Protein AF-A0A351MT99-F1 (afdb_monomer_lite)

Structure (mmCIF, N/CA/C/O backbone):
data_AF-A0A351MT99-F1
#
_entry.id   AF-A0A351MT99-F1
#
loop_
_atom_site.group_PDB
_atom_site.id
_atom_site.type_symbol
_atom_site.label_atom_id
_atom_site.label_alt_id
_atom_site.label_comp_id
_atom_site.label_asym_id
_atom_site.label_entity_id
_atom_site.label_seq_id
_atom_site.pdbx_PDB_ins_code
_atom_site.Cartn_x
_atom_site.Cartn_y
_atom_site.Cartn_z
_atom_site.occupancy
_atom_site.B_iso_or_equiv
_atom_site.auth_seq_id
_atom_site.auth_comp_id
_atom_site.auth_asym_id
_atom_site.auth_atom_id
_atom_site.pdbx_PDB_model_num
ATOM 1 N N . GLY A 1 1 ? 23.988 -15.409 -21.290 1.00 76.31 1 GLY A N 1
ATOM 2 C CA . GLY A 1 1 ? 24.983 -16.120 -20.464 1.00 76.31 1 GLY A CA 1
ATOM 3 C C . GLY A 1 1 ? 26.151 -15.227 -20.087 1.00 76.31 1 GLY A C 1
ATOM 4 O O . GLY A 1 1 ? 26.435 -15.108 -18.906 1.00 76.31 1 GLY A O 1
ATOM 5 N N . GLY A 1 2 ? 26.821 -14.609 -21.068 1.00 92.38 2 GLY A N 1
ATOM 6 C CA . GLY A 1 2 ? 27.921 -13.666 -20.825 1.00 92.38 2 GLY A CA 1
ATOM 7 C C . GLY A 1 2 ? 27.473 -12.233 -20.511 1.00 92.38 2 GLY A C 1
ATOM 8 O O . GLY A 1 2 ? 26.280 -11.965 -20.352 1.00 92.38 2 GLY A O 1
ATOM 9 N N . THR A 1 3 ? 28.449 -11.327 -20.451 1.00 96.25 3 THR A N 1
ATOM 10 C CA . THR A 1 3 ? 28.239 -9.891 -20.229 1.00 96.25 3 THR A CA 1
ATOM 11 C C . THR A 1 3 ? 28.373 -9.122 -21.540 1.00 96.25 3 THR A C 1
ATOM 13 O O . THR A 1 3 ? 29.366 -9.282 -22.248 1.00 96.25 3 THR A O 1
ATOM 16 N N . VAL A 1 4 ? 27.404 -8.260 -21.842 1.00 95.50 4 VAL A N 1
ATOM 17 C CA . VAL A 1 4 ? 27.501 -7.229 -22.881 1.00 95.50 4 VAL A CA 1
ATOM 18 C C . VAL A 1 4 ? 27.662 -5.888 -22.186 1.00 95.50 4 VAL A C 1
ATOM 20 O O . VAL A 1 4 ? 26.783 -5.468 -21.436 1.00 95.50 4 VAL A O 1
ATOM 23 N N . GLU A 1 5 ? 28.779 -5.215 -22.438 1.00 94.25 5 GLU A N 1
ATOM 24 C CA . GLU A 1 5 ? 29.050 -3.884 -21.904 1.00 94.25 5 GLU A CA 1
ATOM 25 C C . GLU A 1 5 ? 29.025 -2.854 -23.034 1.00 94.25 5 GLU A C 1
ATOM 27 O O . GLU A 1 5 ? 29.830 -2.901 -23.967 1.00 94.25 5 GLU A O 1
ATOM 32 N N . VAL A 1 6 ? 28.093 -1.908 -22.947 1.00 93.75 6 VAL A N 1
ATOM 33 C CA . VAL A 1 6 ? 27.938 -0.820 -23.911 1.00 93.75 6 VAL A CA 1
ATOM 34 C C . VAL A 1 6 ? 28.427 0.469 -23.274 1.00 93.75 6 VAL A C 1
ATOM 36 O O . VAL A 1 6 ? 27.903 0.912 -22.253 1.00 93.75 6 VAL A O 1
ATOM 39 N N . LYS A 1 7 ? 29.443 1.083 -23.889 1.00 88.94 7 LYS A N 1
ATOM 40 C CA . LYS A 1 7 ? 30.057 2.310 -23.361 1.00 88.94 7 LYS A CA 1
ATOM 41 C C . LYS A 1 7 ? 29.228 3.569 -23.605 1.00 88.94 7 LYS A C 1
ATOM 43 O O . LYS A 1 7 ? 29.325 4.505 -22.827 1.00 88.94 7 LYS A O 1
ATOM 48 N N . ASN A 1 8 ? 28.429 3.579 -24.670 1.00 88.06 8 ASN A N 1
ATOM 49 C CA . ASN A 1 8 ? 27.621 4.720 -25.098 1.00 88.06 8 ASN A CA 1
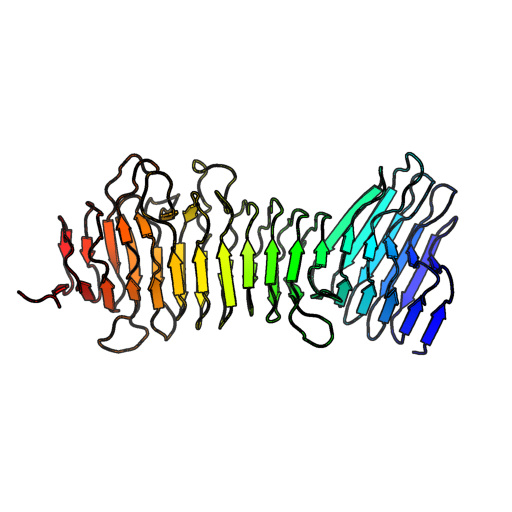ATOM 50 C C . ASN A 1 8 ? 26.128 4.343 -25.096 1.00 88.06 8 ASN A C 1
ATOM 52 O O . ASN A 1 8 ? 25.646 3.686 -24.178 1.00 88.06 8 ASN A O 1
ATOM 56 N N . TRP A 1 9 ? 25.377 4.797 -26.099 1.00 89.62 9 TRP A N 1
ATOM 57 C CA . TRP A 1 9 ? 23.938 4.591 -26.202 1.00 89.62 9 TRP A CA 1
ATOM 58 C C . TRP A 1 9 ? 23.597 3.200 -26.729 1.00 89.62 9 TRP A C 1
ATOM 60 O O . TRP A 1 9 ? 24.216 2.722 -27.680 1.00 89.62 9 TRP A O 1
ATOM 70 N N . THR A 1 10 ? 22.545 2.611 -26.167 1.00 93.00 10 THR A N 1
ATOM 71 C CA . THR A 1 10 ? 21.857 1.458 -26.759 1.00 93.00 10 THR A CA 1
ATOM 72 C C . THR A 1 10 ? 20.514 1.930 -27.291 1.00 93.00 10 THR A C 1
ATOM 74 O O . THR A 1 10 ? 19.770 2.572 -26.558 1.00 93.00 10 THR A O 1
ATOM 77 N N . ALA A 1 11 ? 20.190 1.616 -28.545 1.00 91.88 11 ALA A N 1
ATOM 78 C CA . ALA A 1 11 ? 18.902 1.945 -29.148 1.00 91.88 11 ALA A CA 1
ATOM 79 C C . ALA A 1 11 ? 18.291 0.692 -29.779 1.00 91.88 11 ALA A C 1
ATOM 81 O O . ALA A 1 11 ? 18.876 0.107 -30.690 1.00 91.88 11 ALA A O 1
ATOM 82 N N . ILE A 1 12 ? 17.114 0.292 -29.304 1.00 94.19 12 ILE A N 1
ATOM 83 C CA . ILE A 1 12 ? 16.364 -0.850 -29.831 1.00 94.19 12 ILE A CA 1
ATOM 84 C C . ILE A 1 12 ? 15.181 -0.328 -30.641 1.00 94.19 12 ILE A C 1
ATOM 86 O O . ILE A 1 12 ? 14.366 0.435 -30.125 1.00 94.19 12 ILE A O 1
ATOM 90 N N . GLY A 1 13 ? 15.081 -0.746 -31.904 1.00 90.69 13 GLY A N 1
ATOM 91 C CA . GLY A 1 13 ? 13.986 -0.339 -32.792 1.00 90.69 13 GLY A CA 1
ATOM 92 C C . GLY A 1 13 ? 14.158 1.046 -33.408 1.00 90.69 13 GLY A C 1
ATOM 93 O O . GLY A 1 13 ? 13.172 1.749 -33.605 1.00 90.69 13 GLY A O 1
ATOM 94 N N . ARG A 1 14 ? 15.401 1.457 -33.695 1.00 87.25 14 ARG A N 1
ATOM 95 C CA . ARG A 1 14 ? 15.680 2.731 -34.365 1.00 87.25 14 ARG A CA 1
ATOM 96 C C . ARG A 1 14 ? 15.443 2.649 -35.865 1.00 87.25 14 ARG A C 1
ATOM 98 O O . ARG A 1 14 ? 16.096 1.866 -36.544 1.00 87.25 14 ARG A O 1
ATOM 105 N N . SER A 1 15 ? 14.543 3.494 -36.366 1.00 83.50 15 SER A N 1
ATOM 106 C CA . SER A 1 15 ? 14.101 3.537 -37.765 1.00 83.50 15 SER A CA 1
ATOM 107 C C . SER A 1 15 ? 13.520 2.204 -38.258 1.00 83.50 15 SER A C 1
ATOM 109 O O . SER A 1 15 ? 13.810 1.772 -39.371 1.00 83.50 15 SER A O 1
ATOM 111 N N . GLY A 1 16 ? 12.720 1.534 -37.423 1.00 86.88 16 GLY A N 1
ATOM 112 C CA . GLY A 1 16 ? 12.085 0.260 -37.761 1.00 86.88 16 GLY A CA 1
ATOM 113 C C . GLY A 1 16 ? 11.691 -0.544 -36.527 1.00 86.88 16 GLY A C 1
ATOM 114 O O . GLY A 1 16 ? 11.443 0.026 -35.467 1.00 86.88 16 GLY A O 1
ATOM 115 N N . ILE A 1 17 ? 11.650 -1.870 -36.665 1.00 91.31 17 ILE A N 1
ATOM 116 C CA . ILE A 1 17 ? 11.332 -2.802 -35.577 1.00 91.31 17 ILE A CA 1
ATOM 117 C C . ILE A 1 17 ? 12.630 -3.382 -35.005 1.00 91.31 17 ILE A C 1
ATOM 119 O O . ILE A 1 17 ? 13.500 -3.814 -35.757 1.00 91.31 17 ILE A O 1
ATOM 123 N N . GLY A 1 18 ? 12.761 -3.419 -33.680 1.00 95.00 18 GLY A N 1
ATOM 124 C CA . GLY A 1 18 ? 13.876 -4.059 -32.988 1.00 95.00 18 GLY A CA 1
ATOM 125 C C . GLY A 1 18 ? 13.399 -4.894 -31.810 1.00 95.00 18 GLY A C 1
ATOM 126 O O . GLY A 1 18 ? 12.581 -4.435 -31.015 1.00 95.00 18 GLY A O 1
ATOM 127 N N . LEU A 1 19 ? 13.940 -6.105 -31.688 1.00 97.00 19 LEU A N 1
ATOM 128 C CA . LEU A 1 19 ? 13.722 -6.992 -30.549 1.00 97.00 19 LEU A CA 1
ATOM 129 C C . LEU A 1 19 ? 15.050 -7.272 -29.846 1.00 97.00 19 LEU A C 1
ATOM 131 O O . LEU A 1 19 ? 16.044 -7.593 -30.494 1.00 97.00 19 LEU A O 1
ATOM 135 N N . LEU A 1 20 ? 15.039 -7.205 -28.517 1.00 97.81 20 LEU A N 1
ATOM 136 C CA . LEU A 1 20 ? 16.115 -7.697 -27.665 1.00 97.81 20 LEU A CA 1
ATOM 137 C C . LEU A 1 20 ? 15.527 -8.573 -26.562 1.00 97.81 20 LEU A C 1
ATOM 139 O O . LEU A 1 20 ? 14.644 -8.144 -25.821 1.00 97.81 20 LEU A O 1
ATOM 143 N N . GLU A 1 21 ? 16.061 -9.778 -26.411 1.00 98.00 21 GLU A N 1
ATOM 144 C CA . GLU A 1 21 ? 15.762 -10.642 -25.274 1.00 98.00 21 GLU A CA 1
ATOM 145 C C . GLU A 1 21 ? 17.018 -10.850 -24.425 1.00 98.00 21 GLU A C 1
ATOM 147 O O . GLU A 1 21 ? 18.066 -11.255 -24.926 1.00 98.00 21 GLU A O 1
ATOM 152 N N . ILE A 1 22 ? 16.895 -10.594 -23.124 1.00 98.31 22 ILE A N 1
ATOM 153 C CA . ILE A 1 22 ? 17.917 -10.857 -22.113 1.00 98.31 22 ILE A CA 1
ATOM 154 C C . ILE A 1 22 ? 17.354 -11.941 -21.190 1.00 98.31 22 ILE A C 1
ATOM 156 O O . ILE A 1 22 ? 16.675 -11.650 -20.208 1.00 98.31 22 ILE A O 1
ATOM 160 N N . SER A 1 23 ? 17.609 -13.203 -21.534 1.00 97.44 23 SER A N 1
ATOM 161 C CA . SER A 1 23 ? 17.146 -14.381 -20.780 1.00 97.44 23 SER A CA 1
ATOM 162 C C . SER A 1 23 ? 18.185 -14.936 -19.794 1.00 97.44 23 SER A C 1
ATOM 164 O O . SER A 1 23 ? 17.866 -15.769 -18.948 1.00 97.44 23 SER A O 1
ATOM 166 N N . GLY A 1 24 ? 19.432 -14.457 -19.874 1.00 96.25 24 GLY A N 1
ATOM 167 C CA . GLY A 1 24 ? 20.515 -14.817 -18.960 1.00 96.25 24 GLY A CA 1
ATOM 168 C C . GLY A 1 24 ? 21.775 -13.982 -19.178 1.00 96.25 24 GLY A C 1
ATOM 169 O O . GLY A 1 24 ? 22.071 -13.574 -20.303 1.00 96.25 24 GLY A O 1
ATOM 170 N N . GLY A 1 25 ? 22.586 -13.811 -18.136 1.00 97.44 25 GLY A N 1
ATOM 171 C CA . GLY A 1 25 ? 23.771 -12.945 -18.169 1.00 97.44 25 GLY A CA 1
ATOM 172 C C . GLY A 1 25 ? 23.427 -11.469 -17.956 1.00 97.44 25 GLY A C 1
ATOM 173 O O . GLY A 1 25 ? 22.316 -11.139 -17.542 1.00 97.44 25 GLY A O 1
ATOM 174 N N . LEU A 1 26 ? 24.390 -10.588 -18.224 1.00 97.38 26 LEU A N 1
ATOM 175 C CA . LEU A 1 26 ? 24.298 -9.163 -17.908 1.00 97.38 26 LEU A CA 1
ATOM 176 C C . LEU A 1 26 ? 24.399 -8.314 -19.175 1.00 97.38 26 LEU A C 1
ATOM 178 O O . LEU A 1 26 ? 25.406 -8.355 -19.874 1.00 97.38 26 LEU A O 1
ATOM 182 N N . TRP A 1 27 ? 23.396 -7.484 -19.4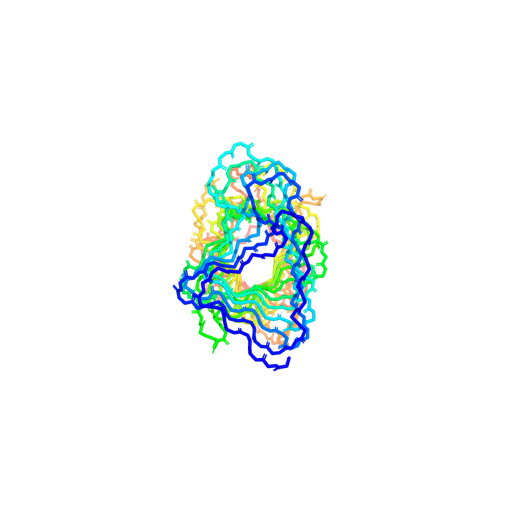32 1.00 97.50 27 TRP A N 1
ATOM 183 C CA . TRP A 1 27 ? 23.535 -6.324 -20.302 1.00 97.50 27 TRP A CA 1
ATOM 184 C C . TRP A 1 27 ? 23.772 -5.088 -19.446 1.00 97.50 27 TRP A C 1
ATOM 186 O O . TRP A 1 27 ? 22.958 -4.772 -18.581 1.00 97.50 27 TRP A O 1
ATOM 196 N N . LYS A 1 28 ? 24.853 -4.357 -19.703 1.00 95.31 28 LYS A N 1
ATOM 197 C CA . LYS A 1 28 ? 25.217 -3.167 -18.938 1.00 95.31 28 LYS A CA 1
ATOM 198 C C . LYS A 1 28 ? 25.498 -1.993 -19.862 1.00 95.31 28 LYS A C 1
ATOM 200 O O . LYS A 1 28 ? 26.435 -2.034 -20.656 1.00 95.31 28 LYS A O 1
ATOM 205 N N . ASN A 1 29 ? 24.734 -0.920 -19.698 1.00 92.81 29 ASN A N 1
ATOM 206 C CA . ASN A 1 29 ? 25.098 0.392 -20.219 1.00 92.81 29 ASN A CA 1
ATOM 207 C C . ASN A 1 29 ? 25.933 1.122 -19.159 1.00 92.81 29 ASN A C 1
ATOM 209 O O . ASN A 1 29 ? 25.503 1.272 -18.013 1.00 92.81 29 ASN A O 1
ATOM 213 N N . THR A 1 30 ? 27.149 1.536 -19.520 1.00 81.81 30 THR A N 1
ATOM 214 C CA . THR A 1 30 ? 28.064 2.222 -18.597 1.00 81.81 30 THR A CA 1
ATOM 215 C C . THR A 1 30 ? 27.833 3.735 -18.590 1.00 81.81 30 THR A C 1
ATOM 217 O O . THR A 1 30 ? 26.874 4.254 -19.159 1.00 81.81 30 THR A O 1
ATOM 220 N N . THR A 1 31 ? 28.701 4.469 -17.896 1.00 67.81 31 THR A N 1
ATOM 221 C CA . THR A 1 31 ? 28.512 5.868 -17.508 1.00 67.81 31 THR A CA 1
ATOM 222 C C . THR A 1 31 ? 28.341 6.878 -18.651 1.00 67.81 31 THR A C 1
ATOM 224 O O . THR A 1 31 ? 28.048 8.026 -18.339 1.00 67.81 31 THR A O 1
ATOM 227 N N . ALA A 1 32 ? 28.453 6.544 -19.939 1.00 65.94 32 ALA A N 1
ATOM 228 C CA . ALA A 1 32 ? 28.297 7.546 -21.003 1.00 65.94 32 ALA A CA 1
ATOM 229 C C . ALA A 1 32 ? 27.017 7.438 -21.854 1.00 65.94 32 ALA A C 1
ATOM 231 O O . ALA A 1 32 ? 26.812 8.309 -22.700 1.00 65.94 32 ALA A O 1
ATOM 232 N N . GLY A 1 33 ? 26.109 6.470 -21.643 1.00 73.62 33 GLY A N 1
ATOM 233 C CA . GLY A 1 33 ? 24.900 6.436 -22.479 1.00 73.62 33 GLY A CA 1
ATOM 234 C C . GLY A 1 33 ? 23.640 5.790 -21.919 1.00 73.62 33 GLY A C 1
ATOM 235 O O . GLY A 1 33 ? 23.670 4.856 -21.121 1.00 73.62 33 GLY A O 1
ATOM 236 N N . ASN A 1 34 ? 22.514 6.322 -22.397 1.00 89.56 34 ASN A N 1
ATOM 237 C CA . ASN A 1 34 ? 21.168 5.844 -22.105 1.00 89.56 34 ASN A CA 1
ATOM 238 C C . ASN A 1 34 ? 20.891 4.508 -22.801 1.00 89.56 34 ASN A C 1
ATOM 240 O O . ASN A 1 34 ? 21.511 4.166 -23.816 1.00 89.56 34 ASN A O 1
ATOM 244 N N . PHE A 1 35 ? 19.915 3.778 -22.272 1.00 94.31 35 PHE A N 1
ATOM 245 C CA . PHE A 1 35 ? 19.309 2.648 -22.961 1.00 94.31 35 PHE A CA 1
ATOM 246 C C . PHE A 1 35 ? 17.930 3.079 -23.444 1.00 94.31 35 PHE A C 1
ATOM 248 O O . PHE A 1 35 ? 17.086 3.461 -22.641 1.00 94.31 35 PHE A O 1
ATOM 255 N N . ALA A 1 36 ? 17.687 2.995 -24.742 1.00 92.25 36 ALA A N 1
ATOM 256 C CA . ALA A 1 36 ? 16.530 3.592 -25.377 1.00 92.25 36 ALA A CA 1
ATOM 257 C C . ALA A 1 36 ? 15.747 2.528 -26.163 1.00 92.25 36 ALA A C 1
ATOM 259 O O . ALA A 1 36 ? 16.313 1.791 -26.974 1.00 92.25 36 ALA A O 1
ATOM 260 N N . ILE A 1 37 ? 14.436 2.445 -25.934 1.00 93.38 37 ILE A N 1
ATOM 261 C CA . ILE A 1 37 ? 13.534 1.484 -26.585 1.00 93.38 37 ILE A CA 1
ATOM 262 C C . ILE A 1 37 ? 12.533 2.237 -27.463 1.00 93.38 37 ILE A C 1
ATOM 264 O O . ILE A 1 37 ? 11.848 3.128 -26.972 1.00 93.38 37 ILE A O 1
ATOM 268 N N . GLY A 1 38 ? 12.416 1.869 -28.739 1.00 89.12 38 GLY A N 1
ATOM 269 C CA . GLY A 1 38 ? 11.469 2.478 -29.677 1.00 89.12 38 GLY A CA 1
ATOM 270 C C . GLY A 1 38 ? 11.845 3.908 -30.042 1.00 89.12 38 GLY A C 1
ATOM 271 O O . GLY A 1 38 ? 11.014 4.812 -29.930 1.00 89.12 38 GLY A O 1
ATOM 272 N N . THR A 1 39 ? 13.117 4.129 -30.394 1.00 82.56 39 THR A N 1
ATOM 273 C CA . THR A 1 39 ? 13.702 5.476 -30.474 1.00 82.56 39 THR A CA 1
ATOM 274 C C . THR A 1 39 ? 14.161 5.871 -31.860 1.00 82.56 39 THR A C 1
ATOM 276 O O . THR A 1 39 ? 14.639 5.037 -32.609 1.00 82.56 39 THR A O 1
ATOM 279 N N . GLY A 1 40 ? 14.047 7.145 -32.235 1.00 76.62 40 GLY A N 1
ATOM 280 C CA . GLY A 1 40 ? 14.473 7.597 -33.565 1.00 76.62 40 GLY A CA 1
ATOM 281 C C . GLY A 1 40 ? 13.833 8.900 -34.029 1.00 76.62 40 GLY A C 1
ATOM 282 O O . GLY A 1 40 ? 12.883 9.397 -33.418 1.00 76.62 40 GLY A O 1
ATOM 283 N N . THR A 1 41 ? 14.383 9.450 -35.115 1.00 74.75 41 THR A N 1
ATOM 284 C CA . THR A 1 41 ? 13.950 10.711 -35.743 1.00 74.75 41 THR A CA 1
ATOM 285 C C . THR A 1 41 ? 12.925 10.523 -36.866 1.00 74.75 41 THR A C 1
ATOM 287 O O . THR A 1 41 ? 12.228 11.473 -37.202 1.00 74.75 41 THR A O 1
ATOM 290 N N . GLY A 1 42 ? 12.803 9.317 -37.434 1.00 69.00 42 GLY A N 1
ATOM 291 C CA . GLY A 1 42 ? 11.721 8.955 -38.361 1.00 69.00 42 GLY A CA 1
ATOM 292 C C . GLY A 1 42 ? 10.445 8.541 -37.620 1.00 69.00 42 GLY A C 1
ATOM 293 O O . GLY A 1 42 ? 10.492 8.311 -36.417 1.00 69.00 42 GLY A O 1
ATOM 294 N N . GLY A 1 43 ? 9.303 8.437 -38.303 1.00 75.06 43 GLY A N 1
ATOM 295 C CA . GLY A 1 43 ? 8.094 7.829 -37.723 1.00 75.06 43 GLY A CA 1
ATOM 296 C C . GLY A 1 43 ? 8.196 6.299 -37.608 1.00 75.06 43 GLY A C 1
ATOM 297 O O . GLY A 1 43 ? 9.066 5.687 -38.224 1.00 75.06 43 GLY A O 1
ATOM 298 N N . ASN A 1 44 ? 7.278 5.681 -36.858 1.00 83.06 44 ASN A N 1
ATOM 299 C CA . ASN A 1 44 ? 7.105 4.223 -36.729 1.00 83.06 44 ASN A CA 1
ATOM 300 C C . ASN A 1 44 ? 8.305 3.451 -36.125 1.00 83.06 44 ASN A C 1
ATOM 302 O O . ASN A 1 44 ? 8.563 2.311 -36.508 1.00 83.06 44 ASN A O 1
ATOM 306 N N . ASN A 1 45 ? 9.041 4.033 -35.170 1.00 87.50 45 ASN A N 1
ATOM 307 C CA . ASN A 1 45 ? 10.096 3.303 -34.446 1.00 87.50 45 ASN A CA 1
ATOM 308 C C . ASN A 1 45 ? 9.461 2.354 -33.426 1.00 87.50 45 ASN A C 1
ATOM 310 O O . ASN A 1 45 ? 8.733 2.817 -32.554 1.00 87.50 45 ASN A O 1
ATOM 314 N N . SER A 1 46 ? 9.737 1.055 -33.488 1.00 91.50 46 SER A N 1
ATOM 315 C CA . SER A 1 46 ? 9.163 0.062 -32.579 1.00 91.50 46 SER A CA 1
ATOM 316 C C . SER A 1 46 ? 10.255 -0.786 -31.940 1.00 91.50 46 SER A C 1
ATOM 318 O O . SER A 1 46 ? 10.923 -1.571 -32.606 1.00 91.50 46 SER A O 1
ATOM 320 N N . GLY A 1 47 ? 10.465 -0.618 -30.639 1.00 94.56 47 GLY A N 1
ATOM 321 C CA . GLY A 1 47 ? 11.427 -1.403 -29.873 1.00 94.56 47 GLY A CA 1
ATOM 322 C C . GLY A 1 47 ? 10.721 -2.267 -28.844 1.00 94.56 47 GLY A C 1
ATOM 323 O O . GLY A 1 47 ? 9.861 -1.775 -28.117 1.00 94.56 47 GLY A O 1
ATOM 324 N N . VAL A 1 48 ? 11.125 -3.529 -28.739 1.00 97.69 48 VAL A N 1
ATOM 325 C CA . VAL A 1 48 ? 10.678 -4.437 -27.683 1.00 97.69 48 VAL A CA 1
ATOM 326 C C . VAL A 1 48 ? 11.896 -5.030 -26.992 1.00 97.69 48 VAL A C 1
ATOM 328 O O . VAL A 1 48 ? 12.750 -5.647 -27.627 1.00 97.69 48 VAL A O 1
ATOM 331 N N . VAL A 1 49 ? 11.964 -4.861 -25.677 1.00 98.62 49 VAL A N 1
ATOM 332 C CA . VAL A 1 49 ? 12.965 -5.495 -24.821 1.00 98.62 49 VAL A CA 1
ATOM 333 C C . VAL A 1 49 ? 12.258 -6.416 -23.847 1.00 98.62 49 VAL A C 1
ATOM 335 O O . VAL A 1 49 ? 11.320 -5.999 -23.174 1.00 98.62 49 VAL A O 1
ATOM 338 N N . THR A 1 50 ? 12.718 -7.658 -23.750 1.00 98.75 50 THR A N 1
ATOM 339 C CA . THR A 1 50 ? 12.233 -8.620 -22.757 1.00 98.75 50 THR A CA 1
ATOM 340 C C . THR A 1 50 ? 13.381 -9.045 -21.857 1.00 98.75 50 THR A C 1
ATOM 342 O O . THR A 1 50 ? 14.414 -9.498 -22.345 1.00 98.75 50 THR A O 1
ATOM 345 N N . VAL A 1 51 ? 13.196 -8.914 -20.545 1.00 98.81 51 VAL A N 1
ATOM 346 C CA . VAL A 1 51 ? 14.138 -9.383 -19.525 1.00 98.81 51 VAL A CA 1
ATOM 347 C C . VAL A 1 51 ? 13.457 -10.481 -18.714 1.00 98.81 51 VAL A C 1
ATOM 349 O O . VAL A 1 51 ? 12.395 -10.263 -18.124 1.00 98.81 51 VAL A O 1
ATOM 352 N N . LYS A 1 52 ? 14.042 -11.680 -18.735 1.00 98.50 52 LYS A N 1
ATOM 353 C CA . LYS A 1 52 ? 13.465 -12.899 -18.147 1.00 98.50 52 LYS A CA 1
ATOM 354 C C . LYS A 1 52 ? 14.550 -13.845 -17.636 1.00 98.50 52 LYS A C 1
ATOM 356 O O . LYS A 1 52 ? 15.737 -13.548 -17.775 1.00 98.50 52 LYS A O 1
ATOM 361 N N . GLY A 1 53 ? 14.160 -14.978 -17.055 1.00 97.81 53 GLY A N 1
ATOM 362 C CA . GLY A 1 53 ? 15.086 -15.970 -16.517 1.00 97.81 53 GLY A CA 1
ATOM 363 C C . GLY A 1 53 ? 16.082 -15.359 -15.535 1.00 97.81 53 GLY A C 1
ATOM 364 O O . GLY A 1 53 ? 15.705 -14.630 -14.620 1.00 97.81 53 GLY A O 1
ATOM 365 N N . THR A 1 54 ? 17.369 -15.625 -15.756 1.00 97.25 54 THR A N 1
ATOM 366 C CA . THR A 1 54 ? 18.484 -15.041 -14.986 1.00 97.25 54 THR A CA 1
ATOM 367 C C . THR A 1 54 ? 19.070 -13.790 -15.651 1.00 97.25 54 THR A C 1
ATOM 369 O O . THR A 1 54 ? 20.161 -13.337 -15.301 1.00 97.25 54 THR A O 1
ATOM 372 N N . GLY A 1 55 ? 18.383 -13.247 -16.658 1.00 98.44 55 GLY A N 1
ATOM 373 C CA . GLY A 1 55 ? 18.814 -12.079 -17.408 1.00 98.44 55 GLY A CA 1
ATOM 374 C C . GLY A 1 55 ? 18.770 -10.809 -16.572 1.00 98.44 55 GLY A C 1
ATOM 375 O O . GLY A 1 55 ? 17.807 -10.562 -15.847 1.00 98.44 55 GLY A O 1
ATOM 376 N N . THR A 1 56 ? 19.815 -9.991 -16.691 1.00 98.44 56 THR A N 1
ATOM 377 C CA . THR A 1 56 ? 19.912 -8.698 -16.011 1.00 98.44 56 THR A CA 1
ATOM 378 C C . THR A 1 56 ? 20.193 -7.576 -17.006 1.00 98.44 56 THR A C 1
ATOM 380 O O . THR A 1 56 ? 21.110 -7.688 -17.816 1.00 98.44 56 THR A O 1
ATOM 383 N N . LEU A 1 57 ? 19.442 -6.478 -16.915 1.00 98.31 57 LEU A N 1
ATOM 384 C CA . LEU A 1 57 ? 19.708 -5.212 -17.600 1.00 98.31 57 LEU A CA 1
ATOM 385 C C . LEU A 1 57 ? 20.084 -4.138 -16.572 1.00 98.31 57 LEU A C 1
ATOM 387 O O . LEU A 1 57 ? 19.278 -3.806 -15.706 1.00 98.31 57 LEU A O 1
ATOM 391 N N . GLU A 1 58 ? 21.280 -3.564 -16.687 1.00 96.94 58 GLU A N 1
ATOM 392 C CA . GLU A 1 58 ? 21.764 -2.483 -15.825 1.00 96.94 58 GLU A CA 1
ATOM 393 C C . GLU A 1 58 ? 21.996 -1.183 -16.607 1.00 96.94 58 GLU A C 1
ATOM 395 O O . GLU A 1 58 ? 22.785 -1.123 -17.551 1.00 96.94 58 GLU A O 1
ATOM 400 N N . VAL A 1 59 ? 21.324 -0.123 -16.161 1.00 95.88 59 VAL A N 1
ATOM 401 C CA . VAL A 1 59 ? 21.391 1.251 -16.680 1.00 95.88 59 VAL A CA 1
ATOM 402 C C . VAL A 1 59 ? 21.557 2.206 -15.486 1.00 95.88 59 VAL A C 1
ATOM 404 O O . VAL A 1 59 ? 20.714 3.052 -15.182 1.00 95.88 59 VAL A O 1
ATOM 407 N N . ILE A 1 60 ? 22.630 2.004 -14.719 1.00 92.94 60 ILE A N 1
ATOM 408 C CA . ILE A 1 60 ? 22.893 2.735 -13.472 1.00 92.94 60 ILE A CA 1
ATOM 409 C C . ILE A 1 60 ? 23.539 4.094 -13.763 1.00 92.94 60 ILE A C 1
ATOM 411 O O . ILE A 1 60 ? 24.431 4.228 -14.596 1.00 92.94 60 ILE A O 1
ATOM 415 N N . GLY A 1 61 ? 23.075 5.117 -13.054 1.00 91.25 61 GLY A N 1
ATOM 416 C CA . GLY A 1 61 ? 23.439 6.521 -13.212 1.00 91.25 61 GLY A CA 1
ATOM 417 C C . GLY A 1 61 ? 22.756 7.211 -14.395 1.00 91.25 61 GLY A C 1
ATOM 418 O O . GLY A 1 61 ? 22.818 8.438 -14.481 1.00 91.25 61 GLY A O 1
ATOM 419 N N . ARG A 1 62 ? 22.128 6.464 -15.308 1.00 90.62 62 ARG A N 1
ATOM 420 C CA . ARG A 1 62 ? 21.586 6.943 -16.590 1.00 90.62 62 ARG A CA 1
ATOM 421 C C . ARG A 1 62 ? 20.077 6.667 -16.698 1.00 90.62 62 ARG A C 1
ATOM 423 O O . ARG A 1 62 ? 19.460 6.166 -15.754 1.00 90.62 62 ARG A O 1
ATOM 430 N N . THR A 1 63 ? 19.503 6.990 -17.857 1.00 92.75 63 THR A N 1
ATOM 431 C CA . THR A 1 63 ? 18.085 6.768 -18.159 1.00 92.75 63 THR A CA 1
ATOM 432 C C . THR A 1 63 ? 17.896 5.503 -18.995 1.00 92.75 63 THR A C 1
ATOM 434 O O . THR A 1 63 ? 18.537 5.324 -20.035 1.00 92.75 63 THR A O 1
ATOM 437 N N . LEU A 1 64 ? 16.990 4.636 -18.545 1.00 95.69 64 LEU A N 1
ATOM 438 C CA . LEU A 1 64 ? 16.323 3.630 -19.361 1.00 95.69 64 LEU A CA 1
ATOM 439 C C . LEU A 1 64 ? 15.032 4.245 -19.889 1.00 95.69 64 LEU A C 1
ATOM 441 O O . LEU A 1 64 ? 14.062 4.413 -19.153 1.00 95.69 64 LEU A O 1
ATOM 445 N N . ALA A 1 65 ? 15.022 4.602 -21.160 1.00 92.75 65 ALA A N 1
ATOM 446 C CA . ALA A 1 65 ? 13.905 5.304 -21.741 1.00 92.75 65 ALA A CA 1
ATOM 447 C C . ALA A 1 65 ? 13.029 4.379 -22.579 1.00 92.75 65 ALA A C 1
ATOM 449 O O . ALA A 1 65 ? 13.474 3.728 -23.531 1.00 92.75 65 ALA A O 1
ATOM 450 N N . ILE A 1 66 ? 11.753 4.343 -22.215 1.00 92.56 66 ILE A N 1
ATOM 451 C CA . ILE A 1 66 ? 10.728 3.558 -22.885 1.00 92.56 66 ILE A CA 1
ATOM 452 C C . ILE A 1 66 ? 9.971 4.532 -23.781 1.00 92.56 66 ILE A C 1
ATOM 454 O O . ILE A 1 66 ? 9.100 5.266 -23.315 1.00 92.56 66 ILE A O 1
ATOM 458 N N . ARG A 1 67 ? 10.343 4.525 -25.067 1.00 85.19 67 ARG A N 1
ATOM 459 C CA . ARG A 1 67 ? 9.936 5.451 -26.136 1.00 85.19 67 ARG A CA 1
ATOM 460 C C . ARG A 1 67 ? 10.562 6.852 -26.046 1.00 85.19 67 ARG A C 1
ATOM 462 O O . ARG A 1 67 ? 9.908 7.807 -25.643 1.00 85.19 67 ARG A O 1
ATOM 469 N N . GLU A 1 68 ? 11.773 7.012 -26.587 1.00 73.56 68 GLU A N 1
ATOM 470 C CA . GLU A 1 68 ? 12.354 8.320 -26.971 1.00 73.56 68 GLU A CA 1
ATOM 471 C C . GLU A 1 68 ? 12.263 8.545 -28.488 1.00 73.56 68 GLU A C 1
ATOM 473 O O . GLU A 1 68 ? 13.155 8.162 -29.241 1.00 73.56 68 GLU A O 1
ATOM 478 N N . SER A 1 69 ? 11.200 9.168 -28.990 1.00 67.94 69 SER A N 1
ATOM 479 C CA . SER A 1 69 ? 11.120 9.453 -30.426 1.00 67.94 69 SER A CA 1
ATOM 480 C C . SER A 1 69 ? 10.650 10.863 -30.729 1.00 67.94 69 SER A C 1
ATOM 482 O O . SER A 1 69 ? 9.699 11.350 -30.111 1.00 67.94 69 SER A O 1
ATOM 484 N N . PHE A 1 70 ? 11.313 11.443 -31.732 1.00 67.19 70 PHE A N 1
ATOM 485 C CA . PHE A 1 70 ? 10.973 12.702 -32.396 1.00 67.19 70 PHE A CA 1
ATOM 486 C C . PHE A 1 70 ? 10.010 12.491 -33.583 1.00 67.19 70 PHE A C 1
ATOM 488 O O . PHE A 1 70 ? 9.650 13.448 -34.263 1.00 67.19 70 PHE A O 1
ATOM 495 N N . GLY A 1 71 ? 9.638 11.238 -33.871 1.00 65.38 71 GLY A N 1
ATOM 496 C CA . GLY A 1 71 ? 8.705 10.861 -34.928 1.00 65.38 71 GLY A CA 1
ATOM 497 C C . GLY A 1 71 ? 7.347 10.400 -34.395 1.00 65.38 71 GLY A C 1
ATOM 498 O O . GLY A 1 71 ? 7.183 10.080 -33.215 1.00 65.38 71 GLY A O 1
ATOM 499 N N . THR A 1 72 ? 6.358 10.351 -35.286 1.00 74.19 72 THR A N 1
ATOM 500 C CA . THR A 1 72 ? 4.994 9.886 -34.992 1.00 74.19 72 THR A CA 1
ATOM 501 C C . THR A 1 72 ? 4.918 8.356 -34.897 1.00 74.19 72 THR A C 1
ATOM 503 O O . THR A 1 72 ? 5.705 7.647 -35.523 1.00 74.19 72 THR A O 1
ATOM 506 N N . ASN A 1 73 ? 3.960 7.834 -34.122 1.00 78.62 73 ASN A N 1
ATOM 507 C CA . ASN A 1 73 ? 3.634 6.402 -33.989 1.00 78.62 73 ASN A CA 1
ATOM 508 C C . ASN A 1 73 ? 4.760 5.506 -33.445 1.00 78.62 73 ASN A C 1
ATOM 510 O O . ASN A 1 73 ? 4.758 4.293 -33.662 1.00 78.62 73 ASN A O 1
ATOM 514 N N . SER A 1 74 ? 5.727 6.078 -32.731 1.00 85.56 74 SER A N 1
ATOM 515 C CA . SER A 1 74 ? 6.795 5.288 -32.119 1.00 85.56 74 SER A CA 1
ATOM 516 C C . SER A 1 74 ? 6.311 4.559 -30.865 1.00 85.56 74 SER A C 1
ATOM 518 O O . SER A 1 74 ? 5.556 5.109 -30.058 1.00 85.56 74 SER A O 1
ATOM 520 N N . GLN A 1 75 ? 6.764 3.319 -30.706 1.00 90.38 75 GLN A N 1
ATOM 521 C CA . GLN A 1 75 ? 6.376 2.392 -29.655 1.00 90.38 75 GLN A CA 1
ATOM 522 C C . GLN A 1 75 ? 7.619 1.832 -28.964 1.00 90.38 75 GLN A C 1
ATOM 524 O O . GLN A 1 75 ? 8.482 1.241 -29.608 1.00 90.38 75 GLN A O 1
ATOM 529 N N . GLY A 1 76 ? 7.706 1.995 -27.650 1.00 93.44 76 GLY A N 1
ATOM 530 C CA . GLY A 1 76 ? 8.722 1.341 -26.834 1.00 93.44 76 GLY A CA 1
ATOM 531 C C . GLY A 1 76 ? 8.052 0.381 -25.870 1.00 93.44 76 GLY A C 1
ATOM 532 O O . GLY A 1 76 ? 7.133 0.780 -25.163 1.00 93.44 76 GLY A O 1
ATOM 533 N N . THR A 1 77 ? 8.495 -0.869 -25.815 1.00 97.44 77 THR A N 1
ATOM 534 C CA . THR A 1 77 ? 7.959 -1.859 -24.880 1.00 97.44 77 THR A CA 1
ATOM 535 C C . THR A 1 77 ? 9.080 -2.520 -24.100 1.00 97.44 77 THR A C 1
ATOM 537 O O . THR A 1 77 ? 10.017 -3.061 -24.682 1.00 97.44 77 THR A O 1
ATOM 540 N N . LEU A 1 78 ? 8.962 -2.503 -22.776 1.00 98.62 78 LEU A N 1
ATOM 541 C CA . LEU A 1 78 ? 9.804 -3.262 -21.866 1.00 98.62 78 LEU A CA 1
ATOM 542 C C . LEU A 1 78 ? 8.948 -4.296 -21.132 1.00 98.62 78 LEU A C 1
ATOM 544 O O . LEU A 1 78 ? 8.008 -3.935 -20.429 1.00 98.62 78 LEU A O 1
ATOM 548 N N . ASN A 1 79 ? 9.298 -5.569 -21.278 1.00 98.75 79 ASN A N 1
ATOM 549 C CA . ASN A 1 79 ? 8.659 -6.685 -20.594 1.00 98.75 79 ASN A CA 1
ATOM 550 C C . ASN A 1 79 ? 9.606 -7.263 -19.539 1.00 98.75 79 ASN A C 1
ATOM 552 O O . ASN A 1 79 ? 10.728 -7.659 -19.859 1.00 98.75 79 ASN A O 1
ATOM 556 N N . LEU A 1 80 ? 9.138 -7.350 -18.298 1.00 98.62 80 LEU A N 1
ATOM 557 C CA . LEU A 1 80 ? 9.772 -8.087 -17.211 1.00 98.62 80 LEU A CA 1
ATOM 558 C C . LEU A 1 80 ? 8.897 -9.292 -16.865 1.00 98.62 80 LEU A C 1
ATOM 560 O O . LEU A 1 80 ? 7.679 -9.176 -16.681 1.00 98.62 80 LEU A O 1
ATOM 564 N N . SER A 1 81 ? 9.528 -10.459 -16.800 1.00 98.31 81 SER A N 1
ATOM 565 C CA . SER A 1 81 ? 8.862 -11.734 -16.529 1.00 98.31 81 SER A CA 1
ATOM 566 C C . SER A 1 81 ? 9.799 -12.690 -15.788 1.00 98.31 81 SER A C 1
ATOM 568 O O . SER A 1 81 ? 10.997 -12.422 -15.659 1.00 98.31 81 SER A O 1
ATOM 570 N N . GLU A 1 82 ? 9.250 -13.802 -15.290 1.00 97.75 82 GLU A N 1
ATOM 571 C CA . GLU A 1 82 ? 9.998 -14.830 -14.552 1.00 97.75 82 GLU A CA 1
ATOM 572 C C . GLU A 1 82 ? 10.810 -14.216 -13.392 1.00 97.75 82 GLU A C 1
ATOM 574 O O . GLU A 1 82 ? 10.228 -13.589 -12.508 1.00 97.75 82 GLU A O 1
ATOM 579 N N . SER A 1 83 ? 12.139 -14.362 -13.384 1.00 97.19 83 SER A N 1
ATOM 580 C CA . SER A 1 83 ? 13.044 -13.772 -12.385 1.00 97.19 83 SER A CA 1
ATOM 581 C C . SER A 1 83 ? 13.951 -12.674 -12.952 1.00 97.19 83 SER A C 1
ATOM 583 O O . SER A 1 83 ? 14.857 -12.220 -12.251 1.00 97.19 83 SER A O 1
ATOM 585 N N . GLY A 1 84 ? 13.700 -12.217 -14.186 1.00 98.44 84 GLY A N 1
ATOM 586 C CA . GLY A 1 84 ? 14.539 -11.229 -14.866 1.00 98.44 84 GLY A CA 1
ATOM 587 C C . GLY A 1 84 ? 14.687 -9.936 -14.060 1.00 98.44 84 GLY A C 1
ATOM 588 O O . GLY A 1 84 ? 13.754 -9.512 -13.378 1.00 98.44 84 GLY A O 1
ATOM 589 N N . VAL A 1 85 ? 15.859 -9.302 -14.121 1.00 98.62 85 VAL A N 1
ATOM 590 C CA . VAL A 1 85 ? 16.186 -8.125 -13.305 1.00 98.62 85 VAL A CA 1
ATOM 591 C C . VAL A 1 85 ? 16.491 -6.922 -14.188 1.00 98.62 85 VAL A C 1
ATOM 593 O O . VAL A 1 85 ? 17.362 -6.968 -15.050 1.00 98.62 85 VAL A O 1
ATOM 596 N N . VAL A 1 86 ? 15.832 -5.801 -13.930 1.00 98.69 86 VAL A N 1
ATOM 597 C CA . VAL A 1 86 ? 16.184 -4.498 -14.495 1.00 98.69 86 VAL A CA 1
ATOM 598 C C . VAL A 1 86 ? 16.597 -3.582 -13.358 1.00 98.69 86 VAL A C 1
ATOM 600 O O . VAL A 1 86 ? 15.859 -3.411 -12.391 1.00 98.69 86 VAL A O 1
ATOM 603 N N . LYS A 1 87 ? 17.769 -2.964 -13.475 1.00 97.81 87 LYS A N 1
ATOM 604 C CA . LYS A 1 87 ? 18.216 -1.895 -12.586 1.00 97.81 87 LYS A CA 1
ATOM 605 C C . LYS A 1 87 ? 18.468 -0.648 -13.417 1.00 97.81 87 LYS A C 1
ATOM 607 O O . LYS A 1 87 ? 19.338 -0.658 -14.283 1.00 97.81 87 LYS A O 1
ATOM 612 N N . ALA A 1 88 ? 17.739 0.426 -13.158 1.00 96.50 88 ALA A N 1
ATOM 613 C CA . ALA A 1 88 ? 17.896 1.683 -13.881 1.00 96.50 88 ALA A CA 1
ATOM 614 C C . ALA A 1 88 ? 17.753 2.853 -12.916 1.00 96.50 88 ALA A C 1
ATOM 616 O O . ALA A 1 88 ? 16.784 2.898 -12.167 1.00 96.50 88 ALA A O 1
ATOM 617 N N . THR A 1 89 ? 18.673 3.820 -12.930 1.00 96.31 89 THR A N 1
ATOM 618 C CA . THR A 1 89 ? 18.526 4.994 -12.047 1.00 96.31 89 THR A CA 1
ATOM 619 C C . THR A 1 89 ? 17.232 5.739 -12.347 1.00 96.31 89 THR A C 1
ATOM 621 O O . THR A 1 89 ? 16.467 6.017 -11.425 1.00 96.31 89 THR A O 1
ATOM 624 N N . THR A 1 90 ? 16.941 5.938 -13.630 1.00 96.06 90 THR A N 1
ATOM 625 C CA . THR A 1 90 ? 15.689 6.525 -14.100 1.00 96.06 90 THR A CA 1
ATOM 626 C C . THR A 1 90 ? 15.067 5.621 -15.154 1.00 96.06 90 THR A C 1
ATOM 628 O O . THR A 1 90 ? 15.741 5.231 -16.106 1.00 96.06 90 THR A O 1
ATOM 631 N N . VAL A 1 91 ? 13.782 5.313 -15.002 1.00 97.38 91 VAL A N 1
ATOM 632 C CA . VAL A 1 91 ? 12.919 4.824 -16.078 1.00 97.38 91 VAL A CA 1
ATOM 633 C C . VAL A 1 91 ? 12.064 5.994 -16.542 1.00 97.38 91 VAL A C 1
ATOM 635 O O . VAL A 1 91 ? 11.261 6.517 -15.773 1.00 97.38 91 VAL A O 1
ATOM 638 N N . ASP A 1 92 ? 12.234 6.418 -17.789 1.00 94.50 92 ASP A N 1
ATOM 639 C CA . ASP A 1 92 ? 11.503 7.570 -18.314 1.00 94.50 92 ASP A CA 1
ATOM 640 C C . ASP A 1 92 ? 10.667 7.213 -19.541 1.00 94.50 92 ASP A C 1
ATOM 642 O O . ASP A 1 92 ? 11.123 6.546 -20.472 1.00 94.50 92 ASP A O 1
ATOM 646 N N . PHE A 1 93 ? 9.431 7.696 -19.550 1.00 91.94 93 PHE A N 1
ATOM 647 C CA . PHE A 1 93 ? 8.532 7.618 -20.691 1.00 91.94 93 PHE A CA 1
ATOM 648 C C . PHE A 1 93 ? 8.686 8.885 -21.542 1.00 91.94 93 PHE A C 1
ATOM 650 O O . PHE A 1 93 ? 7.827 9.773 -21.550 1.00 91.94 93 PHE A O 1
ATOM 657 N N . GLY A 1 94 ? 9.812 8.917 -22.257 1.00 76.75 94 GLY A N 1
ATOM 658 C CA . GLY A 1 94 ? 10.151 9.831 -23.346 1.00 76.75 94 GLY A CA 1
ATOM 659 C C . GLY A 1 94 ? 10.952 11.068 -22.962 1.00 76.75 94 GLY A C 1
ATOM 660 O O . GLY A 1 94 ? 10.523 11.831 -22.117 1.00 76.75 94 GLY A O 1
ATOM 661 N N . LEU A 1 95 ? 12.044 11.326 -23.690 1.00 62.16 95 LEU A N 1
ATOM 662 C CA . LEU A 1 95 ? 12.798 12.583 -23.640 1.00 62.16 95 LEU A CA 1
ATOM 663 C C . LEU A 1 95 ? 12.255 13.627 -24.633 1.00 62.16 95 LEU A C 1
ATOM 665 O O . LEU A 1 95 ? 11.596 13.303 -25.623 1.00 62.16 95 LEU A O 1
ATOM 669 N N . THR A 1 96 ? 12.518 14.898 -24.334 1.00 53.09 96 THR A N 1
ATOM 670 C CA . THR A 1 96 ? 11.938 16.090 -24.966 1.00 53.09 96 THR A CA 1
ATOM 671 C C . THR A 1 96 ? 12.349 16.303 -26.431 1.00 53.09 96 THR A C 1
ATOM 673 O O . THR A 1 96 ? 13.520 16.234 -26.792 1.00 53.09 96 THR A O 1
ATOM 676 N N . GLY A 1 97 ? 11.364 16.657 -27.268 1.00 53.34 97 GLY A N 1
ATOM 677 C CA . GLY A 1 97 ? 11.564 17.220 -28.607 1.00 53.34 97 GLY A CA 1
ATOM 678 C C . GLY A 1 97 ? 10.456 16.852 -29.600 1.00 53.34 97 GLY A C 1
ATOM 679 O O . GLY A 1 97 ? 10.362 15.713 -30.044 1.00 53.34 97 GLY A O 1
ATOM 680 N N . GLY A 1 98 ? 9.640 17.839 -29.985 1.00 54.62 98 GLY A N 1
ATOM 681 C CA . GLY A 1 98 ? 8.618 17.714 -31.034 1.00 54.62 98 GLY A CA 1
ATOM 682 C C . GLY A 1 98 ? 7.272 17.146 -30.567 1.00 54.62 98 GLY A C 1
ATOM 683 O O . GLY A 1 98 ? 7.203 16.330 -29.650 1.00 54.62 98 GLY A O 1
ATOM 684 N N . ALA A 1 99 ? 6.187 17.594 -31.207 1.00 54.38 99 ALA A N 1
ATOM 685 C CA . ALA A 1 99 ? 4.820 17.118 -30.987 1.00 54.38 99 ALA A CA 1
ATOM 686 C C . ALA A 1 99 ? 4.668 15.668 -31.483 1.00 54.38 99 ALA A C 1
ATOM 688 O O . ALA A 1 99 ? 4.195 15.416 -32.588 1.00 54.38 99 ALA A O 1
ATOM 689 N N . SER A 1 100 ? 5.129 14.709 -30.685 1.00 62.38 100 SER A N 1
ATOM 690 C CA . SER A 1 100 ? 5.251 13.315 -31.109 1.00 62.38 100 SER A CA 1
ATOM 691 C C . SER A 1 100 ? 4.241 12.437 -30.370 1.00 62.38 100 SER A C 1
ATOM 693 O O . SER A 1 100 ? 4.358 12.234 -29.166 1.00 62.38 100 SER A O 1
ATOM 695 N N . VAL A 1 101 ? 3.265 11.879 -31.093 1.00 74.19 101 VAL A N 1
ATOM 696 C CA . VAL A 1 101 ? 2.308 10.879 -30.580 1.00 74.19 101 VAL A CA 1
ATOM 697 C C . VAL A 1 101 ? 2.980 9.502 -30.562 1.00 74.19 101 VAL A C 1
ATOM 699 O O . VAL A 1 101 ? 3.615 9.116 -31.544 1.00 74.19 101 VAL A O 1
ATOM 702 N N . GLY A 1 102 ? 2.883 8.750 -29.465 1.00 81.50 102 GLY A N 1
ATOM 703 C CA . GLY A 1 102 ? 3.369 7.365 -29.396 1.00 81.50 102 GLY A CA 1
ATOM 704 C C . GLY A 1 102 ? 3.288 6.777 -27.990 1.00 81.50 102 GLY A C 1
ATOM 705 O O . GLY A 1 102 ? 3.039 7.510 -27.038 1.00 81.50 102 GLY A O 1
ATOM 706 N N . THR A 1 103 ? 3.532 5.477 -27.846 1.00 89.94 103 THR A N 1
ATOM 707 C CA . THR A 1 103 ? 3.281 4.754 -26.590 1.00 89.94 103 THR A CA 1
ATOM 708 C C . THR A 1 103 ? 4.565 4.153 -26.032 1.00 89.94 103 THR A C 1
ATOM 710 O O . THR A 1 103 ? 5.280 3.436 -26.726 1.00 89.94 103 THR A O 1
ATOM 713 N N . GLY A 1 104 ? 4.860 4.440 -24.767 1.00 93.81 104 GLY A N 1
ATOM 714 C CA . GLY A 1 104 ? 5.836 3.691 -23.986 1.00 93.81 104 GLY A CA 1
ATOM 715 C C . GLY A 1 104 ? 5.103 2.747 -23.037 1.00 93.81 104 GLY A C 1
ATOM 716 O O . GLY A 1 104 ? 4.243 3.187 -22.274 1.00 93.81 104 GLY A O 1
ATOM 717 N N . THR A 1 105 ? 5.429 1.462 -23.086 1.00 97.06 105 THR A N 1
ATOM 718 C CA . THR A 1 105 ? 4.778 0.411 -22.304 1.00 97.06 105 THR A CA 1
ATOM 719 C C . THR A 1 105 ? 5.796 -0.323 -21.445 1.00 97.06 105 THR A C 1
ATOM 721 O O . THR A 1 105 ? 6.771 -0.869 -21.955 1.00 97.06 105 THR A O 1
ATOM 724 N N . LEU A 1 106 ? 5.544 -0.373 -20.142 1.00 98.56 106 LEU A N 1
ATOM 725 C CA . LEU A 1 106 ? 6.237 -1.239 -19.198 1.00 98.56 106 LEU A CA 1
ATOM 726 C C . LEU A 1 106 ? 5.263 -2.316 -18.726 1.00 98.56 106 LEU A C 1
ATOM 728 O O . LEU A 1 106 ? 4.252 -1.998 -18.105 1.00 98.56 106 LEU A O 1
ATOM 732 N N . ASN A 1 107 ? 5.583 -3.577 -18.991 1.00 98.69 107 ASN A N 1
ATOM 733 C CA . ASN A 1 107 ? 4.840 -4.722 -18.485 1.00 98.69 107 ASN A CA 1
ATOM 734 C C . ASN A 1 107 ? 5.690 -5.454 -17.448 1.00 98.69 107 ASN A C 1
ATOM 736 O O . ASN A 1 107 ? 6.781 -5.927 -17.764 1.00 98.69 107 ASN A O 1
ATOM 740 N N . VAL A 1 108 ? 5.176 -5.589 -16.230 1.00 98.62 108 VAL A N 1
ATOM 741 C CA . VAL A 1 108 ? 5.781 -6.395 -15.165 1.00 98.62 108 VAL A CA 1
ATOM 742 C C . VAL A 1 108 ? 4.809 -7.521 -14.837 1.00 98.62 108 VAL A C 1
ATOM 744 O O . VAL A 1 108 ? 3.836 -7.346 -14.108 1.00 98.62 108 VAL A O 1
ATOM 747 N N . THR A 1 109 ? 5.048 -8.672 -15.458 1.00 98.06 109 THR A N 1
ATOM 748 C CA . THR A 1 109 ? 4.285 -9.921 -15.237 1.00 98.06 109 THR A CA 1
ATOM 749 C C . THR A 1 109 ? 4.968 -10.824 -14.209 1.00 98.06 109 THR A C 1
ATOM 751 O O . THR A 1 109 ? 4.348 -11.674 -13.581 1.00 98.06 109 THR A O 1
ATOM 754 N N . GLY A 1 110 ? 6.262 -10.588 -14.016 1.00 95.50 110 GLY A N 1
ATOM 755 C CA . GLY A 1 110 ? 7.166 -11.191 -13.052 1.00 95.50 110 GLY A CA 1
ATOM 756 C C . GLY A 1 110 ? 8.440 -10.345 -13.009 1.00 95.50 110 GLY A C 1
ATOM 757 O O . GLY A 1 110 ? 8.444 -9.197 -13.454 1.00 95.50 110 GLY A O 1
ATOM 758 N N . GLY A 1 111 ? 9.539 -10.910 -12.524 1.00 97.62 111 GLY A N 1
ATOM 759 C CA . GLY A 1 111 ? 10.833 -10.236 -12.498 1.00 97.62 111 GLY A CA 1
ATOM 760 C C . GLY A 1 111 ? 10.919 -9.098 -11.479 1.00 97.62 111 GLY A C 1
ATOM 761 O O . GLY A 1 111 ? 10.059 -8.931 -10.612 1.00 97.62 111 GLY A O 1
ATOM 762 N N . ASN A 1 112 ? 12.009 -8.336 -11.567 1.00 98.19 112 ASN A N 1
ATOM 763 C CA . ASN A 1 112 ? 12.387 -7.328 -10.587 1.00 98.19 112 ASN A CA 1
ATOM 764 C C . ASN A 1 112 ? 12.830 -6.030 -11.275 1.00 98.19 112 ASN A C 1
ATOM 766 O O . ASN A 1 112 ? 13.805 -6.045 -12.024 1.00 98.19 112 ASN A O 1
ATOM 770 N N . LEU A 1 113 ? 12.172 -4.908 -10.986 1.00 98.62 113 LEU A N 1
ATOM 771 C CA . LEU A 1 113 ? 12.587 -3.574 -11.423 1.00 98.62 113 LEU A CA 1
ATOM 772 C C . LEU A 1 113 ? 13.108 -2.766 -10.232 1.00 98.62 113 LEU A C 1
ATOM 774 O O . LEU A 1 113 ? 12.375 -2.514 -9.283 1.00 98.62 113 LEU A O 1
ATOM 778 N N . TRP A 1 114 ? 14.348 -2.298 -10.306 1.00 98.56 114 TRP A N 1
ATOM 779 C CA . TRP A 1 114 ? 14.967 -1.452 -9.287 1.00 98.56 114 TRP A CA 1
ATOM 780 C C . TRP A 1 114 ? 15.255 -0.076 -9.873 1.00 98.56 114 TRP A C 1
ATOM 782 O O . TRP A 1 114 ? 16.096 0.048 -10.768 1.00 98.56 114 TRP A O 1
ATOM 792 N N . THR A 1 115 ? 14.549 0.953 -9.399 1.00 98.50 115 THR A N 1
ATOM 793 C CA . THR A 1 115 ? 14.682 2.307 -9.941 1.00 98.50 115 THR A CA 1
ATOM 794 C C . THR A 1 115 ? 14.356 3.418 -8.951 1.00 98.50 115 THR A C 1
ATOM 796 O O . THR A 1 115 ? 13.471 3.285 -8.107 1.00 98.50 115 THR A O 1
ATOM 799 N N . ASN A 1 116 ? 15.065 4.543 -9.069 1.00 98.31 116 ASN A N 1
ATOM 800 C CA . ASN A 1 1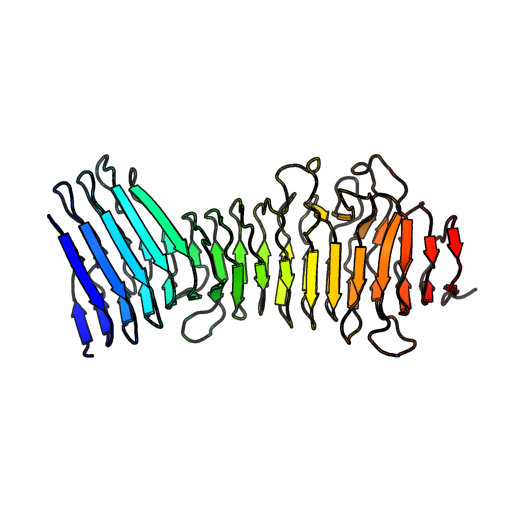16 ? 14.839 5.712 -8.216 1.00 98.31 116 ASN A CA 1
ATOM 801 C C . ASN A 1 116 ? 13.764 6.626 -8.777 1.00 98.31 116 ASN A C 1
ATOM 803 O O . ASN A 1 116 ? 13.081 7.303 -8.015 1.00 98.31 116 ASN A O 1
ATOM 807 N N . THR A 1 117 ? 13.601 6.651 -10.095 1.00 98.19 117 THR A N 1
ATOM 808 C CA . THR A 1 117 ? 12.675 7.570 -10.741 1.00 98.19 117 THR A CA 1
ATOM 809 C C . THR A 1 117 ? 11.891 6.847 -11.813 1.00 98.19 117 THR A C 1
ATOM 811 O O . THR A 1 117 ? 12.482 6.241 -12.701 1.00 98.19 117 THR A O 1
ATOM 814 N N . ILE A 1 118 ? 10.565 6.959 -11.747 1.00 98.19 118 ILE A N 1
ATOM 815 C CA . ILE A 1 118 ? 9.679 6.642 -12.866 1.00 98.19 118 ILE A CA 1
ATOM 816 C C . ILE A 1 118 ? 8.984 7.940 -13.253 1.00 98.19 118 ILE A C 1
ATOM 818 O O . ILE A 1 118 ? 8.190 8.490 -12.481 1.00 98.19 118 ILE A O 1
ATOM 822 N N . SER A 1 119 ? 9.315 8.448 -14.432 1.00 95.62 119 SER A N 1
ATOM 823 C CA . SER A 1 119 ? 8.860 9.748 -14.917 1.00 95.62 119 SER A CA 1
ATOM 824 C C . SER A 1 119 ? 8.348 9.666 -16.345 1.00 95.62 119 SER A C 1
ATOM 826 O O . SER A 1 119 ? 8.511 8.670 -17.044 1.00 95.62 119 SER A O 1
ATOM 828 N N . LYS A 1 120 ? 7.679 10.730 -16.768 1.00 91.81 120 LYS A N 1
ATOM 829 C CA . LYS A 1 120 ? 7.245 10.925 -18.145 1.00 91.81 120 LYS A CA 1
ATOM 830 C C . LYS A 1 120 ? 7.578 12.359 -18.522 1.00 91.81 120 LYS A C 1
ATOM 832 O O . LYS A 1 120 ? 6.761 13.254 -18.311 1.00 91.81 120 LYS A O 1
ATOM 837 N N . THR A 1 121 ? 8.793 12.581 -19.016 1.00 85.50 121 THR A N 1
ATOM 838 C CA . THR A 1 121 ? 9.251 13.934 -19.372 1.00 85.50 121 THR A CA 1
ATOM 839 C C . THR A 1 121 ? 8.821 14.378 -20.778 1.00 85.50 121 THR A C 1
ATOM 841 O O . THR A 1 121 ? 8.800 15.572 -21.075 1.00 85.50 121 THR A O 1
ATOM 844 N N . GLY A 1 122 ? 8.400 13.444 -21.635 1.00 73.25 122 GLY A N 1
ATOM 845 C CA . GLY A 1 122 ? 8.060 13.699 -23.032 1.00 73.25 122 GLY A CA 1
ATOM 846 C C . GLY A 1 122 ? 6.593 14.071 -23.240 1.00 73.25 122 GLY A C 1
ATOM 847 O O . GLY A 1 122 ? 5.693 13.247 -23.043 1.00 73.25 122 GLY A O 1
ATOM 848 N N . ALA A 1 123 ? 6.345 15.291 -23.721 1.00 71.62 123 ALA A N 1
ATOM 849 C CA . ALA A 1 123 ? 5.026 15.714 -24.191 1.00 71.62 123 ALA A CA 1
ATOM 850 C C . ALA A 1 123 ? 4.536 14.818 -25.350 1.00 71.62 123 ALA A C 1
ATOM 852 O O . ALA A 1 123 ? 5.317 14.438 -26.218 1.00 71.62 123 ALA A O 1
ATOM 853 N N . GLY A 1 124 ? 3.246 14.462 -25.363 1.00 74.38 124 GLY A N 1
ATOM 854 C CA . GLY A 1 124 ? 2.634 13.641 -26.424 1.00 74.38 124 GLY A CA 1
ATOM 855 C C . GLY A 1 124 ? 2.854 12.123 -26.323 1.00 74.38 124 GLY A C 1
ATOM 856 O O . GLY A 1 124 ? 2.177 11.364 -27.016 1.00 74.38 124 GLY A O 1
ATOM 857 N N . THR A 1 125 ? 3.728 11.652 -25.427 1.00 83.12 125 THR A N 1
ATOM 858 C CA . THR A 1 125 ? 3.852 10.216 -25.124 1.00 83.12 125 THR A CA 1
ATOM 859 C C . THR A 1 125 ? 2.617 9.733 -24.364 1.00 83.12 125 THR A C 1
ATOM 861 O O . THR A 1 125 ? 2.150 10.423 -23.467 1.00 83.12 125 THR A O 1
ATOM 864 N N . THR A 1 126 ? 2.121 8.528 -24.626 1.00 89.81 126 THR A N 1
ATOM 865 C CA . THR A 1 126 ? 1.229 7.777 -23.730 1.00 89.81 126 THR A CA 1
ATOM 866 C C . THR A 1 126 ? 2.092 6.807 -22.931 1.00 89.81 126 THR A C 1
ATOM 868 O O . THR A 1 126 ? 2.784 5.978 -23.512 1.00 89.81 126 THR A O 1
ATOM 871 N N . ALA A 1 127 ? 2.102 6.941 -21.605 1.00 94.12 127 ALA A N 1
ATOM 872 C CA . ALA A 1 127 ? 2.857 6.048 -20.729 1.00 94.12 127 ALA A CA 1
ATOM 873 C C . ALA A 1 127 ? 1.893 5.013 -20.153 1.00 94.12 127 ALA A C 1
ATOM 875 O O . ALA A 1 127 ? 0.884 5.390 -19.559 1.00 94.12 127 ALA A O 1
ATOM 876 N N . VAL A 1 128 ? 2.194 3.735 -20.356 1.00 96.56 128 VAL A N 1
ATOM 877 C CA . VAL A 1 128 ? 1.389 2.613 -19.872 1.00 96.56 128 VAL A CA 1
ATOM 878 C C . VAL A 1 128 ? 2.275 1.738 -19.001 1.00 96.56 128 VAL A C 1
ATOM 880 O O . VAL A 1 128 ? 3.276 1.206 -19.476 1.00 96.56 128 VAL A O 1
ATOM 883 N N . ILE A 1 129 ? 1.909 1.583 -17.732 1.00 98.56 129 ILE A N 1
ATOM 884 C CA . ILE A 1 129 ? 2.589 0.685 -16.799 1.00 98.56 129 ILE A CA 1
ATOM 885 C C . ILE A 1 129 ? 1.576 -0.363 -16.350 1.00 98.56 129 ILE A C 1
ATOM 887 O O . ILE A 1 129 ? 0.643 -0.044 -15.615 1.00 98.56 129 ILE A O 1
ATOM 891 N N . ASN A 1 130 ? 1.772 -1.600 -16.798 1.00 98.56 130 ASN A N 1
ATOM 892 C CA . ASN A 1 130 ? 0.935 -2.743 -16.460 1.00 98.56 130 ASN A CA 1
ATOM 893 C C . ASN A 1 130 ? 1.680 -3.647 -15.482 1.00 98.56 130 ASN A C 1
ATOM 895 O O . ASN A 1 130 ? 2.746 -4.181 -15.795 1.00 98.56 130 ASN A O 1
ATOM 899 N N . LEU A 1 131 ? 1.096 -3.842 -14.309 1.00 98.62 131 LEU A N 1
ATOM 900 C CA . LEU A 1 131 ? 1.631 -4.659 -13.231 1.00 98.62 131 LEU A CA 1
ATOM 901 C C . LEU A 1 131 ? 0.671 -5.835 -13.025 1.00 98.62 131 LEU A C 1
ATOM 903 O O . LEU A 1 131 ? -0.522 -5.640 -12.801 1.00 98.62 131 LEU A O 1
ATOM 907 N N . SER A 1 132 ? 1.158 -7.060 -13.190 1.00 97.88 132 SER A N 1
ATOM 908 C CA . SER A 1 132 ? 0.398 -8.302 -12.940 1.00 97.88 132 SER A CA 1
ATOM 909 C C . SER A 1 132 ? 1.142 -9.274 -12.019 1.00 97.88 132 SER A C 1
ATOM 911 O O . SER A 1 132 ? 0.694 -10.394 -11.782 1.00 97.88 132 SER A O 1
ATOM 913 N N . GLY A 1 133 ? 2.291 -8.843 -11.496 1.00 97.12 133 GLY A N 1
ATOM 914 C CA . GLY A 1 133 ? 3.209 -9.649 -10.711 1.00 97.12 133 GLY A CA 1
ATOM 915 C C . GLY A 1 133 ? 4.519 -8.905 -10.458 1.00 97.12 133 GLY A C 1
ATOM 916 O O . GLY A 1 133 ? 4.618 -7.693 -10.657 1.00 97.12 133 GLY A O 1
ATOM 917 N N . GLY A 1 134 ? 5.549 -9.654 -10.069 1.00 98.12 134 GLY A N 1
ATOM 918 C CA . GLY A 1 134 ? 6.914 -9.148 -9.929 1.00 98.12 134 GLY A CA 1
ATOM 919 C C . GLY A 1 134 ? 7.139 -8.230 -8.726 1.00 98.12 134 GLY A C 1
ATOM 920 O O . GLY A 1 134 ? 6.264 -8.020 -7.881 1.00 98.12 134 GLY A O 1
ATOM 921 N N . THR A 1 135 ? 8.365 -7.713 -8.643 1.00 98.56 135 THR A N 1
ATOM 922 C CA . THR A 1 135 ? 8.814 -6.807 -7.581 1.00 98.56 135 THR A CA 1
ATOM 923 C C . THR A 1 135 ? 9.341 -5.508 -8.168 1.00 98.56 135 THR A C 1
ATOM 925 O O . THR A 1 135 ? 10.181 -5.519 -9.064 1.00 98.56 135 THR A O 1
ATOM 928 N N . LEU A 1 136 ? 8.899 -4.378 -7.630 1.00 98.81 136 LEU A N 1
ATOM 929 C CA . LEU A 1 136 ? 9.520 -3.078 -7.854 1.00 98.81 136 LEU A CA 1
ATOM 930 C C . LEU A 1 136 ? 10.207 -2.629 -6.559 1.00 98.81 136 LEU A C 1
ATOM 932 O O . LEU A 1 136 ? 9.637 -2.752 -5.478 1.00 98.81 136 LEU A O 1
ATOM 936 N N . GLY A 1 137 ? 11.413 -2.084 -6.658 1.00 98.56 137 GLY A N 1
ATOM 937 C CA . GLY A 1 137 ? 12.157 -1.509 -5.538 1.00 98.56 137 GLY A CA 1
ATOM 938 C C . GLY A 1 137 ? 12.984 -0.304 -5.972 1.00 98.56 137 GLY A C 1
ATOM 939 O O . GLY A 1 137 ? 12.970 0.085 -7.141 1.00 98.56 137 GLY A O 1
ATOM 940 N N . ALA A 1 138 ? 13.709 0.299 -5.036 1.00 98.12 138 ALA A N 1
ATOM 941 C CA . ALA A 1 138 ? 14.540 1.472 -5.306 1.00 98.12 138 ALA A CA 1
ATOM 942 C C . ALA A 1 138 ? 16.029 1.118 -5.332 1.00 98.12 138 ALA A C 1
ATOM 944 O O . ALA A 1 138 ? 16.453 0.152 -4.709 1.00 98.12 138 ALA A O 1
ATOM 945 N N . LEU A 1 139 ? 16.843 1.894 -6.045 1.00 97.81 139 LEU A N 1
ATOM 946 C CA . LEU A 1 139 ? 18.305 1.769 -5.973 1.00 97.81 139 LEU A CA 1
ATOM 947 C C . LEU A 1 139 ? 18.892 2.616 -4.837 1.00 97.81 139 LEU A C 1
ATOM 949 O O . LEU A 1 139 ? 19.955 2.292 -4.322 1.00 97.81 139 LEU A O 1
ATOM 953 N N . ASP A 1 140 ? 18.206 3.692 -4.454 1.00 97.19 140 ASP A N 1
ATOM 954 C CA . ASP A 1 140 ? 18.612 4.639 -3.423 1.00 97.19 140 ASP A CA 1
ATOM 955 C C . ASP A 1 140 ? 17.396 5.165 -2.640 1.00 97.19 140 ASP A C 1
ATOM 957 O O . ASP A 1 140 ? 16.247 4.806 -2.905 1.00 97.19 140 ASP A O 1
ATOM 961 N N . ASN A 1 141 ? 17.649 5.969 -1.609 1.00 97.62 141 ASN A N 1
ATOM 962 C CA . ASN A 1 141 ? 16.609 6.522 -0.760 1.00 97.62 141 ASN A CA 1
ATOM 963 C C . ASN A 1 141 ? 15.836 7.635 -1.484 1.00 97.62 141 ASN A C 1
ATOM 965 O O . ASN A 1 141 ? 16.374 8.314 -2.355 1.00 97.62 141 ASN A O 1
ATOM 969 N N . ASN A 1 142 ? 14.591 7.862 -1.064 1.00 97.62 142 ASN A N 1
ATOM 970 C CA . ASN A 1 142 ? 13.706 8.899 -1.602 1.00 97.62 142 ASN A CA 1
ATOM 971 C C . ASN A 1 142 ? 13.392 8.725 -3.100 1.00 97.62 142 ASN A C 1
ATOM 973 O O . ASN A 1 142 ? 13.370 9.693 -3.861 1.00 97.62 142 ASN A O 1
ATOM 977 N N . ALA A 1 143 ? 13.126 7.488 -3.525 1.00 98.62 143 ALA A N 1
ATOM 978 C CA . ALA A 1 143 ? 12.664 7.212 -4.881 1.00 98.62 143 ALA A CA 1
ATOM 979 C C . ALA A 1 143 ? 11.284 7.845 -5.148 1.00 98.62 143 ALA A C 1
ATOM 981 O O . ALA A 1 143 ? 10.437 7.913 -4.254 1.00 98.62 143 ALA A O 1
ATOM 982 N N . THR A 1 144 ? 11.047 8.291 -6.383 1.00 98.38 144 THR A N 1
ATOM 983 C CA . THR A 1 144 ? 9.831 9.003 -6.805 1.00 98.38 144 THR A CA 1
ATOM 984 C C . THR A 1 144 ? 9.270 8.451 -8.113 1.00 98.38 144 THR A C 1
ATOM 986 O O . THR A 1 144 ? 9.908 8.495 -9.166 1.00 98.38 144 THR A O 1
ATOM 989 N N . TRP A 1 145 ? 8.045 7.936 -8.069 1.00 98.56 145 TRP A N 1
ATOM 990 C CA . TRP A 1 145 ? 7.362 7.351 -9.222 1.00 98.56 145 TRP A CA 1
ATOM 991 C C . TRP A 1 145 ? 6.069 8.120 -9.502 1.00 98.56 145 TRP A C 1
ATOM 993 O O . TRP A 1 145 ? 5.076 8.004 -8.785 1.00 98.56 145 TRP A O 1
ATOM 1003 N N . SER A 1 146 ? 6.106 8.949 -10.542 1.00 97.38 146 SER A N 1
ATOM 1004 C CA . SER A 1 146 ? 5.078 9.964 -10.832 1.00 97.38 146 SER A CA 1
ATOM 1005 C C . SER A 1 146 ? 4.098 9.568 -11.936 1.00 97.38 146 SER A C 1
ATOM 1007 O O . SER A 1 146 ? 3.107 10.255 -12.174 1.00 97.38 146 SER A O 1
ATOM 1009 N N . VAL A 1 147 ? 4.356 8.451 -12.613 1.00 97.38 147 VAL A N 1
ATOM 1010 C CA . VAL A 1 147 ? 3.515 7.937 -13.697 1.00 97.38 147 VAL A CA 1
ATOM 1011 C C . VAL A 1 147 ? 2.462 6.994 -13.123 1.00 97.38 147 VAL A C 1
ATOM 1013 O O . VAL A 1 147 ? 2.777 6.172 -12.265 1.00 97.38 147 VAL A O 1
ATOM 1016 N N . GLY A 1 148 ? 1.215 7.110 -13.589 1.00 97.56 148 GLY A N 1
ATOM 1017 C CA . GLY A 1 148 ? 0.136 6.205 -13.190 1.00 97.56 148 GLY A CA 1
ATOM 1018 C C . GLY A 1 148 ? 0.426 4.749 -13.568 1.00 97.56 148 GLY A C 1
ATOM 1019 O O . GLY A 1 148 ? 1.028 4.479 -14.609 1.00 97.56 148 GLY A O 1
ATOM 1020 N N . MET A 1 149 ? -0.004 3.818 -12.716 1.00 98.25 149 MET A N 1
ATOM 1021 C CA . MET A 1 149 ? 0.246 2.383 -12.874 1.00 98.25 149 MET A CA 1
ATOM 1022 C C . MET A 1 149 ? -1.049 1.589 -12.699 1.00 98.25 149 MET A C 1
ATOM 1024 O O . MET A 1 149 ? -1.858 1.869 -11.812 1.00 98.25 149 MET A O 1
ATOM 1028 N N . ALA A 1 150 ? -1.237 0.574 -13.536 1.00 98.19 150 ALA A N 1
ATOM 1029 C CA . ALA A 1 150 ? -2.371 -0.334 -13.463 1.00 98.19 150 ALA A CA 1
ATOM 1030 C C . ALA A 1 150 ? -1.926 -1.683 -12.887 1.00 98.19 150 ALA A C 1
ATOM 1032 O O . ALA A 1 150 ? -1.158 -2.410 -13.513 1.00 98.19 150 ALA A O 1
ATOM 1033 N N . LEU A 1 151 ? -2.434 -2.035 -11.707 1.00 97.69 151 LEU A N 1
ATOM 1034 C CA . LEU A 1 151 ? -2.373 -3.373 -11.130 1.00 97.69 151 LEU A CA 1
ATOM 1035 C C . LEU A 1 151 ? -3.485 -4.198 -11.776 1.00 97.69 151 LEU A C 1
ATOM 1037 O O . LEU A 1 151 ? -4.634 -4.203 -11.348 1.00 97.69 151 LEU A O 1
ATOM 1041 N N . THR A 1 152 ? -3.152 -4.840 -12.884 1.00 96.94 152 THR A N 1
ATOM 1042 C CA . THR A 1 152 ? -4.109 -5.507 -13.773 1.00 96.94 152 THR A CA 1
ATOM 1043 C C . THR A 1 152 ? -4.640 -6.823 -13.202 1.00 96.94 152 THR A C 1
ATOM 1045 O O . THR A 1 152 ? -5.821 -7.118 -13.358 1.00 96.94 152 THR A O 1
ATOM 1048 N N . SER A 1 153 ? -3.788 -7.609 -12.541 1.00 96.19 153 SER A N 1
ATOM 1049 C CA . SER A 1 153 ? -4.117 -8.904 -11.928 1.00 96.19 153 SER A CA 1
ATOM 1050 C C . SER A 1 153 ? -3.003 -9.335 -10.963 1.00 96.19 153 SER A C 1
ATOM 1052 O O . SER A 1 153 ? -2.027 -8.604 -10.791 1.00 96.19 153 SER A O 1
ATOM 1054 N N . GLY A 1 154 ? -3.145 -10.502 -10.327 1.00 96.25 154 GLY A N 1
ATOM 1055 C CA . GLY A 1 154 ? -2.107 -11.076 -9.465 1.00 96.25 154 GLY A CA 1
ATOM 1056 C C . GLY A 1 154 ? -1.722 -10.174 -8.288 1.00 96.25 154 GLY A C 1
ATOM 1057 O O . GLY A 1 154 ? -2.487 -9.298 -7.887 1.00 96.25 154 GLY A O 1
ATOM 1058 N N . THR A 1 155 ? -0.523 -10.389 -7.747 1.00 97.38 155 THR A N 1
ATOM 1059 C CA . THR A 1 155 ? 0.033 -9.579 -6.654 1.00 97.38 155 THR A CA 1
ATOM 1060 C C . THR A 1 155 ? 1.321 -8.916 -7.110 1.00 97.38 155 THR A C 1
ATOM 1062 O O . THR A 1 155 ? 2.290 -9.595 -7.445 1.00 97.38 155 THR A O 1
ATOM 1065 N N . THR A 1 156 ? 1.353 -7.586 -7.078 1.00 98.38 156 THR A N 1
ATOM 1066 C CA . THR A 1 156 ? 2.573 -6.809 -7.313 1.00 98.38 156 THR A CA 1
ATOM 1067 C C . THR A 1 156 ? 3.240 -6.474 -5.987 1.00 98.38 156 THR A C 1
ATOM 1069 O O . THR A 1 156 ? 2.599 -5.930 -5.085 1.00 98.38 156 THR A O 1
ATOM 1072 N N . THR A 1 157 ? 4.539 -6.756 -5.875 1.00 98.62 157 THR A N 1
ATOM 1073 C CA . THR A 1 157 ? 5.320 -6.413 -4.682 1.00 98.62 157 THR A CA 1
ATOM 1074 C C . THR A 1 157 ? 6.033 -5.080 -4.863 1.00 98.62 157 THR A C 1
ATOM 1076 O O . THR A 1 157 ? 6.802 -4.908 -5.805 1.00 98.62 157 THR A O 1
ATOM 1079 N N . ILE A 1 158 ? 5.862 -4.156 -3.919 1.00 98.75 158 ILE A N 1
ATOM 1080 C CA . ILE A 1 158 ? 6.738 -2.991 -3.770 1.00 98.75 158 ILE A CA 1
ATOM 1081 C C . ILE A 1 158 ? 7.665 -3.231 -2.583 1.00 98.75 158 ILE A C 1
ATOM 1083 O O . ILE A 1 158 ? 7.252 -3.224 -1.421 1.00 98.75 158 ILE A O 1
ATOM 1087 N N . ALA A 1 159 ? 8.937 -3.456 -2.874 1.00 98.50 159 ALA A N 1
ATOM 1088 C CA . ALA A 1 159 ? 9.988 -3.615 -1.891 1.00 98.50 159 ALA A CA 1
ATOM 1089 C C . ALA A 1 159 ? 10.555 -2.233 -1.536 1.00 98.50 159 ALA A C 1
ATOM 1091 O O . ALA A 1 159 ? 11.370 -1.686 -2.274 1.00 98.50 159 ALA A O 1
ATOM 1092 N N . ALA A 1 160 ? 10.166 -1.668 -0.388 1.00 98.56 160 ALA A N 1
ATOM 1093 C CA . ALA A 1 160 ? 10.757 -0.425 0.130 1.00 98.56 160 ALA A CA 1
ATOM 1094 C C . ALA A 1 160 ? 12.110 -0.698 0.797 1.00 98.56 160 ALA A C 1
ATOM 1096 O O . ALA A 1 160 ? 12.320 -0.568 2.006 1.00 98.56 160 ALA A O 1
ATOM 1097 N N . ARG A 1 161 ? 13.014 -1.184 -0.039 1.00 98.31 161 ARG A N 1
ATOM 1098 C CA . ARG A 1 161 ? 14.411 -1.483 0.219 1.00 98.31 161 ARG A CA 1
ATOM 1099 C C . ARG A 1 161 ? 15.152 -1.431 -1.113 1.00 98.31 161 ARG A C 1
ATOM 1101 O O . ARG A 1 161 ? 14.517 -1.328 -2.162 1.00 98.31 161 ARG A O 1
ATOM 1108 N N . ASP A 1 162 ? 16.471 -1.505 -1.066 1.00 97.44 162 ASP A N 1
ATOM 1109 C CA . ASP A 1 162 ? 17.286 -1.749 -2.250 1.00 97.44 162 ASP A CA 1
ATOM 1110 C C . ASP A 1 162 ? 17.574 -3.242 -2.457 1.00 97.44 162 ASP A C 1
ATOM 1112 O O . ASP A 1 162 ? 17.120 -4.103 -1.697 1.00 97.44 162 ASP A O 1
ATOM 1116 N N . PHE A 1 163 ? 18.334 -3.549 -3.510 1.00 93.19 163 PHE A N 1
ATOM 1117 C CA . PHE A 1 163 ? 18.710 -4.921 -3.854 1.00 93.19 163 PHE A CA 1
ATOM 1118 C C . PHE A 1 163 ? 19.552 -5.603 -2.762 1.00 93.19 163 PHE A C 1
ATOM 1120 O O . PHE A 1 163 ? 19.526 -6.825 -2.646 1.00 93.19 163 PHE A O 1
ATOM 1127 N N . ALA A 1 164 ? 20.285 -4.827 -1.957 1.00 95.88 164 ALA A N 1
ATOM 1128 C CA . ALA A 1 164 ? 21.077 -5.322 -0.832 1.00 95.88 164 ALA A CA 1
ATOM 1129 C C . ALA A 1 164 ? 20.245 -5.486 0.454 1.00 95.88 164 ALA A C 1
ATOM 1131 O O . ALA A 1 164 ? 20.756 -5.957 1.466 1.00 95.88 164 ALA A O 1
ATOM 1132 N N . GLY A 1 165 ? 18.963 -5.114 0.424 1.00 96.94 165 GLY A N 1
ATOM 1133 C CA . GLY A 1 165 ? 18.052 -5.224 1.555 1.00 96.94 165 GLY A CA 1
ATOM 1134 C C . GLY A 1 165 ? 18.021 -4.000 2.471 1.00 96.94 165 GLY A C 1
ATOM 1135 O O . GLY A 1 165 ? 17.290 -4.013 3.461 1.00 96.94 165 GLY A O 1
ATOM 1136 N N . VAL A 1 166 ? 18.755 -2.931 2.151 1.00 98.38 166 VAL A N 1
ATOM 1137 C CA . VAL A 1 166 ? 18.770 -1.704 2.961 1.00 98.38 166 VAL A CA 1
ATOM 1138 C C . VAL A 1 166 ? 17.439 -0.986 2.795 1.00 98.38 166 VAL A C 1
ATOM 1140 O O . VAL A 1 166 ? 16.989 -0.785 1.672 1.00 98.38 166 VAL A O 1
ATOM 1143 N N . ALA A 1 167 ? 16.810 -0.590 3.901 1.00 98.50 167 ALA A N 1
ATOM 1144 C CA . ALA A 1 167 ? 15.536 0.125 3.900 1.00 98.50 167 ALA A CA 1
ATOM 1145 C C . ALA A 1 167 ? 15.603 1.422 3.075 1.00 98.50 167 ALA A C 1
ATOM 1147 O O . ALA A 1 167 ? 16.545 2.202 3.210 1.00 98.50 167 ALA A O 1
ATOM 1148 N N . ARG A 1 168 ? 14.584 1.662 2.240 1.00 98.62 168 ARG A N 1
ATOM 1149 C CA . ARG A 1 168 ? 14.470 2.858 1.389 1.00 98.62 168 ARG A CA 1
ATOM 1150 C C . ARG A 1 168 ? 13.082 3.469 1.498 1.00 98.62 168 ARG A C 1
ATOM 1152 O O . ARG A 1 168 ? 12.102 2.748 1.659 1.00 98.62 168 ARG A O 1
ATOM 1159 N N . SER A 1 169 ? 13.005 4.785 1.364 1.00 98.62 169 SER A N 1
ATOM 1160 C CA . SER A 1 169 ? 11.756 5.515 1.168 1.00 98.62 169 SER A CA 1
ATOM 1161 C C . SER A 1 169 ? 11.415 5.583 -0.318 1.00 98.62 169 SER A C 1
ATOM 1163 O O . SER A 1 169 ? 12.249 5.987 -1.130 1.00 98.62 169 SER A O 1
ATOM 1165 N N . ILE A 1 170 ? 10.186 5.212 -0.667 1.00 98.88 170 ILE A N 1
ATOM 1166 C CA . ILE A 1 170 ? 9.644 5.245 -2.029 1.00 98.88 170 ILE A CA 1
ATOM 1167 C C . ILE A 1 170 ? 8.327 6.016 -1.998 1.00 98.88 170 ILE A C 1
ATOM 1169 O O . ILE A 1 170 ? 7.460 5.717 -1.184 1.00 98.88 170 ILE A O 1
ATOM 1173 N N . THR A 1 171 ? 8.154 6.987 -2.892 1.00 98.69 171 THR A N 1
ATOM 1174 C CA . THR A 1 171 ? 6.889 7.707 -3.079 1.00 98.69 171 THR A CA 1
ATOM 1175 C C . THR A 1 171 ? 6.311 7.409 -4.453 1.00 98.69 171 THR A C 1
ATOM 1177 O O . THR A 1 171 ? 6.959 7.663 -5.467 1.00 98.69 171 THR A O 1
ATOM 1180 N N . ILE A 1 172 ? 5.071 6.928 -4.482 1.00 98.56 172 ILE A N 1
ATOM 1181 C CA . ILE A 1 172 ? 4.267 6.790 -5.694 1.00 98.56 172 ILE A CA 1
ATOM 1182 C C . ILE A 1 172 ? 3.232 7.914 -5.694 1.00 98.56 172 ILE A C 1
ATOM 1184 O O . ILE A 1 172 ? 2.263 7.887 -4.932 1.00 98.56 172 ILE A O 1
ATOM 1188 N N . SER A 1 173 ? 3.466 8.919 -6.534 1.00 97.38 173 SER A N 1
ATOM 1189 C CA . SER A 1 173 ? 2.540 10.037 -6.751 1.00 97.38 173 SER A CA 1
ATOM 1190 C C . SER A 1 173 ? 1.663 9.848 -7.986 1.00 97.38 173 SER A C 1
ATOM 1192 O O . SER A 1 173 ? 0.627 10.501 -8.108 1.00 97.38 173 SER A O 1
ATOM 1194 N N . GLY A 1 174 ? 2.034 8.926 -8.880 1.00 96.88 174 GLY A N 1
ATOM 1195 C CA . GLY A 1 174 ? 1.143 8.443 -9.929 1.00 96.88 174 GLY A CA 1
ATOM 1196 C C . GLY A 1 174 ? -0.057 7.690 -9.345 1.00 96.88 174 GLY A C 1
ATOM 1197 O O . GLY A 1 174 ? 0.063 7.003 -8.334 1.00 96.88 174 GLY A O 1
ATOM 1198 N N . ALA A 1 175 ? -1.221 7.807 -9.984 1.00 95.19 175 ALA A N 1
ATOM 1199 C CA . ALA A 1 175 ? -2.411 7.061 -9.583 1.00 95.19 175 ALA A CA 1
ATOM 1200 C C . ALA A 1 175 ? -2.209 5.546 -9.765 1.00 95.19 175 ALA A C 1
ATOM 1202 O O . ALA A 1 175 ? -1.830 5.103 -10.853 1.00 95.19 175 ALA A O 1
ATOM 1203 N N . LEU A 1 176 ? -2.507 4.758 -8.730 1.00 96.50 176 LEU A N 1
ATOM 1204 C CA . LEU A 1 176 ? -2.637 3.304 -8.827 1.00 96.50 176 LEU A CA 1
ATOM 1205 C C . LEU A 1 176 ? -4.090 2.914 -9.128 1.00 96.50 176 LEU A C 1
ATOM 1207 O O . LEU A 1 176 ? -5.024 3.485 -8.565 1.00 96.50 176 LEU A O 1
ATOM 1211 N N . SER A 1 177 ? -4.293 1.934 -10.005 1.00 95.62 177 SER A N 1
ATOM 1212 C CA . SER A 1 177 ? -5.623 1.488 -10.457 1.00 95.62 177 SER A CA 1
ATOM 1213 C C . SER A 1 177 ? -5.659 -0.016 -10.732 1.00 95.62 177 SER A C 1
ATOM 1215 O O . SER A 1 177 ? -4.608 -0.647 -10.785 1.00 95.62 177 SER A O 1
ATOM 1217 N N . GLY A 1 178 ? -6.848 -0.591 -10.936 1.00 94.94 178 GLY A N 1
ATOM 1218 C CA . GLY A 1 178 ? -7.019 -1.988 -11.363 1.00 94.94 178 GLY A CA 1
ATOM 1219 C C . GLY A 1 178 ? -7.347 -2.972 -10.233 1.00 94.94 178 GLY A C 1
ATOM 1220 O O . GLY A 1 178 ? -7.552 -2.569 -9.089 1.00 94.94 178 GLY A O 1
ATOM 1221 N N . ALA A 1 179 ? -7.479 -4.256 -10.575 1.00 94.00 179 ALA A N 1
ATOM 1222 C CA . ALA A 1 179 ? -7.981 -5.320 -9.693 1.00 94.00 179 ALA A CA 1
ATOM 1223 C C . ALA A 1 179 ? -6.899 -6.201 -9.050 1.00 94.00 179 ALA A C 1
ATOM 1225 O O . ALA A 1 179 ? -7.208 -7.005 -8.174 1.00 94.00 179 ALA A O 1
ATOM 1226 N N . GLY A 1 180 ? -5.640 -6.062 -9.465 1.00 96.06 180 GLY A N 1
ATOM 1227 C CA . GLY A 1 180 ? -4.515 -6.745 -8.832 1.00 96.06 180 GLY A CA 1
ATOM 1228 C C . GLY A 1 180 ? -4.258 -6.241 -7.410 1.00 96.06 180 GLY A C 1
ATOM 1229 O O . GLY A 1 180 ? -4.587 -5.107 -7.059 1.00 96.06 180 GLY A O 1
ATOM 1230 N N . SER A 1 181 ? -3.645 -7.094 -6.595 1.00 96.50 181 SER A N 1
ATOM 1231 C CA . SER A 1 181 ? -3.249 -6.785 -5.224 1.00 96.50 181 SER A CA 1
ATOM 1232 C C . SER A 1 181 ? -1.880 -6.113 -5.153 1.00 96.50 181 SER A C 1
ATOM 1234 O O . SER A 1 181 ? -0.988 -6.369 -5.967 1.00 96.50 181 SER A O 1
ATOM 1236 N N . LEU A 1 182 ? -1.707 -5.277 -4.132 1.00 97.81 182 LEU A N 1
ATOM 1237 C CA . LEU A 1 182 ? -0.465 -4.589 -3.805 1.00 97.81 182 LEU A CA 1
ATOM 1238 C C . LEU A 1 182 ? 0.088 -5.130 -2.484 1.00 97.81 182 LEU A C 1
ATOM 1240 O O . LEU A 1 182 ? -0.574 -5.013 -1.453 1.00 97.81 182 LEU A O 1
ATOM 1244 N N . THR A 1 183 ? 1.323 -5.628 -2.493 1.00 98.12 183 THR A N 1
ATOM 1245 C CA . THR A 1 183 ? 2.034 -6.019 -1.269 1.00 98.12 183 THR A CA 1
ATOM 1246 C C . THR A 1 183 ? 3.276 -5.164 -1.072 1.00 98.12 183 THR A C 1
ATOM 1248 O O . THR A 1 183 ? 4.189 -5.139 -1.895 1.00 98.12 183 THR A O 1
ATOM 1251 N N . LYS A 1 184 ? 3.340 -4.467 0.056 1.00 98.44 184 LYS A N 1
ATOM 1252 C CA . LYS A 1 184 ? 4.493 -3.693 0.503 1.00 98.44 184 LYS A CA 1
ATOM 1253 C C . LYS A 1 184 ? 5.390 -4.561 1.388 1.00 98.44 184 LYS A C 1
ATOM 1255 O O . LYS A 1 184 ? 4.964 -5.016 2.444 1.00 98.44 184 LYS A O 1
ATOM 1260 N N . THR A 1 185 ? 6.657 -4.710 1.004 1.00 98.19 185 THR A N 1
ATOM 1261 C CA . THR A 1 185 ? 7.693 -5.424 1.778 1.00 98.19 185 THR A CA 1
ATOM 1262 C C . THR A 1 185 ? 8.914 -4.537 2.064 1.00 98.19 185 THR A C 1
ATOM 1264 O O . THR A 1 185 ? 9.001 -3.394 1.604 1.00 98.19 185 THR A O 1
ATOM 1267 N N . GLY A 1 186 ? 9.882 -5.051 2.829 1.00 97.94 186 GLY A N 1
ATOM 1268 C CA . GLY A 1 186 ? 11.080 -4.322 3.264 1.00 97.94 186 GLY A CA 1
ATOM 1269 C C . GLY A 1 186 ? 10.804 -3.336 4.401 1.00 97.94 186 GLY A C 1
ATOM 1270 O O . GLY A 1 186 ? 9.689 -2.841 4.545 1.00 97.94 186 GLY A O 1
ATOM 1271 N N . ASN A 1 187 ? 11.821 -3.041 5.208 1.00 97.62 187 ASN A N 1
ATOM 1272 C CA . ASN A 1 187 ? 11.657 -2.255 6.438 1.00 97.62 187 ASN A CA 1
ATOM 1273 C C . ASN A 1 187 ? 11.527 -0.742 6.193 1.00 97.62 187 ASN A C 1
ATOM 1275 O O . ASN A 1 187 ? 11.268 0.001 7.133 1.00 97.62 187 ASN A O 1
ATOM 1279 N N . GLY A 1 188 ? 11.709 -0.272 4.955 1.00 98.62 188 GLY A N 1
ATOM 1280 C CA . GLY A 1 188 ? 11.539 1.134 4.603 1.00 98.62 188 GLY A CA 1
ATOM 1281 C C . GLY A 1 188 ? 10.080 1.554 4.440 1.00 98.62 188 GLY A C 1
ATOM 1282 O O . GLY A 1 188 ? 9.143 0.790 4.711 1.00 98.62 188 GLY A O 1
ATOM 1283 N N . THR A 1 189 ? 9.900 2.775 3.946 1.00 98.62 189 THR A N 1
ATOM 1284 C CA . THR A 1 189 ? 8.594 3.425 3.815 1.00 98.62 189 THR A CA 1
ATOM 1285 C C . THR A 1 189 ? 8.137 3.449 2.362 1.00 98.62 189 THR A C 1
ATOM 1287 O O . THR A 1 189 ? 8.885 3.855 1.477 1.00 98.62 189 THR A O 1
ATOM 1290 N N . LEU A 1 190 ? 6.890 3.056 2.113 1.00 98.81 190 LEU A N 1
ATOM 1291 C CA . LEU A 1 190 ? 6.190 3.329 0.860 1.00 98.81 190 LEU A CA 1
ATOM 1292 C C . LEU A 1 190 ? 5.111 4.374 1.113 1.00 98.81 190 LEU A C 1
ATOM 1294 O O . LEU A 1 190 ? 4.249 4.153 1.956 1.00 98.81 190 LEU A O 1
ATOM 1298 N N . THR A 1 191 ? 5.130 5.468 0.362 1.00 98.06 191 THR A N 1
ATOM 1299 C CA . THR A 1 191 ? 4.109 6.515 0.407 1.00 98.06 191 THR A CA 1
ATOM 1300 C C . THR A 1 191 ? 3.279 6.488 -0.870 1.00 98.06 191 THR A C 1
ATOM 1302 O O . THR A 1 191 ? 3.824 6.638 -1.962 1.00 98.06 191 THR A O 1
ATOM 1305 N N . LEU A 1 192 ? 1.963 6.333 -0.734 1.00 96.81 192 LEU A N 1
ATOM 1306 C CA . LEU A 1 192 ? 0.987 6.448 -1.816 1.00 96.81 192 LEU A CA 1
ATOM 1307 C C . LEU A 1 192 ? 0.309 7.820 -1.720 1.00 96.81 192 LEU A C 1
ATOM 1309 O O . LEU A 1 192 ? -0.558 8.022 -0.867 1.00 96.81 192 LEU A O 1
ATOM 1313 N N . SER A 1 193 ? 0.719 8.763 -2.570 1.00 94.62 193 SER A N 1
ATOM 1314 C CA . SER A 1 193 ? 0.221 10.151 -2.552 1.00 94.62 193 SER A CA 1
ATOM 1315 C C . SER A 1 193 ? -0.707 10.500 -3.717 1.00 94.62 193 SER A C 1
ATOM 1317 O O . SER A 1 193 ? -1.364 11.539 -3.689 1.00 94.62 193 SER A O 1
ATOM 1319 N N . GLY A 1 194 ? -0.789 9.636 -4.733 1.00 93.06 194 GLY A N 1
ATOM 1320 C CA . GLY A 1 194 ? -1.733 9.786 -5.839 1.00 93.06 194 GLY A CA 1
ATOM 1321 C C . GLY A 1 194 ? -3.196 9.564 -5.431 1.00 93.06 194 GLY A C 1
ATOM 1322 O O . GLY A 1 194 ? -3.502 9.111 -4.330 1.00 93.06 194 GLY A O 1
ATOM 1323 N N . THR A 1 195 ? -4.119 9.850 -6.352 1.00 91.19 195 THR A N 1
ATOM 1324 C CA . THR A 1 195 ? -5.530 9.437 -6.235 1.00 91.19 195 THR A CA 1
ATOM 1325 C C . THR A 1 195 ? -5.678 8.021 -6.777 1.00 91.19 195 THR A C 1
ATOM 1327 O O . THR A 1 195 ? -5.622 7.807 -7.986 1.00 91.19 195 THR A O 1
ATOM 1330 N N . ASN A 1 196 ? -5.821 7.050 -5.883 1.00 91.06 196 ASN A N 1
ATOM 1331 C CA . ASN A 1 196 ? -5.822 5.629 -6.210 1.00 91.06 196 ASN A CA 1
ATOM 1332 C C . ASN A 1 196 ? -7.252 5.089 -6.346 1.00 91.06 196 ASN A C 1
ATOM 1334 O O . ASN A 1 196 ? -8.149 5.454 -5.588 1.00 91.06 196 ASN A O 1
ATOM 1338 N N . THR A 1 197 ? -7.443 4.177 -7.298 1.00 91.31 197 THR A N 1
ATOM 1339 C CA . THR A 1 197 ? -8.710 3.495 -7.629 1.00 91.31 197 THR A CA 1
ATOM 1340 C C . THR A 1 197 ? -8.530 1.971 -7.655 1.00 91.31 197 THR A C 1
ATOM 1342 O O . THR A 1 197 ? -9.171 1.254 -8.421 1.00 91.31 197 THR A O 1
ATOM 1345 N N . LEU A 1 198 ? -7.606 1.462 -6.835 1.00 90.44 198 LEU A N 1
ATOM 1346 C CA . LEU A 1 198 ? -7.333 0.031 -6.675 1.00 90.44 198 LEU A CA 1
ATOM 1347 C C . LEU A 1 198 ? -8.580 -0.711 -6.209 1.00 90.44 198 LEU A C 1
ATOM 1349 O O . LEU A 1 198 ? -9.239 -0.239 -5.305 1.00 90.44 198 LEU A O 1
ATOM 1353 N N . THR A 1 199 ? -8.887 -1.876 -6.762 1.00 89.94 199 THR A N 1
ATOM 1354 C CA . THR A 1 199 ? -9.995 -2.753 -6.323 1.00 89.94 199 THR A CA 1
ATOM 1355 C C . THR A 1 199 ? -9.506 -4.080 -5.742 1.00 89.94 199 THR A C 1
ATOM 1357 O O . THR A 1 199 ? -10.280 -4.767 -5.081 1.00 89.94 199 THR A O 1
ATOM 1360 N N . GLY A 1 200 ? -8.217 -4.401 -5.901 1.00 91.50 200 GLY A N 1
ATOM 1361 C CA . GLY A 1 200 ? -7.554 -5.504 -5.205 1.00 91.50 200 GLY A CA 1
ATOM 1362 C C . GLY A 1 200 ? -6.969 -5.102 -3.846 1.00 91.50 200 GLY A C 1
ATOM 1363 O O . GLY A 1 200 ? -6.759 -3.927 -3.556 1.00 91.50 200 GLY A O 1
ATOM 1364 N N . ASN A 1 201 ? -6.687 -6.098 -3.005 1.00 92.62 201 ASN A N 1
ATOM 1365 C CA . ASN A 1 201 ? -6.219 -5.890 -1.629 1.00 92.62 201 ASN A CA 1
ATOM 1366 C C . ASN A 1 201 ? -4.875 -5.149 -1.548 1.00 92.62 201 ASN A C 1
ATOM 1368 O O . ASN A 1 201 ? -3.980 -5.385 -2.363 1.00 92.62 201 ASN A O 1
ATOM 1372 N N . VAL A 1 202 ? -4.709 -4.332 -0.504 1.00 95.19 202 VAL A N 1
ATOM 1373 C CA . VAL A 1 202 ? -3.443 -3.673 -0.157 1.00 95.19 202 VAL A CA 1
ATOM 1374 C C . VAL A 1 202 ? -2.923 -4.259 1.150 1.00 95.19 202 VAL A C 1
ATOM 1376 O O . VAL A 1 202 ? -3.618 -4.244 2.161 1.00 95.19 202 VAL A O 1
ATOM 1379 N N . THR A 1 203 ? -1.699 -4.776 1.141 1.00 97.06 203 THR A N 1
ATOM 1380 C CA . THR A 1 203 ? -1.081 -5.419 2.307 1.00 97.06 203 THR A CA 1
ATOM 1381 C C . THR A 1 203 ? 0.281 -4.804 2.596 1.00 97.06 203 THR A C 1
ATOM 1383 O O . THR A 1 203 ? 1.098 -4.647 1.691 1.00 97.06 203 THR A O 1
ATOM 1386 N N . ALA A 1 204 ? 0.541 -4.467 3.855 1.00 98.38 204 ALA A N 1
ATOM 1387 C CA . ALA A 1 204 ? 1.866 -4.148 4.362 1.00 98.38 204 ALA A CA 1
ATOM 1388 C C . ALA A 1 204 ? 2.384 -5.339 5.175 1.00 98.38 204 ALA A C 1
ATOM 1390 O O . ALA A 1 204 ? 1.809 -5.681 6.203 1.00 98.38 204 ALA A O 1
ATOM 1391 N N . ASP A 1 205 ? 3.468 -5.961 4.711 1.00 97.19 205 ASP A N 1
ATOM 1392 C CA . ASP A 1 205 ? 4.098 -7.084 5.414 1.00 97.19 205 ASP A CA 1
ATOM 1393 C C . ASP A 1 205 ? 5.124 -6.615 6.440 1.00 97.19 205 ASP A C 1
ATOM 1395 O O . ASP A 1 205 ? 5.225 -7.183 7.519 1.00 97.19 205 ASP A O 1
ATOM 1399 N N . THR A 1 206 ? 5.882 -5.566 6.113 1.00 96.44 206 THR A N 1
ATOM 1400 C CA . THR A 1 206 ? 6.929 -5.005 6.977 1.00 96.44 206 THR A CA 1
ATOM 1401 C C . THR A 1 206 ? 7.127 -3.514 6.713 1.00 96.44 206 THR A C 1
ATOM 1403 O O . THR A 1 206 ? 6.869 -3.016 5.606 1.00 96.44 206 THR A O 1
ATOM 1406 N N . GLY A 1 207 ? 7.700 -2.815 7.694 1.00 98.00 207 GLY A N 1
ATOM 1407 C CA . GLY A 1 207 ? 7.982 -1.385 7.594 1.00 98.00 207 GLY A CA 1
ATOM 1408 C C . GLY A 1 207 ? 6.696 -0.567 7.520 1.00 98.00 207 GLY A C 1
ATOM 1409 O O . GLY A 1 207 ? 5.656 -0.987 8.025 1.00 98.00 207 GLY A O 1
ATOM 1410 N N . THR A 1 208 ? 6.759 0.588 6.860 1.00 98.38 208 THR A N 1
ATOM 1411 C CA . THR A 1 208 ? 5.642 1.541 6.855 1.00 98.38 208 THR A CA 1
ATOM 1412 C C . THR A 1 208 ? 5.026 1.685 5.466 1.00 98.38 208 THR A C 1
ATOM 1414 O O . THR A 1 208 ? 5.724 1.956 4.488 1.00 98.38 208 THR A O 1
ATOM 1417 N N . LEU A 1 209 ? 3.706 1.552 5.377 1.00 97.94 209 LEU A N 1
ATOM 1418 C CA . LEU A 1 209 ? 2.890 2.019 4.260 1.00 97.94 209 LEU A CA 1
ATOM 1419 C C . LEU A 1 209 ? 2.186 3.306 4.694 1.00 97.94 209 LEU A C 1
ATOM 1421 O O . LEU A 1 209 ? 1.373 3.281 5.604 1.00 97.94 209 LEU A O 1
ATOM 1425 N N . THR A 1 210 ? 2.484 4.431 4.056 1.00 96.06 210 THR A N 1
ATOM 1426 C CA . THR A 1 210 ? 1.775 5.697 4.272 1.00 96.06 210 THR A CA 1
ATOM 1427 C C . THR A 1 210 ? 0.811 5.951 3.123 1.00 96.06 210 THR A C 1
ATOM 1429 O O . THR A 1 210 ? 1.216 5.964 1.962 1.00 96.06 210 THR A O 1
ATOM 1432 N N . ILE A 1 211 ? -0.459 6.183 3.438 1.00 92.19 211 ILE A N 1
ATOM 1433 C CA . ILE A 1 211 ? -1.490 6.586 2.481 1.00 92.19 211 ILE A CA 1
ATOM 1434 C C . ILE A 1 211 ? -1.766 8.071 2.721 1.00 92.19 211 ILE A C 1
ATOM 1436 O O . ILE A 1 211 ? -2.412 8.437 3.704 1.00 92.19 211 ILE A O 1
ATOM 1440 N N . SER A 1 212 ? -1.227 8.9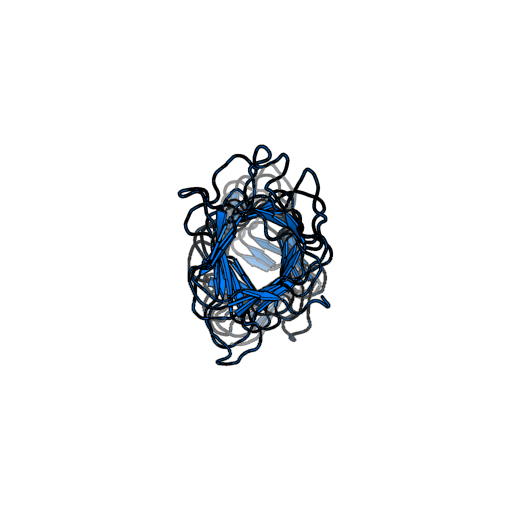16 1.839 1.00 90.75 212 SER A N 1
ATOM 1441 C CA . SER A 1 212 ? -1.320 10.382 1.910 1.00 90.75 212 SER A CA 1
ATOM 1442 C C . SER A 1 212 ? -2.147 11.006 0.779 1.00 90.75 212 SER A C 1
ATOM 1444 O O . SER A 1 212 ? -2.473 12.187 0.849 1.00 90.75 212 SER A O 1
ATOM 1446 N N . GLY A 1 213 ? -2.526 10.216 -0.230 1.00 87.00 213 GLY A N 1
ATOM 1447 C CA . GLY A 1 213 ? -3.548 10.557 -1.221 1.00 87.00 213 GLY A CA 1
ATOM 1448 C C . GLY A 1 213 ? -4.897 9.885 -0.938 1.00 87.00 213 GLY A C 1
ATOM 1449 O O . GLY A 1 213 ? -5.098 9.275 0.111 1.00 87.00 213 GLY A O 1
ATOM 1450 N N . THR A 1 214 ? -5.832 9.962 -1.888 1.00 82.81 214 THR A N 1
ATOM 1451 C CA . THR A 1 214 ? -7.124 9.258 -1.777 1.00 82.81 214 THR A CA 1
ATOM 1452 C C . THR A 1 214 ? -7.033 7.830 -2.329 1.00 82.81 214 THR A C 1
ATOM 1454 O O . THR A 1 214 ? -6.183 7.510 -3.159 1.00 82.81 214 THR A O 1
ATOM 1457 N N . HIS A 1 215 ? -7.906 6.950 -1.855 1.00 80.38 215 HIS A N 1
ATOM 1458 C CA . HIS A 1 215 ? -7.971 5.522 -2.151 1.00 80.38 215 HIS A CA 1
ATOM 1459 C C . HIS A 1 215 ? -9.446 5.106 -2.281 1.00 80.38 215 HIS A C 1
ATOM 1461 O O . HIS A 1 215 ? -10.060 4.571 -1.361 1.00 80.38 215 HIS A O 1
ATOM 1467 N N . GLN A 1 216 ? -10.033 5.385 -3.443 1.00 72.19 216 GLN A N 1
ATOM 1468 C CA . GLN A 1 216 ? -11.479 5.513 -3.661 1.00 72.19 216 GLN A CA 1
ATOM 1469 C C . GLN A 1 216 ? -12.254 4.184 -3.802 1.00 72.19 216 GLN A C 1
ATOM 1471 O O . GLN A 1 216 ? -13.153 4.088 -4.633 1.00 72.19 216 GLN A O 1
ATOM 1476 N N . SER A 1 217 ? -11.908 3.127 -3.060 1.00 66.31 217 SER A N 1
ATOM 1477 C CA . SER A 1 217 ? -12.387 1.773 -3.384 1.00 66.31 217 SER A CA 1
ATOM 1478 C C . SER A 1 217 ? -12.619 0.833 -2.194 1.00 66.31 217 SER A C 1
ATOM 1480 O O . SER A 1 217 ? -12.224 1.105 -1.061 1.00 66.31 217 SER A O 1
ATOM 1482 N N . ALA A 1 218 ? -13.282 -0.292 -2.480 1.00 65.31 218 ALA A N 1
ATOM 1483 C CA . ALA A 1 218 ? -13.772 -1.335 -1.573 1.00 65.31 218 ALA A CA 1
ATOM 1484 C C . ALA A 1 218 ? -12.700 -2.324 -1.063 1.00 65.31 218 ALA A C 1
ATOM 1486 O O . ALA A 1 218 ? -13.034 -3.406 -0.590 1.00 65.31 218 ALA A O 1
ATOM 1487 N N . THR A 1 219 ? -11.419 -1.996 -1.191 1.00 76.94 219 THR A N 1
ATOM 1488 C CA . THR A 1 219 ? -10.305 -2.921 -0.931 1.00 76.94 219 THR A CA 1
ATOM 1489 C C . THR A 1 219 ? -10.096 -3.180 0.552 1.00 76.94 219 THR A C 1
ATOM 1491 O O . THR A 1 219 ? -10.137 -2.234 1.342 1.00 76.94 219 THR A O 1
ATOM 1494 N N . SER A 1 220 ? -9.735 -4.409 0.930 1.00 88.31 220 SER A N 1
ATOM 1495 C CA . SER A 1 220 ? -9.166 -4.631 2.262 1.00 88.31 220 SER A CA 1
ATOM 1496 C C . SER A 1 220 ? -7.785 -3.982 2.361 1.00 88.31 220 SER A C 1
ATOM 1498 O O . SER A 1 220 ? -6.976 -4.122 1.434 1.00 88.31 220 SER A O 1
ATOM 1500 N N . ILE A 1 221 ? -7.496 -3.338 3.490 1.00 93.06 221 ILE A N 1
ATOM 1501 C CA . ILE A 1 221 ? -6.158 -2.828 3.810 1.00 93.06 221 ILE A CA 1
ATOM 1502 C C . ILE A 1 221 ? -5.639 -3.578 5.030 1.00 93.06 221 ILE A C 1
ATOM 1504 O O . ILE A 1 221 ? -6.247 -3.503 6.093 1.00 93.06 221 ILE A O 1
ATOM 1508 N N . ASN A 1 222 ? -4.515 -4.274 4.881 1.00 95.69 222 ASN A N 1
ATOM 1509 C CA . ASN A 1 222 ? -3.980 -5.167 5.905 1.00 95.69 222 ASN A CA 1
ATOM 1510 C C . ASN A 1 222 ? -2.599 -4.699 6.378 1.00 95.69 222 ASN A C 1
ATOM 1512 O O . ASN A 1 222 ? -1.690 -4.521 5.567 1.00 95.69 222 ASN A O 1
ATOM 1516 N N . ALA A 1 223 ? -2.439 -4.544 7.688 1.00 98.06 223 ALA A N 1
ATOM 1517 C CA . ALA A 1 223 ? -1.159 -4.416 8.370 1.00 98.06 223 ALA A CA 1
ATOM 1518 C C . ALA A 1 223 ? -0.810 -5.765 9.017 1.00 98.06 223 ALA A C 1
ATOM 1520 O O . ALA A 1 223 ? -1.455 -6.174 9.984 1.00 98.06 223 ALA A O 1
ATOM 1521 N N . ASN A 1 224 ? 0.195 -6.462 8.487 1.00 96.75 224 ASN A N 1
ATOM 1522 C CA . ASN A 1 224 ? 0.700 -7.720 9.043 1.00 96.75 224 ASN A CA 1
ATOM 1523 C C . ASN A 1 224 ? 1.791 -7.467 10.103 1.00 96.75 224 ASN A C 1
ATOM 1525 O O . ASN A 1 224 ? 2.079 -6.318 10.453 1.00 96.75 224 ASN A O 1
ATOM 1529 N N . ASN A 1 225 ? 2.396 -8.545 10.612 1.00 93.12 225 ASN A N 1
ATOM 1530 C CA . ASN A 1 225 ? 3.299 -8.528 11.764 1.00 93.12 225 ASN A CA 1
ATOM 1531 C C . ASN A 1 225 ? 4.422 -7.485 11.657 1.00 93.12 225 ASN A C 1
ATOM 1533 O O . ASN A 1 225 ? 5.252 -7.534 10.750 1.00 93.12 225 ASN A O 1
ATOM 1537 N N . GLY A 1 226 ? 4.455 -6.551 12.611 1.00 88.62 226 GLY A N 1
ATOM 1538 C CA . GLY A 1 226 ? 5.486 -5.518 12.707 1.00 88.62 226 GLY A CA 1
ATOM 1539 C C . GLY A 1 226 ? 5.426 -4.449 11.612 1.00 88.62 226 GLY A C 1
ATOM 1540 O O . GLY A 1 226 ? 6.343 -3.632 11.505 1.00 88.62 226 GLY A O 1
ATOM 1541 N N . SER A 1 227 ? 4.376 -4.440 10.788 1.00 98.12 227 SER A N 1
ATOM 1542 C CA . SER A 1 227 ? 4.129 -3.379 9.814 1.00 98.12 227 SER A CA 1
ATOM 1543 C C . SER A 1 227 ? 3.272 -2.260 10.402 1.00 98.12 227 SER A C 1
ATOM 1545 O O . SER A 1 227 ? 2.512 -2.455 11.353 1.00 98.12 227 SER A O 1
ATOM 1547 N N . THR A 1 228 ? 3.360 -1.086 9.787 1.00 98.06 228 THR A N 1
ATOM 1548 C CA . THR A 1 228 ? 2.480 0.044 10.077 1.00 98.06 228 THR A CA 1
ATOM 1549 C C . THR A 1 228 ? 1.828 0.520 8.792 1.00 98.06 228 THR A C 1
ATOM 1551 O O . THR A 1 228 ? 2.520 0.878 7.838 1.00 98.06 228 THR A O 1
ATOM 1554 N N . VAL A 1 229 ? 0.500 0.592 8.775 1.00 96.62 229 VAL A N 1
ATOM 1555 C CA . VAL A 1 229 ? -0.245 1.362 7.779 1.00 96.62 229 VAL A CA 1
ATOM 1556 C C . VAL A 1 229 ? -0.639 2.689 8.414 1.00 96.62 229 VAL A C 1
ATOM 1558 O O . VAL A 1 229 ? -1.460 2.734 9.326 1.00 96.62 229 VAL A O 1
ATOM 1561 N N . ASN A 1 230 ? -0.028 3.771 7.942 1.00 94.44 230 ASN A N 1
ATOM 1562 C CA . ASN A 1 230 ? -0.305 5.131 8.377 1.00 94.44 230 ASN A CA 1
ATOM 1563 C C . ASN A 1 230 ? -1.257 5.825 7.395 1.00 94.44 230 ASN A C 1
ATOM 1565 O O . ASN A 1 230 ? -0.902 6.084 6.244 1.00 94.44 230 ASN A O 1
ATOM 1569 N N . PHE A 1 231 ? -2.444 6.171 7.866 1.00 90.19 231 PHE A N 1
ATOM 1570 C CA . PHE A 1 231 ? -3.421 6.979 7.155 1.00 90.19 231 PHE A CA 1
ATOM 1571 C C . PHE A 1 231 ? -3.178 8.449 7.499 1.00 90.19 231 PHE A C 1
ATOM 1573 O O . PHE A 1 231 ? -3.433 8.894 8.622 1.00 90.19 231 PHE A O 1
ATOM 1580 N N . SER A 1 232 ? -2.653 9.195 6.526 1.00 87.31 232 SER A N 1
ATOM 1581 C CA . SER A 1 232 ? -2.307 10.611 6.679 1.00 87.31 232 SER A CA 1
ATOM 1582 C C . SER A 1 232 ? -3.059 11.527 5.704 1.00 87.31 232 SER A C 1
ATOM 1584 O O . SER A 1 232 ? -2.818 12.731 5.709 1.00 87.31 232 SER A O 1
ATOM 1586 N N . ALA A 1 233 ? -3.929 10.974 4.854 1.00 81.50 233 ALA A N 1
ATOM 1587 C CA . ALA A 1 233 ? -4.770 11.718 3.919 1.00 81.50 233 ALA A CA 1
ATOM 1588 C C . ALA A 1 233 ? -6.163 12.011 4.488 1.00 81.50 233 ALA A C 1
ATOM 1590 O O . ALA A 1 233 ? -6.718 11.212 5.246 1.00 81.50 233 ALA A O 1
ATOM 1591 N N . ASN A 1 234 ? -6.773 13.095 4.017 1.00 75.25 234 ASN A N 1
ATOM 1592 C CA . ASN A 1 234 ? -8.169 13.436 4.288 1.00 75.25 234 ASN A CA 1
ATOM 1593 C C . ASN A 1 234 ? -9.060 12.563 3.415 1.00 75.25 234 ASN A C 1
ATOM 1595 O O . ASN A 1 234 ? -8.768 12.393 2.227 1.00 75.25 234 ASN A O 1
ATOM 1599 N N . ASN A 1 235 ? -10.156 12.046 3.974 1.00 72.69 235 ASN A N 1
ATOM 1600 C CA . ASN A 1 235 ? -11.105 11.205 3.249 1.00 72.69 235 ASN A CA 1
ATOM 1601 C C . ASN A 1 235 ? -10.389 10.126 2.426 1.00 72.69 235 ASN A C 1
ATOM 1603 O O . ASN A 1 235 ? -10.659 9.913 1.244 1.00 72.69 235 ASN A O 1
ATOM 1607 N N . PHE A 1 236 ? -9.423 9.450 3.050 1.00 74.81 236 PHE A N 1
ATOM 1608 C CA . PHE A 1 236 ? -8.529 8.544 2.337 1.00 74.81 236 PHE A CA 1
ATOM 1609 C C . PHE A 1 236 ? -9.270 7.451 1.565 1.00 74.81 236 PHE A C 1
ATOM 1611 O O . PHE A 1 236 ? -8.703 6.882 0.655 1.00 74.81 236 PHE A O 1
ATOM 1618 N N . PHE A 1 237 ? -10.525 7.157 1.884 1.00 74.94 237 PHE A N 1
ATOM 1619 C CA . PHE A 1 237 ? -11.308 6.140 1.208 1.00 74.94 237 PHE A CA 1
ATOM 1620 C C . PHE A 1 237 ? -12.273 6.631 0.116 1.00 74.94 237 PHE A C 1
ATOM 1622 O O . PHE A 1 237 ? -12.787 5.820 -0.651 1.00 74.94 237 PHE A O 1
ATOM 1629 N N . THR A 1 238 ? -12.590 7.921 0.065 1.00 63.72 238 THR A N 1
ATOM 1630 C CA . THR A 1 238 ? -13.633 8.486 -0.811 1.00 63.72 238 THR A CA 1
ATOM 1631 C C . THR A 1 238 ? -13.353 9.963 -1.030 1.00 63.72 238 THR A C 1
ATOM 1633 O O . THR A 1 238 ? -12.935 10.630 -0.102 1.00 63.72 238 THR A O 1
ATOM 1636 N N . ALA A 1 239 ? -13.655 10.543 -2.192 1.00 54.19 239 ALA A N 1
ATOM 1637 C CA . ALA A 1 239 ? -13.453 11.987 -2.373 1.00 54.19 239 ALA A CA 1
ATOM 1638 C C . ALA A 1 239 ? -14.336 12.854 -1.441 1.00 54.19 239 ALA A C 1
ATOM 1640 O O . ALA A 1 239 ? -13.940 13.964 -1.103 1.00 54.19 239 ALA A O 1
ATOM 1641 N N . ASN A 1 240 ? -15.496 12.342 -1.000 1.00 55.94 240 ASN A N 1
ATOM 1642 C CA . ASN A 1 240 ? -16.450 13.050 -0.140 1.00 55.94 240 ASN A CA 1
ATOM 1643 C C . ASN A 1 240 ? -16.988 12.158 0.989 1.00 55.94 240 ASN A C 1
ATOM 1645 O O . ASN A 1 240 ? -17.282 10.983 0.777 1.00 55.94 240 ASN A O 1
ATOM 1649 N N . HIS A 1 241 ? -17.213 12.755 2.163 1.00 57.47 241 HIS A N 1
ATOM 1650 C CA . HIS A 1 241 ? -17.746 12.107 3.373 1.00 57.47 241 HIS A CA 1
ATOM 1651 C C . HIS A 1 241 ? -19.191 11.570 3.235 1.00 57.47 241 HIS A C 1
ATOM 1653 O O . HIS A 1 241 ? -19.679 10.863 4.113 1.00 57.47 241 HIS A O 1
ATOM 1659 N N . SER A 1 242 ? -19.884 11.904 2.142 1.00 52.59 242 SER A N 1
ATOM 1660 C CA . SER A 1 242 ? -21.296 11.584 1.901 1.00 52.59 242 SER A CA 1
ATOM 1661 C C . SER A 1 242 ? -21.529 10.294 1.115 1.00 52.59 242 SER A C 1
ATOM 1663 O O . SER A 1 242 ? -22.655 9.802 1.070 1.00 52.59 242 SER A O 1
ATOM 1665 N N . THR A 1 243 ? -20.494 9.727 0.490 1.00 55.91 243 THR A N 1
ATOM 1666 C CA . THR A 1 243 ? -20.635 8.502 -0.305 1.00 55.91 243 THR A CA 1
ATOM 1667 C C . THR A 1 243 ? -20.333 7.270 0.534 1.00 55.91 243 THR A C 1
ATOM 1669 O O . THR A 1 243 ? -19.318 7.197 1.224 1.00 55.91 243 THR A O 1
ATOM 1672 N N . ALA A 1 244 ? -21.238 6.299 0.471 1.00 52.66 244 ALA A N 1
ATOM 1673 C CA . ALA A 1 244 ? -21.168 5.034 1.179 1.00 52.66 244 ALA A CA 1
ATOM 1674 C C . ALA A 1 244 ? -19.830 4.290 0.940 1.00 52.66 244 ALA A C 1
ATOM 1676 O O . ALA A 1 244 ? -19.463 3.999 -0.195 1.00 52.66 244 ALA A O 1
ATOM 1677 N N . ALA A 1 245 ? -19.107 3.961 2.011 1.00 54.59 245 ALA A N 1
ATOM 1678 C CA . ALA A 1 245 ? -17.961 3.060 2.003 1.00 54.59 245 ALA A CA 1
ATOM 1679 C C . ALA A 1 245 ? -18.399 1.606 1.755 1.00 54.59 245 ALA A C 1
ATOM 1681 O O . ALA A 1 245 ? -19.085 1.040 2.588 1.00 54.59 245 ALA A O 1
ATOM 1682 N N . ALA A 1 246 ? -18.000 0.989 0.642 1.00 55.81 246 ALA A N 1
ATOM 1683 C CA . ALA A 1 246 ? -18.475 -0.341 0.239 1.00 55.81 246 ALA A CA 1
ATOM 1684 C C . ALA A 1 246 ? -18.450 -1.424 1.350 1.00 55.81 246 ALA A C 1
ATOM 1686 O O . ALA A 1 246 ? -17.475 -1.560 2.086 1.00 55.81 246 ALA A O 1
ATOM 1687 N N . ILE A 1 247 ? -19.502 -2.251 1.375 1.00 48.41 247 ILE A N 1
ATOM 1688 C CA . ILE A 1 247 ? -19.827 -3.304 2.364 1.00 48.41 247 ILE A CA 1
ATOM 1689 C C . ILE A 1 247 ? -18.741 -4.363 2.631 1.00 48.41 247 ILE A C 1
ATOM 1691 O O . ILE A 1 247 ? -18.762 -5.014 3.668 1.00 48.41 247 ILE A O 1
ATOM 1695 N N . ALA A 1 248 ? -17.788 -4.557 1.716 1.00 57.50 248 ALA A N 1
ATOM 1696 C CA . ALA A 1 248 ? -16.723 -5.557 1.854 1.00 57.50 248 ALA A CA 1
ATOM 1697 C C . ALA A 1 248 ? -15.428 -4.988 2.463 1.00 57.50 248 ALA A C 1
ATOM 1699 O O . ALA A 1 248 ? -14.423 -5.691 2.575 1.00 57.50 248 ALA A O 1
ATOM 1700 N N . ARG A 1 249 ? -15.414 -3.698 2.817 1.00 75.88 249 ARG A N 1
ATOM 1701 C CA . ARG A 1 249 ? -14.184 -3.009 3.189 1.00 75.88 249 ARG A CA 1
ATOM 1702 C C . ARG A 1 249 ? -13.848 -3.215 4.666 1.00 75.88 249 ARG A C 1
ATOM 1704 O O . ARG A 1 249 ? -14.470 -2.605 5.534 1.00 75.88 249 ARG A O 1
ATOM 1711 N N . SER A 1 250 ? -12.815 -4.017 4.920 1.00 84.69 250 SER A N 1
ATOM 1712 C CA . SER A 1 250 ? -12.178 -4.165 6.233 1.00 84.69 250 SER A CA 1
ATOM 1713 C C . SER A 1 250 ? -10.793 -3.521 6.242 1.00 84.69 250 SER A C 1
ATOM 1715 O O . SER A 1 250 ? -10.016 -3.700 5.298 1.00 84.69 250 SER A O 1
ATOM 1717 N N . ILE A 1 251 ? -10.472 -2.796 7.313 1.00 91.69 251 ILE A N 1
ATOM 1718 C CA . ILE A 1 251 ? -9.078 -2.520 7.673 1.00 91.69 251 ILE A CA 1
ATOM 1719 C C . ILE A 1 251 ? -8.646 -3.513 8.743 1.00 91.69 251 ILE A C 1
ATOM 1721 O O . ILE A 1 251 ? -9.343 -3.697 9.739 1.00 91.69 251 ILE A O 1
ATOM 1725 N N . THR A 1 252 ? -7.506 -4.156 8.530 1.00 95.31 252 THR A N 1
ATOM 1726 C CA . THR A 1 252 ? -7.071 -5.281 9.352 1.00 95.31 252 THR A CA 1
ATOM 1727 C C . THR A 1 252 ? -5.701 -5.013 9.950 1.00 95.31 252 THR A C 1
ATOM 1729 O O . THR A 1 252 ? -4.777 -4.640 9.228 1.00 95.31 252 THR A O 1
ATOM 1732 N N . ALA A 1 253 ? -5.547 -5.252 11.250 1.00 97.75 253 ALA A N 1
ATOM 1733 C CA . ALA A 1 253 ? -4.257 -5.267 11.932 1.00 97.75 253 ALA A CA 1
ATOM 1734 C C . ALA A 1 253 ? -4.018 -6.664 12.516 1.00 97.75 253 ALA A C 1
ATOM 1736 O O . ALA A 1 253 ? -4.771 -7.110 13.379 1.00 97.75 253 ALA A O 1
ATOM 1737 N N . SER A 1 254 ? -2.987 -7.366 12.050 1.00 96.00 254 SER A N 1
ATOM 1738 C CA . SER A 1 254 ? -2.711 -8.753 12.442 1.00 96.00 254 SER A CA 1
ATOM 1739 C C . SER A 1 254 ? -1.326 -8.904 13.054 1.00 96.00 254 SER A C 1
ATOM 1741 O O . SER A 1 254 ? -0.362 -8.317 12.566 1.00 96.00 254 SER A O 1
ATOM 1743 N N . ASN A 1 255 ? -1.218 -9.761 14.071 1.00 90.00 255 ASN A N 1
ATOM 1744 C CA . ASN A 1 255 ? 0.031 -10.270 14.634 1.00 90.00 255 ASN A CA 1
ATOM 1745 C C . ASN A 1 255 ? 1.048 -9.167 14.986 1.00 90.00 255 ASN A C 1
ATOM 1747 O O . ASN A 1 255 ? 2.204 -9.287 14.618 1.00 90.00 255 ASN A O 1
ATOM 1751 N N . GLY A 1 256 ? 0.640 -8.077 15.638 1.00 93.31 256 GLY A N 1
ATOM 1752 C CA . GLY A 1 256 ? 1.508 -6.933 15.959 1.00 93.31 256 GLY A CA 1
ATOM 1753 C C . GLY A 1 256 ? 1.588 -5.851 14.874 1.00 93.31 256 GLY A C 1
ATOM 1754 O O . GLY A 1 256 ? 2.377 -4.915 14.997 1.00 93.31 256 GLY A O 1
ATOM 1755 N N . GLY A 1 257 ? 0.801 -5.966 13.801 1.00 98.00 257 GLY A N 1
ATOM 1756 C CA . GLY A 1 257 ? 0.602 -4.892 12.829 1.00 98.00 257 GLY A CA 1
ATOM 1757 C C . GLY A 1 257 ? -0.155 -3.699 13.420 1.00 98.00 257 GLY A C 1
ATOM 1758 O O . GLY A 1 257 ? -0.968 -3.858 14.334 1.00 98.00 257 GLY A O 1
ATOM 1759 N N . ASN A 1 258 ? 0.098 -2.507 12.878 1.00 97.56 258 ASN A N 1
ATOM 1760 C CA . ASN A 1 258 ? -0.453 -1.246 13.373 1.00 97.56 258 ASN A CA 1
ATOM 1761 C C . ASN A 1 258 ? -1.219 -0.498 12.277 1.00 97.56 258 ASN A C 1
ATOM 1763 O O . ASN A 1 258 ? -0.682 -0.230 11.201 1.00 97.56 258 ASN A O 1
ATOM 1767 N N . LEU A 1 259 ? -2.451 -0.098 12.572 1.00 96.00 259 LEU A N 1
ATOM 1768 C CA . LEU A 1 259 ? -3.213 0.876 11.795 1.00 96.00 259 LEU A CA 1
ATOM 1769 C C . LEU A 1 259 ? -3.125 2.211 12.526 1.00 96.00 259 LEU A C 1
ATOM 1771 O O . LEU A 1 259 ? -3.583 2.313 13.657 1.00 96.00 259 LEU A O 1
ATOM 1775 N N . VAL A 1 260 ? -2.534 3.229 11.909 1.00 94.06 260 VAL A N 1
ATOM 1776 C CA . VAL A 1 260 ? -2.292 4.525 12.555 1.00 94.06 260 VAL A CA 1
ATOM 1777 C C . VAL A 1 260 ? -3.002 5.622 11.786 1.00 94.06 260 VAL A C 1
ATOM 1779 O O . VAL A 1 260 ? -2.782 5.789 10.593 1.00 94.06 260 VAL A O 1
ATOM 1782 N N . PHE A 1 261 ? -3.816 6.403 12.482 1.00 90.06 261 PHE A N 1
ATOM 1783 C CA . PHE A 1 261 ? -4.486 7.576 11.939 1.00 90.06 261 PHE A CA 1
ATOM 1784 C C . PHE A 1 261 ? -3.829 8.824 12.524 1.00 90.06 261 PHE A C 1
ATOM 1786 O O . PHE A 1 261 ? -3.986 9.127 13.711 1.00 90.06 261 PHE A O 1
ATOM 1793 N N . SER A 1 262 ? -3.042 9.506 11.687 1.00 77.31 262 SER A N 1
ATOM 1794 C CA . SER A 1 262 ? -2.208 10.653 12.078 1.00 77.31 262 SER A CA 1
ATOM 1795 C C . SER A 1 262 ? -2.610 11.976 11.417 1.00 77.31 262 SER A C 1
ATOM 1797 O O . SER A 1 262 ? -2.039 13.012 11.755 1.00 77.31 262 SER A O 1
ATOM 1799 N N . SER A 1 263 ? -3.573 11.971 10.485 1.00 69.50 263 SER A N 1
ATOM 1800 C CA . SER A 1 263 ? -4.037 13.190 9.811 1.00 69.50 263 SER A CA 1
ATOM 1801 C C . SER A 1 263 ? -4.861 14.100 10.728 1.00 69.50 263 SER A C 1
ATOM 1803 O O . SER A 1 263 ? -5.469 13.678 11.712 1.00 69.50 263 SER A O 1
ATOM 1805 N N . THR A 1 264 ? -4.919 15.379 10.358 1.00 63.19 264 THR A N 1
ATOM 1806 C CA . THR A 1 264 ? -5.682 16.434 11.043 1.00 63.19 264 THR A CA 1
ATOM 1807 C C . THR A 1 264 ? -7.136 16.548 10.570 1.00 63.19 264 THR A C 1
ATOM 1809 O O . THR A 1 264 ? -7.797 17.538 10.862 1.00 63.19 264 THR A O 1
ATOM 1812 N N . THR A 1 265 ? -7.629 15.592 9.782 1.00 63.25 265 THR A N 1
ATOM 1813 C CA . THR A 1 265 ? -8.871 15.725 8.992 1.00 63.25 265 THR A CA 1
ATOM 1814 C C . THR A 1 265 ? -9.514 14.358 8.729 1.00 63.25 265 THR A C 1
ATOM 1816 O O . THR A 1 265 ? -8.913 13.314 8.983 1.00 63.25 265 THR A O 1
ATOM 1819 N N . GLU A 1 266 ? -10.771 14.382 8.295 1.00 75.19 266 GLU A N 1
ATOM 1820 C CA . GLU A 1 266 ? -11.819 13.386 8.539 1.00 75.19 266 GLU A CA 1
ATOM 1821 C C . GLU A 1 266 ? -11.636 12.050 7.812 1.00 75.19 266 GLU A C 1
ATOM 1823 O O . GLU A 1 266 ? -11.062 11.970 6.720 1.00 75.19 266 GLU A O 1
ATOM 1828 N N . ALA A 1 267 ? -12.181 10.985 8.407 1.00 76.94 267 ALA A N 1
ATOM 1829 C CA . ALA A 1 267 ? -12.225 9.675 7.775 1.00 76.94 267 ALA A CA 1
ATOM 1830 C C . ALA A 1 267 ? -13.440 8.856 8.218 1.00 76.94 267 ALA A C 1
ATOM 1832 O O . ALA A 1 267 ? -13.613 8.566 9.398 1.00 76.94 267 ALA A O 1
ATOM 1833 N N . ARG A 1 268 ? -14.233 8.364 7.264 1.00 80.19 268 ARG A N 1
ATOM 1834 C CA . ARG A 1 268 ? -15.284 7.381 7.546 1.00 80.19 268 ARG A CA 1
ATOM 1835 C C . ARG A 1 268 ? -14.763 5.957 7.369 1.00 80.19 268 ARG A C 1
ATOM 1837 O O . ARG A 1 268 ? -14.395 5.550 6.260 1.00 80.19 268 ARG A O 1
ATOM 1844 N N . LEU A 1 269 ? -14.754 5.198 8.458 1.00 83.00 269 LEU A N 1
ATOM 1845 C CA . LEU A 1 269 ? -14.307 3.811 8.516 1.00 83.00 269 LEU A CA 1
ATOM 1846 C C . LEU A 1 269 ? -15.495 2.852 8.427 1.00 83.00 269 LEU A C 1
ATOM 1848 O O . LEU A 1 269 ? -16.575 3.140 8.936 1.00 83.00 269 LEU A O 1
ATOM 1852 N N . GLY A 1 270 ? -15.258 1.723 7.756 1.00 84.44 270 GLY A N 1
ATOM 1853 C CA . GLY A 1 270 ? -16.162 0.572 7.773 1.00 84.44 270 GLY A CA 1
ATOM 1854 C C . GLY A 1 270 ? -15.718 -0.409 8.855 1.00 84.44 270 GLY A C 1
ATOM 1855 O O . GLY A 1 270 ? -15.290 0.011 9.928 1.00 84.44 270 GLY A O 1
ATOM 1856 N N . ASN A 1 271 ? -15.747 -1.703 8.550 1.00 88.38 271 ASN A N 1
ATOM 1857 C CA . ASN A 1 271 ? -15.325 -2.730 9.497 1.00 88.38 271 ASN A CA 1
ATOM 1858 C C . ASN A 1 271 ? -13.829 -2.629 9.829 1.00 88.38 271 ASN A C 1
ATOM 1860 O O . ASN A 1 271 ? -12.994 -2.300 8.978 1.00 88.38 271 ASN A O 1
ATOM 1864 N N . ILE A 1 272 ? -13.510 -2.937 11.082 1.00 93.69 272 ILE A N 1
ATOM 1865 C CA . ILE A 1 272 ? -12.149 -3.023 11.607 1.00 93.69 272 ILE A CA 1
ATOM 1866 C C . ILE A 1 272 ? -11.960 -4.447 12.114 1.00 93.69 272 ILE A C 1
ATOM 1868 O O . ILE A 1 272 ? -12.772 -4.935 12.894 1.00 93.69 272 ILE A O 1
ATOM 1872 N N . GLN A 1 273 ? -10.887 -5.111 11.702 1.00 95.56 273 GLN A N 1
ATOM 1873 C CA . GLN A 1 273 ? -10.534 -6.436 12.195 1.00 95.56 273 GLN A CA 1
ATOM 1874 C C . GLN A 1 273 ? -9.164 -6.396 12.870 1.00 95.56 273 GLN A C 1
ATOM 1876 O O . GLN A 1 273 ? -8.183 -5.930 12.293 1.00 95.56 273 GLN A O 1
ATOM 1881 N N . LEU A 1 274 ? -9.083 -6.894 14.097 1.00 98.00 274 LEU A N 1
ATOM 1882 C CA . LEU A 1 274 ? -7.851 -6.953 14.870 1.00 98.00 274 LEU A CA 1
ATOM 1883 C C . LEU A 1 274 ? -7.570 -8.407 15.255 1.00 98.00 274 LEU A C 1
ATOM 1885 O O . LEU A 1 274 ? -8.433 -9.103 15.778 1.00 98.00 274 LEU A O 1
ATOM 1889 N N . SER A 1 275 ? -6.360 -8.874 14.965 1.00 96.31 275 SER A N 1
ATOM 1890 C CA . SER A 1 275 ? -5.908 -10.235 15.260 1.00 96.31 275 SER A CA 1
ATOM 1891 C C . SER A 1 275 ? -4.552 -10.191 15.949 1.00 96.31 275 SER A C 1
ATOM 1893 O O . SER A 1 275 ? -3.539 -10.574 15.362 1.00 96.31 275 SER A O 1
ATOM 1895 N N . GLY A 1 276 ? -4.500 -9.626 17.154 1.00 96.19 276 GLY A N 1
ATOM 1896 C CA . GLY A 1 276 ? -3.249 -9.304 17.844 1.00 96.19 276 GLY A CA 1
ATOM 1897 C C . GLY A 1 276 ? -2.589 -8.016 17.355 1.00 96.19 276 GLY A C 1
ATOM 1898 O O . GLY A 1 276 ? -1.391 -7.832 17.550 1.00 96.19 276 GLY A O 1
ATOM 1899 N N . GLY A 1 277 ? -3.325 -7.174 16.626 1.00 97.50 277 GLY A N 1
ATOM 1900 C CA . GLY A 1 277 ? -2.845 -5.899 16.096 1.00 97.50 277 GLY A CA 1
ATOM 1901 C C . GLY A 1 277 ? -3.383 -4.697 16.869 1.00 97.50 277 GLY A C 1
ATOM 1902 O O . GLY A 1 277 ? -4.241 -4.825 17.747 1.00 97.50 277 GLY A O 1
ATOM 1903 N N . THR A 1 278 ? -2.886 -3.516 16.509 1.00 97.88 278 THR A N 1
ATOM 1904 C CA . THR A 1 278 ? -3.267 -2.251 17.148 1.00 97.88 278 THR A CA 1
ATOM 1905 C C . THR A 1 278 ? -3.921 -1.308 16.148 1.00 97.88 278 THR A C 1
ATOM 1907 O O . THR A 1 278 ? -3.411 -1.093 15.049 1.00 97.88 278 THR A O 1
ATOM 1910 N N . PHE A 1 279 ? -5.029 -0.697 16.552 1.00 97.25 279 PHE A N 1
ATOM 1911 C CA . PHE A 1 279 ? -5.581 0.495 15.921 1.00 97.25 279 PHE A CA 1
ATOM 1912 C C . PHE A 1 279 ? -5.229 1.715 16.775 1.00 97.25 279 PHE A C 1
ATOM 1914 O O . PHE A 1 279 ? -5.539 1.757 17.961 1.00 97.25 279 PHE A O 1
ATOM 1921 N N . THR A 1 280 ? -4.615 2.726 16.175 1.00 95.44 280 THR A N 1
ATOM 1922 C CA . THR A 1 280 ? -4.201 3.951 16.855 1.00 95.44 280 THR A CA 1
ATOM 1923 C C . THR A 1 280 ? -4.861 5.159 16.211 1.00 95.44 280 THR A C 1
ATOM 1925 O O . THR A 1 280 ? -4.618 5.452 15.039 1.00 95.44 280 THR A O 1
ATOM 1928 N N . SER A 1 281 ? -5.637 5.910 16.990 1.00 91.81 281 SER A N 1
ATOM 1929 C CA . SER A 1 281 ? -6.130 7.235 16.613 1.00 91.81 281 SER A CA 1
ATOM 1930 C C . SER A 1 281 ? -5.432 8.297 17.448 1.00 91.81 281 SER A C 1
ATOM 1932 O O . SER A 1 281 ? -5.623 8.374 18.660 1.00 91.81 281 SER A O 1
ATOM 1934 N N . ASN A 1 282 ? -4.649 9.156 16.799 1.00 87.75 282 ASN A N 1
ATOM 1935 C CA . ASN A 1 282 ? -4.026 10.311 17.456 1.00 87.75 282 ASN A CA 1
ATOM 1936 C C . ASN A 1 282 ? -4.779 11.619 17.179 1.00 87.75 282 ASN A C 1
ATOM 1938 O O . ASN A 1 282 ? -4.282 12.704 17.475 1.00 87.75 282 ASN A O 1
ATOM 1942 N N . ARG A 1 283 ? -5.986 11.523 16.613 1.00 83.62 283 ARG A N 1
ATOM 1943 C CA . ARG A 1 283 ? -6.808 12.666 16.227 1.00 83.62 283 ARG A CA 1
ATOM 1944 C C . ARG A 1 283 ? -7.894 12.918 17.273 1.00 83.62 283 ARG A C 1
ATOM 1946 O O . ARG A 1 283 ? -8.712 12.036 17.531 1.00 83.62 283 ARG A O 1
ATOM 1953 N N . GLY A 1 284 ? -7.879 14.103 17.880 1.00 80.81 284 GLY A N 1
ATOM 1954 C CA . GLY A 1 284 ? -8.832 14.484 18.925 1.00 80.81 284 GLY A CA 1
ATOM 1955 C C . GLY A 1 284 ? -10.293 14.417 18.469 1.00 80.81 284 GLY A C 1
ATOM 1956 O O . GLY A 1 284 ? -10.585 14.564 17.284 1.00 80.81 284 GLY A O 1
ATOM 1957 N N . ILE A 1 285 ? -11.193 14.207 19.428 1.00 78.06 285 ILE A N 1
ATOM 1958 C CA . ILE A 1 285 ? -12.644 14.227 19.222 1.00 78.06 285 ILE A CA 1
ATOM 1959 C C . ILE A 1 285 ? -13.108 15.678 19.029 1.00 78.06 285 ILE A C 1
ATOM 1961 O O . ILE A 1 285 ? -13.012 16.489 19.951 1.00 78.06 285 ILE A O 1
ATOM 1965 N N . SER A 1 286 ? -13.552 16.033 17.820 1.00 72.75 286 SER A N 1
ATOM 1966 C CA . SER A 1 286 ? -13.981 17.390 17.438 1.00 72.75 286 SER A CA 1
ATOM 1967 C C . SER A 1 286 ? -15.143 17.352 16.424 1.00 72.75 286 SER A C 1
ATOM 1969 O O . SER A 1 286 ? -15.817 16.340 16.271 1.00 72.75 286 SER A O 1
ATOM 1971 N N . GLY A 1 287 ? -15.439 18.454 15.725 1.00 60.28 287 GLY A N 1
ATOM 1972 C CA . GLY A 1 287 ? -16.483 18.465 14.686 1.00 60.28 287 GLY A CA 1
ATOM 1973 C C . GLY A 1 287 ? -16.132 17.683 13.405 1.00 60.28 287 GLY A C 1
ATOM 1974 O O . GLY A 1 287 ? -17.022 17.378 12.613 1.00 60.28 287 GLY A O 1
ATOM 1975 N N . PHE A 1 288 ? -14.860 17.342 13.178 1.00 64.50 288 PHE A N 1
ATOM 1976 C CA . PHE A 1 288 ? -14.354 16.808 11.908 1.00 64.50 288 PHE A CA 1
ATOM 1977 C C . PHE A 1 288 ? -13.526 15.537 12.121 1.00 64.50 288 PHE A C 1
ATOM 1979 O O . PHE A 1 288 ? -12.317 15.611 12.365 1.00 64.50 288 PHE A O 1
ATOM 1986 N N . ASP A 1 289 ? -14.187 14.368 12.014 1.00 71.19 289 ASP A N 1
ATOM 1987 C CA . ASP A 1 289 ? -13.773 13.185 12.768 1.00 71.19 289 ASP A CA 1
ATOM 1988 C C . ASP A 1 289 ? -13.525 11.840 12.048 1.00 71.19 289 ASP A C 1
ATOM 1990 O O . ASP A 1 289 ? -13.905 11.650 10.894 1.00 71.19 289 ASP A O 1
ATOM 1994 N N . ILE A 1 290 ? -12.825 10.911 12.729 1.00 84.00 290 ILE A N 1
ATOM 1995 C CA . ILE A 1 290 ? -12.773 9.490 12.362 1.00 84.00 290 ILE A CA 1
ATOM 1996 C C . ILE A 1 290 ? -14.096 8.903 12.834 1.00 84.00 290 ILE A C 1
ATOM 1998 O O . ILE A 1 290 ? -14.323 8.772 14.035 1.00 84.00 290 ILE A O 1
ATOM 2002 N N . LEU A 1 291 ? -14.960 8.580 11.883 1.00 85.19 291 LEU A N 1
ATOM 2003 C CA . LEU A 1 291 ? -16.311 8.099 12.115 1.00 85.19 291 LEU A CA 1
ATOM 2004 C C . LEU A 1 291 ? -16.392 6.615 11.770 1.00 85.19 291 LEU A C 1
ATOM 2006 O O . LEU A 1 291 ? -16.225 6.241 10.609 1.00 85.19 291 LEU A O 1
ATOM 2010 N N . LEU A 1 292 ? -16.685 5.781 12.760 1.00 88.38 292 LEU A N 1
ATOM 2011 C CA . LEU A 1 292 ? -17.014 4.377 12.561 1.00 88.38 292 LEU A CA 1
ATOM 2012 C C . LEU A 1 292 ? -18.490 4.249 12.177 1.00 88.38 292 LEU A C 1
ATOM 2014 O O . LEU A 1 292 ? -19.371 4.653 12.942 1.00 88.38 292 LEU A O 1
ATOM 2018 N N . ALA A 1 293 ? -18.749 3.735 10.973 1.00 81.69 293 ALA A N 1
ATOM 2019 C CA . ALA A 1 293 ? -20.100 3.600 10.445 1.00 81.69 293 ALA A CA 1
ATOM 2020 C C . ALA A 1 293 ? -20.166 2.631 9.251 1.00 81.69 293 ALA A C 1
ATOM 2022 O O . ALA A 1 293 ? -19.529 2.876 8.223 1.00 81.69 293 ALA A O 1
ATOM 2023 N N . ASP A 1 294 ? -21.024 1.608 9.322 1.00 70.62 294 ASP A N 1
ATOM 2024 C CA . ASP A 1 294 ? -21.420 0.824 8.139 1.00 70.62 294 ASP A CA 1
ATOM 2025 C C . ASP A 1 294 ? -22.411 1.636 7.296 1.00 70.62 294 ASP A C 1
ATOM 2027 O O . ASP A 1 294 ? -23.092 2.549 7.771 1.00 70.62 294 ASP A O 1
ATOM 2031 N N . VAL A 1 295 ? -22.463 1.346 6.004 1.00 57.47 295 VAL A N 1
ATOM 2032 C CA . VAL A 1 295 ? -23.218 2.109 5.010 1.00 57.47 295 VAL A CA 1
ATOM 2033 C C . VAL A 1 295 ? -24.446 1.378 4.476 1.00 57.47 295 VAL A C 1
ATOM 2035 O O . VAL A 1 295 ? -25.204 1.982 3.724 1.00 57.47 295 VAL A O 1
ATOM 2038 N N . SER A 1 296 ? -24.643 0.109 4.838 1.00 56.16 296 SER A N 1
ATOM 2039 C CA . SER A 1 296 ? -25.771 -0.712 4.375 1.00 56.16 296 SER A CA 1
ATOM 2040 C C . SER A 1 296 ? -26.760 -1.074 5.484 1.00 56.16 296 SER A C 1
ATOM 2042 O O . SER A 1 296 ? -27.957 -1.157 5.222 1.00 56.16 296 SER A O 1
ATOM 2044 N N . THR A 1 297 ? -26.282 -1.237 6.721 1.00 54.66 297 THR A N 1
ATOM 2045 C CA . THR A 1 297 ? -27.083 -1.698 7.874 1.00 54.66 297 THR A CA 1
ATOM 2046 C C . THR A 1 297 ? -27.031 -0.754 9.081 1.00 54.66 297 THR A C 1
ATOM 2048 O O . THR A 1 297 ? -27.772 -0.952 10.039 1.00 54.66 297 THR A O 1
ATOM 2051 N N . GLY A 1 298 ? -26.180 0.278 9.041 1.00 65.50 298 GLY A N 1
ATOM 2052 C CA . GLY A 1 298 ? -26.031 1.297 10.089 1.00 65.50 298 GLY A CA 1
ATOM 2053 C C . GLY A 1 298 ? -24.976 0.996 11.164 1.00 65.50 298 GLY A C 1
ATOM 2054 O O . GLY A 1 298 ? -24.477 1.934 11.782 1.00 65.50 298 GLY A O 1
ATOM 2055 N N . ALA A 1 299 ? -24.560 -0.264 11.341 1.00 82.94 299 ALA A N 1
ATOM 2056 C CA . ALA A 1 299 ? -23.595 -0.667 12.371 1.00 82.94 299 ALA A CA 1
ATOM 2057 C C . ALA A 1 299 ? -22.338 -1.303 11.759 1.00 82.94 299 ALA A C 1
ATOM 2059 O O . ALA A 1 299 ? -22.402 -2.408 11.223 1.00 82.94 299 ALA A O 1
ATOM 2060 N N . ALA A 1 300 ? -21.189 -0.628 11.857 1.00 89.19 300 ALA A N 1
ATOM 2061 C CA . ALA A 1 300 ? -19.897 -1.248 11.571 1.00 89.19 300 ALA A CA 1
ATOM 2062 C C . ALA A 1 300 ? -19.491 -2.166 12.719 1.00 89.19 300 ALA A C 1
ATOM 2064 O O . ALA A 1 300 ? -19.946 -2.024 13.857 1.00 89.19 300 ALA A O 1
ATOM 2065 N N . THR A 1 301 ? -18.619 -3.115 12.394 1.00 91.62 301 THR A N 1
ATOM 2066 C CA . THR A 1 301 ? -18.100 -4.087 13.350 1.00 91.62 301 THR A CA 1
ATOM 2067 C C . THR A 1 301 ? -16.609 -3.880 13.556 1.00 91.62 301 THR A C 1
ATOM 2069 O O . THR A 1 301 ? -15.827 -3.915 12.603 1.00 91.62 301 THR A O 1
ATOM 2072 N N . VAL A 1 302 ? -16.223 -3.692 14.815 1.00 96.19 302 VAL A N 1
ATOM 2073 C CA . VAL A 1 302 ? -14.867 -3.950 15.294 1.00 96.19 302 VAL A CA 1
ATOM 2074 C C . VAL A 1 302 ? -14.829 -5.407 15.739 1.00 96.19 302 VAL A C 1
ATOM 2076 O O . VAL A 1 302 ? -15.521 -5.778 16.683 1.00 96.19 302 VAL A O 1
ATOM 2079 N N . SER A 1 303 ? -14.058 -6.236 15.043 1.00 96.44 303 SER A N 1
ATOM 2080 C CA . SER A 1 303 ? -13.928 -7.661 15.336 1.00 96.44 303 SER A CA 1
ATOM 2081 C C . SER A 1 303 ? -12.540 -7.966 15.887 1.00 96.44 303 SER A C 1
ATOM 2083 O O . SER A 1 303 ? -11.541 -7.575 15.279 1.00 96.44 303 SER A O 1
ATOM 2085 N N . VAL A 1 304 ? -12.476 -8.670 17.017 1.00 98.12 304 VAL A N 1
ATOM 2086 C CA . VAL A 1 304 ? -11.235 -9.245 17.550 1.00 98.12 304 VAL A CA 1
ATOM 2087 C C . V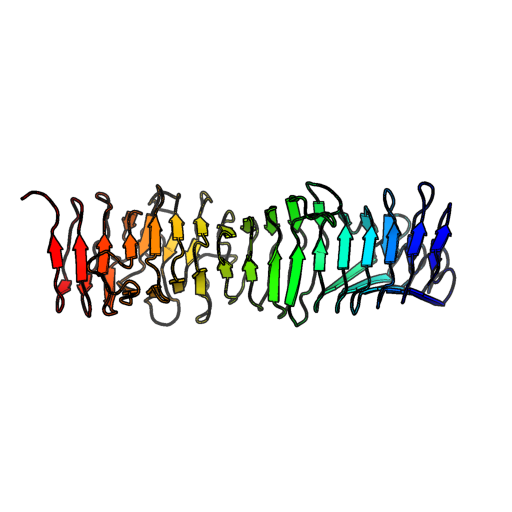AL A 1 304 ? -11.251 -10.748 17.340 1.00 98.12 304 VAL A C 1
ATOM 2089 O O . VAL A 1 304 ? -12.165 -11.432 17.796 1.00 98.12 304 VAL A O 1
ATOM 2092 N N . ILE A 1 305 ? -10.236 -11.243 16.635 1.00 95.56 305 ILE A N 1
ATOM 2093 C CA . ILE A 1 305 ? -10.092 -12.645 16.229 1.00 95.56 305 ILE A CA 1
ATOM 2094 C C . ILE A 1 305 ? -8.656 -13.141 16.457 1.00 95.56 305 ILE A C 1
ATOM 2096 O O . ILE A 1 305 ? -7.788 -12.409 16.929 1.00 95.56 305 ILE A O 1
ATOM 2100 N N . GLY A 1 306 ? -8.383 -14.387 16.074 1.00 92.88 306 GLY A N 1
ATOM 2101 C CA . GLY A 1 306 ? -7.046 -14.966 16.150 1.00 92.88 306 GLY A CA 1
ATOM 2102 C C . GLY A 1 306 ? -6.735 -15.502 17.543 1.00 92.88 306 GLY A C 1
ATOM 2103 O O . GLY A 1 306 ? -7.586 -16.132 18.161 1.00 92.88 306 GLY A O 1
ATOM 2104 N N . SER A 1 307 ? -5.498 -15.310 17.998 1.00 92.44 307 SER A N 1
ATOM 2105 C CA . SER A 1 307 ? -4.964 -15.948 19.214 1.00 92.44 307 SER A CA 1
ATOM 2106 C C . SER A 1 307 ? -4.231 -14.984 20.153 1.00 92.44 307 SER A C 1
ATOM 2108 O O . SER A 1 307 ? -3.439 -15.420 20.985 1.00 92.44 307 SER A O 1
ATOM 2110 N N . SER A 1 308 ? -4.404 -13.675 19.959 1.00 94.75 308 SER A N 1
ATOM 2111 C CA . SER A 1 308 ? -3.677 -12.640 20.698 1.00 94.75 308 SER A CA 1
ATOM 2112 C C . SER A 1 308 ? -4.570 -11.430 20.941 1.00 94.75 308 SER A C 1
ATOM 2114 O O . SER A 1 308 ? -5.274 -10.989 20.030 1.00 94.75 308 SER A O 1
ATOM 2116 N N . ALA A 1 309 ? -4.484 -10.861 22.145 1.00 96.44 309 ALA A N 1
ATOM 2117 C CA . ALA A 1 309 ? -5.202 -9.643 22.503 1.00 96.44 309 ALA A CA 1
ATOM 2118 C C . ALA A 1 309 ? -4.842 -8.472 21.577 1.00 96.44 309 ALA A C 1
ATOM 2120 O O . ALA A 1 309 ? -3.713 -8.3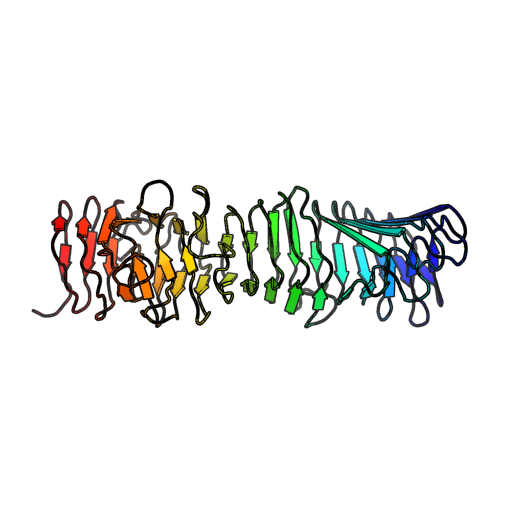50 21.095 1.00 96.44 309 ALA A O 1
ATOM 2121 N N . SER A 1 310 ? -5.820 -7.605 21.343 1.00 98.31 310 SER A N 1
ATOM 2122 C CA . SER A 1 310 ? -5.728 -6.446 20.460 1.00 98.31 310 SER A CA 1
ATOM 2123 C C . SER A 1 310 ? -5.972 -5.147 21.224 1.00 98.31 310 SER A C 1
ATOM 2125 O O . SER A 1 310 ? -6.540 -5.139 22.318 1.00 98.31 310 SER A O 1
ATOM 2127 N N . ALA A 1 311 ? -5.557 -4.025 20.639 1.00 97.88 311 ALA A N 1
ATOM 2128 C CA . ALA A 1 311 ? -5.703 -2.719 21.272 1.00 97.88 311 ALA A CA 1
ATOM 2129 C C . ALA A 1 311 ? -6.251 -1.657 20.314 1.00 97.88 311 ALA A C 1
ATOM 2131 O O . ALA A 1 311 ? -5.910 -1.615 19.131 1.00 97.88 311 ALA A O 1
ATOM 2132 N N . MET A 1 312 ? -7.060 -0.756 20.864 1.00 98.06 312 MET A N 1
ATOM 2133 C CA . MET A 1 312 ? -7.472 0.500 20.248 1.00 98.06 312 MET A CA 1
ATOM 2134 C C . MET A 1 312 ? -6.998 1.652 21.133 1.00 98.06 312 MET A C 1
ATOM 2136 O O . MET A 1 312 ? -7.522 1.854 22.226 1.00 98.06 312 MET A O 1
ATOM 2140 N N . ASN A 1 313 ? -5.993 2.400 20.690 1.00 96.12 313 ASN A N 1
ATOM 2141 C CA . ASN A 1 313 ? -5.289 3.373 21.524 1.00 96.12 313 ASN A CA 1
ATOM 2142 C C . ASN A 1 313 ? -5.006 4.698 20.795 1.00 96.12 313 ASN A C 1
ATOM 2144 O O . ASN A 1 313 ? -5.492 4.947 19.691 1.00 96.12 313 ASN A O 1
ATOM 2148 N N . GLY A 1 314 ? -4.214 5.553 21.437 1.00 93.00 314 GLY A N 1
ATOM 2149 C CA . GLY A 1 314 ? -3.795 6.852 20.920 1.00 93.00 314 GLY A CA 1
ATOM 2150 C C . GLY A 1 314 ? -4.376 8.020 21.712 1.00 93.00 314 GLY A C 1
ATOM 2151 O O . GLY A 1 314 ? -5.244 7.848 22.565 1.00 93.00 314 GLY A O 1
ATOM 2152 N N . SER A 1 315 ? -3.847 9.217 21.455 1.00 89.81 315 SER A N 1
ATOM 2153 C CA . SER A 1 315 ? -4.242 10.455 22.149 1.00 89.81 315 SER A CA 1
ATOM 2154 C C . SER A 1 315 ? -5.577 11.031 21.670 1.00 89.81 315 SER A C 1
ATOM 2156 O O . SER A 1 315 ? -6.048 12.029 22.209 1.00 89.81 315 SER A O 1
ATOM 2158 N N . GLY A 1 316 ? -6.131 10.462 20.602 1.00 88.88 316 GLY A N 1
ATOM 2159 C CA . GLY A 1 316 ? -7.356 10.895 19.959 1.00 88.88 316 GLY A CA 1
ATOM 2160 C C . GLY A 1 316 ? -8.552 10.015 20.297 1.00 88.88 316 GLY A C 1
ATOM 2161 O O . GLY A 1 316 ? -8.641 9.422 21.372 1.00 88.88 316 GLY A O 1
ATOM 2162 N N . GLY A 1 317 ? -9.471 9.909 19.341 1.00 89.25 317 GLY A N 1
ATOM 2163 C CA . GLY A 1 317 ? -10.639 9.062 19.501 1.00 89.25 317 GLY A CA 1
ATOM 2164 C C . GLY A 1 317 ? -11.310 8.609 18.211 1.00 89.25 317 GLY A C 1
ATOM 2165 O O . GLY A 1 317 ? -10.791 8.802 17.104 1.00 89.25 317 GLY A O 1
ATOM 2166 N N . LEU A 1 318 ? -12.463 7.974 18.399 1.00 90.50 318 LEU A N 1
ATOM 2167 C CA . LEU A 1 318 ? -13.324 7.385 17.386 1.00 90.50 318 LEU A CA 1
ATOM 2168 C C . LEU A 1 318 ? -14.784 7.784 17.652 1.00 90.50 318 LEU A C 1
ATOM 2170 O O . LEU A 1 318 ? -15.333 7.503 18.718 1.00 90.50 318 LEU A O 1
ATOM 2174 N N . HIS A 1 319 ? -15.413 8.423 16.669 1.00 89.81 319 HIS A N 1
ATOM 2175 C CA . HIS A 1 319 ? -16.847 8.704 16.673 1.00 89.81 319 HIS A CA 1
ATOM 2176 C C . HIS A 1 319 ? -17.641 7.463 16.263 1.00 89.81 319 HIS A C 1
ATOM 2178 O O . HIS A 1 319 ? -17.250 6.760 15.330 1.00 89.81 319 HIS A O 1
ATOM 2184 N N . LEU A 1 320 ? -18.788 7.236 16.899 1.00 90.12 320 LEU A N 1
ATOM 2185 C CA . LEU A 1 320 ? -19.686 6.113 16.616 1.00 90.12 320 LEU A CA 1
ATOM 2186 C C . LEU A 1 320 ? -20.993 6.627 15.989 1.00 90.12 320 LEU A C 1
ATOM 2188 O O . LEU A 1 320 ? -21.710 7.411 16.612 1.00 90.12 320 LEU A O 1
ATOM 2192 N N . LEU A 1 321 ? -21.325 6.204 14.761 1.00 88.12 321 LEU A N 1
ATOM 2193 C CA . LEU A 1 321 ? -22.591 6.577 14.109 1.00 88.12 321 LEU A CA 1
ATOM 2194 C C . LEU A 1 321 ? -23.744 5.670 14.543 1.00 88.12 321 LEU A C 1
ATOM 2196 O O . LEU A 1 321 ? -24.079 4.717 13.846 1.00 88.12 321 LEU A O 1
ATOM 2200 N N . GLY A 1 322 ? -24.373 5.966 15.677 1.00 88.12 322 GLY A N 1
ATOM 2201 C CA . GLY A 1 322 ? -25.366 5.053 16.243 1.00 88.12 322 GLY A CA 1
ATOM 2202 C C . GLY A 1 322 ? -24.706 3.890 16.984 1.00 88.12 322 GLY A C 1
ATOM 2203 O O . GLY A 1 322 ? -23.543 3.966 17.386 1.00 88.12 322 GLY A O 1
ATOM 2204 N N . LEU A 1 323 ? -25.442 2.792 17.145 1.00 89.31 323 LEU A N 1
ATOM 2205 C CA . LEU A 1 323 ? -24.967 1.579 17.811 1.00 89.31 323 LEU A CA 1
ATOM 2206 C C . LEU A 1 323 ? -23.980 0.814 16.911 1.00 89.31 323 LEU A C 1
ATOM 2208 O O . LEU A 1 323 ? -24.371 0.344 15.845 1.00 89.31 323 LEU A O 1
ATOM 2212 N N . GLN A 1 324 ? -22.716 0.685 17.324 1.00 92.75 324 GLN A N 1
ATOM 2213 C CA . GLN A 1 324 ? -21.685 -0.066 16.592 1.00 92.75 324 GLN A CA 1
ATOM 2214 C C . GLN A 1 324 ? -21.390 -1.404 17.272 1.00 92.75 324 GLN A C 1
ATOM 2216 O O . GLN A 1 324 ? -21.452 -1.511 18.497 1.00 92.75 324 GLN A O 1
ATOM 2221 N N . ASN A 1 325 ? -21.036 -2.423 16.491 1.00 93.62 325 ASN A N 1
ATOM 2222 C CA . ASN A 1 325 ? -20.728 -3.746 17.020 1.00 93.62 325 ASN A CA 1
ATOM 2223 C C . ASN A 1 325 ? -19.259 -3.840 17.438 1.00 93.62 325 ASN A C 1
ATOM 2225 O O . ASN A 1 325 ? -18.357 -3.477 16.683 1.00 93.62 325 ASN A O 1
ATOM 2229 N N . PHE A 1 326 ? -19.031 -4.404 18.616 1.00 96.50 326 PHE A N 1
ATOM 2230 C CA . PHE A 1 326 ? -17.728 -4.854 19.084 1.00 96.50 326 PHE A CA 1
ATOM 2231 C C . PHE A 1 326 ? -17.826 -6.361 19.307 1.00 96.50 326 PHE A C 1
ATOM 2233 O O . PHE A 1 326 ? -18.282 -6.812 20.357 1.00 96.50 326 PHE A O 1
ATOM 2240 N N . ASP A 1 327 ? -17.468 -7.135 18.285 1.00 96.75 327 ASP A N 1
ATOM 2241 C CA . ASP A 1 327 ? -17.452 -8.597 18.325 1.00 96.75 327 ASP A CA 1
ATOM 2242 C C . ASP A 1 327 ? -16.077 -9.074 18.786 1.00 96.75 327 ASP A C 1
ATOM 2244 O O . ASP A 1 327 ? -15.119 -9.132 18.014 1.00 96.75 327 ASP A O 1
ATOM 2248 N N . VAL A 1 328 ? -15.957 -9.331 20.085 1.00 97.94 328 VAL A N 1
ATOM 2249 C CA . VAL A 1 328 ? -14.680 -9.638 20.729 1.00 97.94 328 VAL A CA 1
ATOM 2250 C C . VAL A 1 328 ? -14.666 -11.109 21.105 1.00 97.94 328 VAL A C 1
ATOM 2252 O O . VAL A 1 328 ? -15.302 -11.506 22.085 1.00 97.94 328 VAL A O 1
ATOM 2255 N N . ALA A 1 329 ? -13.964 -11.929 20.323 1.00 97.62 329 ALA A N 1
ATOM 2256 C CA . ALA A 1 329 ? -13.730 -13.323 20.676 1.00 97.62 329 ALA A CA 1
ATOM 2257 C C . ALA A 1 329 ? -12.805 -13.429 21.898 1.00 97.62 329 ALA A C 1
ATOM 2259 O O . ALA A 1 329 ? -11.962 -12.563 22.123 1.00 97.62 329 ALA A O 1
ATOM 2260 N N . ASP A 1 330 ? -12.958 -14.506 22.668 1.00 96.19 330 ASP A N 1
ATOM 2261 C CA . ASP A 1 330 ? -11.963 -14.895 23.669 1.00 96.19 330 ASP A CA 1
ATOM 2262 C C . ASP A 1 330 ? -10.771 -15.506 22.924 1.00 96.19 330 ASP A C 1
ATOM 2264 O O . ASP A 1 330 ? -10.831 -16.647 22.458 1.00 96.19 330 ASP A O 1
ATOM 2268 N N . VAL A 1 331 ? -9.727 -14.703 22.717 1.00 95.75 331 VAL A N 1
ATOM 2269 C CA . VAL A 1 331 ? -8.548 -15.077 21.917 1.00 95.75 331 VAL A CA 1
ATOM 2270 C C . VAL A 1 331 ? -7.356 -15.429 22.796 1.00 95.75 331 VAL A C 1
ATOM 2272 O O . VAL A 1 331 ? -6.395 -16.025 22.312 1.00 95.75 331 VAL A O 1
ATOM 2275 N N . THR A 1 332 ? -7.409 -15.065 24.078 1.00 91.50 332 THR A N 1
ATOM 2276 C CA . THR A 1 332 ? -6.352 -15.340 25.056 1.00 91.50 332 THR A CA 1
ATOM 2277 C C . THR A 1 332 ? -6.675 -16.506 25.987 1.00 91.50 332 THR A C 1
ATOM 2279 O O . THR A 1 332 ? -5.769 -16.995 26.665 1.00 91.50 332 THR A O 1
ATOM 2282 N N . SER A 1 333 ? -7.934 -16.963 26.029 1.00 90.94 333 SER A N 1
ATOM 2283 C CA . SER A 1 333 ? -8.431 -17.951 27.000 1.00 90.94 333 SER A CA 1
ATOM 2284 C C . SER A 1 333 ? -8.116 -17.547 28.443 1.00 90.94 333 SER A C 1
ATOM 2286 O O . SER A 1 333 ? -7.780 -18.384 29.286 1.00 90.94 333 SER A O 1
ATOM 2288 N N . SER A 1 334 ? -8.154 -16.242 28.715 1.00 88.31 334 SER A N 1
ATOM 2289 C CA . SER A 1 334 ? -7.746 -15.648 29.985 1.00 88.31 334 SER A CA 1
ATOM 2290 C C . SER A 1 334 ? -8.786 -14.650 30.482 1.00 88.31 334 SER A C 1
ATOM 2292 O O . SER A 1 334 ? -9.642 -14.193 29.735 1.00 88.31 334 SER A O 1
ATOM 2294 N N . SER A 1 335 ? -8.688 -14.264 31.754 1.00 83.69 335 SER A N 1
ATOM 2295 C CA . SER A 1 335 ? -9.511 -13.183 32.305 1.00 83.69 335 SER A CA 1
ATOM 2296 C C . SER A 1 335 ? -9.010 -11.786 31.924 1.00 83.69 335 SER A C 1
ATOM 2298 O O . SER A 1 335 ? -9.585 -10.803 32.374 1.00 83.69 335 SER A O 1
ATOM 2300 N N . THR A 1 336 ? -7.901 -11.674 31.184 1.00 89.94 336 THR A N 1
ATOM 2301 C CA . THR A 1 336 ? -7.400 -10.376 30.717 1.00 89.94 336 THR A CA 1
ATOM 2302 C C . THR A 1 336 ? -8.168 -9.928 29.480 1.00 89.94 336 THR A C 1
ATOM 2304 O O . THR A 1 336 ? -8.730 -10.746 28.758 1.00 89.94 336 THR A O 1
ATOM 2307 N N . ALA A 1 337 ? -8.212 -8.619 29.240 1.00 94.88 337 ALA A N 1
ATOM 2308 C CA . ALA A 1 337 ? -8.937 -8.071 28.107 1.00 94.88 337 ALA A CA 1
ATOM 2309 C C . ALA A 1 337 ? -8.359 -8.553 26.764 1.00 94.88 337 ALA A C 1
ATOM 2311 O O . ALA A 1 337 ? -7.191 -8.317 26.454 1.00 94.88 337 ALA A O 1
ATOM 2312 N N . ASP A 1 338 ? -9.214 -9.155 25.940 1.00 97.62 338 ASP A N 1
ATOM 2313 C CA . ASP A 1 338 ? -8.933 -9.490 24.543 1.00 97.62 338 ASP A CA 1
ATOM 2314 C C . ASP A 1 338 ? -8.943 -8.236 23.658 1.00 97.62 338 ASP A C 1
ATOM 2316 O O . ASP A 1 338 ? -8.253 -8.176 22.638 1.00 97.62 338 ASP A O 1
ATOM 2320 N N . LEU A 1 339 ? -9.702 -7.215 24.068 1.00 97.88 339 LEU A N 1
ATOM 2321 C CA . LEU A 1 339 ? -9.679 -5.879 23.488 1.00 97.88 339 LEU A CA 1
ATOM 2322 C C . LEU A 1 339 ? -9.527 -4.819 24.577 1.00 97.88 339 LEU A C 1
ATOM 2324 O O . LEU A 1 339 ? -10.434 -4.637 25.388 1.00 97.88 339 LEU A O 1
ATOM 2328 N N . VAL A 1 340 ? -8.440 -4.050 24.539 1.00 96.62 340 VAL A N 1
ATOM 2329 C CA . VAL A 1 340 ? -8.304 -2.827 25.348 1.00 96.62 340 VAL A CA 1
ATOM 2330 C C . VAL A 1 340 ? -8.591 -1.607 24.480 1.00 96.62 340 VAL A C 1
ATOM 2332 O O . VAL A 1 340 ? -7.916 -1.389 23.474 1.00 96.62 340 VAL A O 1
ATOM 2335 N N . VAL A 1 341 ? -9.565 -0.788 24.876 1.00 96.69 341 VAL A N 1
ATOM 2336 C CA . VAL A 1 341 ? -9.892 0.485 24.224 1.00 96.69 341 VAL A CA 1
ATOM 2337 C C . VAL A 1 341 ? -9.546 1.639 25.158 1.00 96.69 341 VAL A C 1
ATOM 2339 O O . VAL A 1 341 ? -10.268 1.940 26.109 1.00 96.69 341 VAL A O 1
ATOM 2342 N N . SER A 1 342 ? -8.430 2.295 24.854 1.00 94.69 342 SER A N 1
ATOM 2343 C CA . SER A 1 342 ? -7.905 3.436 25.604 1.00 94.69 342 SER A CA 1
ATOM 2344 C C . SER A 1 342 ? -7.967 4.752 24.824 1.00 94.69 342 SER A C 1
ATOM 2346 O O . SER A 1 342 ? -7.676 5.803 25.390 1.00 94.69 342 SER A O 1
ATOM 2348 N N . LEU A 1 343 ? -8.313 4.726 23.533 1.00 93.56 343 LEU A N 1
ATOM 2349 C CA . LEU A 1 343 ? -8.706 5.938 22.806 1.00 93.56 343 LEU A CA 1
ATOM 2350 C C . LEU A 1 343 ? -10.088 6.419 23.265 1.00 93.56 343 LEU A C 1
ATOM 2352 O O . LEU A 1 343 ? -10.862 5.648 23.833 1.00 93.56 343 LEU A O 1
ATOM 2356 N N . GLN A 1 344 ? -10.407 7.686 23.016 1.00 91.25 344 GLN A N 1
ATOM 2357 C CA . GLN A 1 344 ? -11.711 8.241 23.373 1.00 91.25 344 GLN A CA 1
ATOM 2358 C C . GLN A 1 344 ? -12.800 7.731 22.417 1.00 91.25 344 GLN A C 1
ATOM 2360 O O . GLN A 1 344 ? -12.670 7.859 21.201 1.00 91.25 344 GLN A O 1
ATOM 2365 N N . LEU A 1 345 ? -13.903 7.206 22.943 1.00 92.19 345 LEU A N 1
ATOM 2366 C CA . LEU A 1 345 ? -15.128 6.958 22.181 1.00 92.19 345 LEU A CA 1
ATOM 2367 C C . LEU A 1 345 ? -16.117 8.105 22.399 1.00 92.19 345 LEU A C 1
ATOM 2369 O O . LEU A 1 345 ? -16.292 8.583 23.525 1.00 92.19 345 LEU A O 1
ATOM 2373 N N . ALA A 1 346 ? -16.774 8.548 21.331 1.00 89.75 346 ALA A N 1
ATOM 2374 C CA . ALA A 1 346 ? -17.739 9.641 21.388 1.00 89.75 346 ALA A CA 1
ATOM 2375 C C . ALA A 1 346 ? -18.908 9.433 20.419 1.00 89.75 346 ALA A C 1
ATOM 2377 O O . ALA A 1 346 ? -18.853 8.598 19.510 1.00 89.75 346 ALA A O 1
ATOM 2378 N N . ASP A 1 347 ? -19.964 10.218 20.624 1.00 88.81 347 ASP A N 1
ATOM 2379 C CA . ASP A 1 347 ? -21.059 10.341 19.665 1.00 88.81 347 ASP A CA 1
ATOM 2380 C C . ASP A 1 347 ? -20.549 10.724 18.278 1.00 88.81 347 ASP A C 1
ATOM 2382 O O . ASP A 1 347 ? -19.444 11.229 18.102 1.00 88.81 347 ASP A O 1
ATOM 2386 N N . SER A 1 348 ? -21.392 10.531 17.271 1.00 83.81 348 SER A N 1
ATOM 2387 C CA . SER A 1 348 ? -21.031 10.785 15.877 1.00 83.81 348 SER A CA 1
ATOM 2388 C C . SER A 1 348 ? -20.643 12.237 15.549 1.00 83.81 348 SER A C 1
ATOM 2390 O O . SER A 1 348 ? -20.104 12.511 14.468 1.00 83.81 348 SER A O 1
ATOM 2392 N N . GLY A 1 349 ? -20.891 13.167 16.478 1.00 79.56 349 GLY A N 1
ATOM 2393 C CA . GLY A 1 349 ? -20.660 14.597 16.319 1.00 79.56 349 GLY A CA 1
ATOM 2394 C C . GLY A 1 349 ? -21.428 15.174 15.130 1.00 79.56 349 GLY A C 1
ATOM 2395 O O . GLY A 1 349 ? -22.381 14.578 14.620 1.00 79.56 349 GLY A O 1
ATOM 2396 N N . THR A 1 350 ? -20.985 16.324 14.628 1.00 74.62 350 THR A N 1
ATOM 2397 C CA . THR A 1 350 ? -21.649 17.021 13.514 1.00 74.62 350 THR A CA 1
ATOM 2398 C C . THR A 1 350 ? -21.725 16.183 12.234 1.00 74.62 350 THR A C 1
ATOM 2400 O O . THR A 1 350 ? -22.678 16.324 11.471 1.00 74.62 350 THR A O 1
ATOM 2403 N N . GLN A 1 351 ? -20.785 15.253 12.026 1.00 69.81 351 GLN A N 1
ATOM 2404 C CA . GLN A 1 351 ? -20.717 14.413 10.824 1.00 69.81 351 GLN A CA 1
ATOM 2405 C C . GLN A 1 351 ? -21.770 13.301 10.781 1.00 69.81 351 GLN A C 1
ATOM 2407 O O . GLN A 1 351 ? -22.146 12.865 9.695 1.00 69.81 351 GLN A O 1
ATOM 2412 N N . GLY A 1 352 ? -22.265 12.854 11.934 1.00 67.25 352 GLY A N 1
ATOM 2413 C CA . GLY A 1 352 ? -23.390 11.927 12.016 1.00 67.25 352 GLY A CA 1
ATOM 2414 C C . GLY A 1 352 ? -24.694 12.585 12.427 1.00 67.25 352 GLY A C 1
ATOM 2415 O O . GLY A 1 352 ? -25.526 11.930 13.047 1.00 67.25 352 GLY A O 1
ATOM 2416 N N . ALA A 1 353 ? -24.860 13.878 12.138 1.00 75.44 353 ALA A N 1
ATOM 2417 C CA . ALA A 1 353 ? -26.026 14.658 12.551 1.00 75.44 353 ALA A CA 1
ATOM 2418 C C . ALA A 1 353 ? -26.264 14.643 14.076 1.00 75.44 353 ALA A C 1
ATOM 2420 O O . ALA A 1 353 ? -27.404 14.698 14.530 1.00 75.44 353 ALA A O 1
ATOM 2421 N N . ASN A 1 354 ? -25.184 14.571 14.864 1.00 78.06 354 ASN A N 1
ATOM 2422 C CA . ASN A 1 354 ? -25.208 14.431 16.322 1.00 78.06 354 ASN A CA 1
ATOM 2423 C C . ASN A 1 354 ? -26.009 13.206 16.796 1.00 78.06 354 ASN A C 1
ATOM 2425 O O . ASN A 1 354 ? -26.632 13.233 17.855 1.00 78.06 354 ASN A O 1
ATOM 2429 N N . THR A 1 355 ? -26.000 12.128 16.007 1.00 84.75 355 THR A N 1
ATOM 2430 C CA . THR A 1 355 ? -26.575 10.843 16.414 1.00 84.75 355 THR A CA 1
ATOM 2431 C C . THR A 1 355 ? -25.796 10.296 17.605 1.00 84.75 355 THR A C 1
ATOM 2433 O O . THR A 1 355 ? -24.559 10.257 17.572 1.00 84.75 355 THR A O 1
ATOM 2436 N N . ALA A 1 356 ? -26.536 9.848 18.618 1.00 88.50 356 ALA A N 1
ATOM 2437 C CA . ALA A 1 356 ? -26.003 9.176 19.791 1.00 88.50 356 ALA A CA 1
ATOM 2438 C C . ALA A 1 356 ? -25.240 7.906 19.377 1.00 88.50 356 ALA A C 1
ATOM 2440 O O . ALA A 1 356 ? -25.790 7.029 18.713 1.00 88.50 356 ALA A O 1
ATOM 2441 N N . GLY A 1 357 ? -23.965 7.824 19.736 1.00 89.12 357 GLY A N 1
ATOM 2442 C CA . GLY A 1 357 ? -23.095 6.679 19.507 1.00 89.12 357 GLY A CA 1
ATOM 2443 C C . GLY A 1 357 ? -23.255 5.643 20.613 1.00 89.12 357 GLY A C 1
ATOM 2444 O O . GLY A 1 357 ? -23.320 6.005 21.782 1.00 89.12 357 GLY A O 1
ATOM 2445 N N . GLY A 1 358 ? -23.315 4.360 20.266 1.00 90.56 358 GLY A N 1
ATOM 2446 C CA . GLY A 1 358 ? -23.499 3.269 21.226 1.00 90.56 358 GLY A CA 1
ATOM 2447 C C . GLY A 1 358 ? -22.593 2.075 20.943 1.00 90.56 358 GLY A C 1
ATOM 2448 O O . GLY A 1 358 ? -22.009 1.963 19.862 1.00 90.56 358 GLY A O 1
ATOM 2449 N N . ILE A 1 359 ? -22.517 1.152 21.901 1.00 93.00 359 ILE A N 1
ATOM 2450 C CA . ILE A 1 359 ? -21.703 -0.069 21.822 1.00 93.00 359 ILE A CA 1
ATOM 2451 C C . ILE A 1 359 ? -22.603 -1.298 21.938 1.00 93.00 359 ILE A C 1
ATOM 2453 O O . ILE A 1 359 ? -23.298 -1.471 22.931 1.00 93.00 359 ILE A O 1
ATOM 2457 N N . ASN A 1 360 ? -22.535 -2.201 20.966 1.00 92.81 360 ASN A N 1
ATOM 2458 C CA . ASN A 1 360 ? -23.077 -3.551 21.057 1.00 92.81 360 ASN A CA 1
ATOM 2459 C C . ASN A 1 360 ? -21.926 -4.555 21.202 1.00 92.81 360 ASN A C 1
ATOM 2461 O O . ASN A 1 360 ? -21.307 -4.960 20.216 1.00 92.81 360 ASN A O 1
ATOM 2465 N N . LYS A 1 361 ? -21.614 -4.934 22.441 1.00 94.69 361 LYS A N 1
ATOM 2466 C CA . LYS A 1 361 ? -20.578 -5.910 22.779 1.00 94.69 361 LYS A CA 1
ATOM 2467 C C . LYS A 1 361 ? -21.110 -7.327 22.576 1.00 94.69 361 LYS A C 1
ATOM 2469 O O . LYS A 1 361 ? -22.040 -7.772 23.249 1.00 94.69 361 LYS A O 1
ATOM 2474 N N . THR A 1 362 ? -20.465 -8.046 21.671 1.00 95.06 362 THR A N 1
ATOM 2475 C CA . THR A 1 362 ? -20.715 -9.455 21.351 1.00 95.06 362 THR A CA 1
ATOM 2476 C C . THR A 1 362 ? -19.399 -10.240 21.416 1.00 95.06 362 THR A C 1
ATOM 2478 O O . THR A 1 362 ? -18.361 -9.688 21.799 1.00 95.06 362 THR A O 1
ATOM 2481 N N . GLY A 1 363 ? -19.446 -11.541 21.129 1.00 95.50 363 GLY A N 1
ATOM 2482 C CA . GLY A 1 363 ? -18.308 -12.443 21.298 1.00 95.50 363 GLY A CA 1
ATOM 2483 C C . GLY A 1 363 ? -18.012 -12.775 22.769 1.00 95.50 363 GLY A C 1
ATOM 2484 O O . GLY A 1 363 ? -18.356 -12.026 23.684 1.00 95.50 363 GLY A O 1
ATOM 2485 N N . ALA A 1 364 ? -17.412 -13.940 23.008 1.00 95.06 364 ALA A N 1
ATOM 2486 C CA . ALA A 1 364 ? -17.207 -14.482 24.356 1.00 95.06 364 ALA A CA 1
ATOM 2487 C C . ALA A 1 364 ? -16.106 -13.774 25.169 1.00 95.06 364 ALA A C 1
ATOM 2489 O O . ALA A 1 364 ? -16.062 -13.941 26.385 1.00 95.06 364 ALA A O 1
ATOM 2490 N N . GLY A 1 365 ? -15.243 -12.997 24.513 1.00 95.81 365 GLY A N 1
ATOM 2491 C CA . GLY A 1 365 ? -14.065 -12.385 25.118 1.00 95.81 365 GLY A CA 1
ATOM 2492 C C . GLY A 1 365 ? -14.359 -11.149 25.958 1.00 95.81 365 GLY A C 1
ATOM 2493 O O . GLY A 1 365 ? -15.490 -10.642 26.023 1.00 95.81 365 GLY A O 1
ATOM 2494 N N . THR A 1 366 ? -13.299 -10.638 26.573 1.00 95.50 366 THR A N 1
ATOM 2495 C CA . THR A 1 366 ? -13.328 -9.475 27.462 1.00 95.50 366 THR A CA 1
ATOM 2496 C C . THR A 1 366 ? -12.937 -8.206 26.706 1.00 95.50 366 THR A C 1
ATOM 2498 O O . THR A 1 366 ? -11.872 -8.126 26.097 1.00 95.50 366 THR A O 1
ATOM 2501 N N . MET A 1 367 ? -13.791 -7.183 26.764 1.00 95.44 367 MET A N 1
ATOM 2502 C CA . MET A 1 367 ? -13.500 -5.836 26.264 1.00 95.44 367 MET A CA 1
ATOM 2503 C C . MET A 1 367 ? -13.346 -4.878 27.440 1.00 95.44 367 MET A C 1
ATOM 2505 O O . MET A 1 367 ? -14.238 -4.808 28.279 1.00 95.44 367 MET A O 1
ATOM 2509 N N . SER A 1 368 ? -12.259 -4.112 27.475 1.00 94.19 368 SER A N 1
ATOM 2510 C CA . SER A 1 368 ? -11.985 -3.125 28.521 1.00 94.19 368 SER A CA 1
ATOM 2511 C C . SER A 1 368 ? -12.017 -1.706 27.960 1.00 94.19 368 SER A C 1
ATOM 2513 O O . SER A 1 368 ? -11.328 -1.405 26.983 1.00 94.19 368 SER A O 1
ATOM 2515 N N . LEU A 1 369 ? -12.829 -0.839 28.566 1.00 92.75 369 LEU A N 1
ATOM 2516 C CA . LEU A 1 369 ? -12.906 0.592 28.277 1.00 92.75 369 LEU A CA 1
ATOM 2517 C C . LEU A 1 369 ? -12.152 1.367 29.360 1.00 92.75 369 LEU A C 1
ATOM 2519 O O . LEU A 1 369 ? -12.576 1.411 30.516 1.00 92.75 369 LEU A O 1
ATOM 2523 N N . THR A 1 370 ? -11.048 2.006 28.977 1.00 91.25 370 THR A N 1
ATOM 2524 C CA . THR A 1 370 ? -10.087 2.616 29.916 1.00 91.25 370 THR A CA 1
ATOM 2525 C C . THR A 1 370 ? -9.767 4.064 29.545 1.00 91.25 370 THR A C 1
ATOM 2527 O O . THR A 1 370 ? -8.621 4.499 29.620 1.00 91.25 370 THR A O 1
ATOM 2530 N N . ASN A 1 371 ? -10.730 4.797 28.991 1.00 89.94 371 ASN A N 1
ATOM 2531 C CA . ASN A 1 371 ? -10.558 6.224 28.747 1.00 89.94 371 ASN A CA 1
ATOM 2532 C C . ASN A 1 371 ? -11.606 6.998 29.545 1.00 89.94 371 ASN A C 1
ATOM 2534 O O . ASN A 1 371 ? -12.800 6.918 29.254 1.00 89.94 371 ASN A O 1
ATOM 2538 N N . ALA A 1 372 ? -11.150 7.777 30.526 1.00 86.88 372 ALA A N 1
ATOM 2539 C CA . ALA A 1 372 ? -12.014 8.584 31.388 1.00 86.88 372 ALA A CA 1
ATOM 2540 C C . ALA A 1 372 ? -12.816 9.672 30.639 1.00 86.88 372 ALA A C 1
ATOM 2542 O O . ALA A 1 372 ? -13.777 10.223 31.167 1.00 86.88 372 ALA A O 1
ATOM 2543 N N . ASN A 1 373 ? -12.431 10.005 29.402 1.00 86.38 373 ASN A N 1
ATOM 2544 C CA . ASN A 1 373 ? -13.070 11.052 28.602 1.00 86.38 373 ASN A CA 1
ATOM 2545 C C . ASN A 1 373 ? -14.094 10.508 27.596 1.00 86.38 373 ASN A C 1
ATOM 2547 O O . ASN A 1 373 ? -14.544 11.253 26.722 1.00 86.38 373 ASN A O 1
ATOM 2551 N N . ASN A 1 374 ? -14.457 9.224 27.674 1.00 88.56 374 ASN A N 1
ATOM 2552 C CA . ASN A 1 374 ? -15.530 8.667 26.852 1.00 88.56 374 ASN A CA 1
ATOM 2553 C C . ASN A 1 374 ? -16.814 9.511 26.990 1.00 88.56 374 ASN A C 1
ATOM 2555 O O . ASN A 1 374 ? -17.285 9.758 28.099 1.00 88.56 374 ASN A O 1
ATOM 2559 N N . ASN A 1 375 ? -17.374 9.959 25.861 1.00 86.38 375 ASN A N 1
ATOM 2560 C CA . ASN A 1 375 ? -18.518 10.881 25.818 1.00 86.38 375 ASN A CA 1
ATOM 2561 C C . ASN A 1 375 ? -19.525 10.504 24.718 1.00 86.38 375 ASN A C 1
ATOM 2563 O O . ASN A 1 375 ? -19.988 11.345 23.950 1.00 86.38 375 ASN A O 1
ATOM 2567 N N . PHE A 1 376 ? -19.812 9.214 24.593 1.00 89.06 376 PHE A N 1
ATOM 2568 C CA . PHE A 1 376 ? -20.907 8.717 23.767 1.00 89.06 376 PHE A CA 1
ATOM 2569 C C . PHE A 1 376 ? -22.170 8.554 24.631 1.00 89.06 376 PHE A C 1
ATOM 2571 O O . PHE A 1 376 ? -22.077 8.243 25.820 1.00 89.06 376 PHE A O 1
ATOM 2578 N N . THR A 1 377 ? -23.346 8.809 24.063 1.00 88.38 377 THR A N 1
ATOM 2579 C CA . THR A 1 377 ? -24.632 8.911 24.774 1.00 88.38 377 THR A CA 1
ATOM 2580 C C . THR A 1 377 ? -25.643 7.837 24.395 1.00 88.38 377 THR A C 1
ATOM 2582 O O . THR A 1 377 ? -26.667 7.710 25.065 1.00 88.38 377 THR A O 1
ATOM 2585 N N . GLY A 1 378 ? -25.363 7.060 23.349 1.00 88.88 378 GLY A N 1
ATOM 2586 C CA . GLY A 1 378 ? -26.201 5.953 22.905 1.00 88.88 378 GLY A CA 1
ATOM 2587 C C . GLY A 1 378 ? -26.075 4.716 23.790 1.00 88.88 378 GLY A C 1
ATOM 2588 O O . GLY A 1 378 ? -25.245 4.647 24.700 1.00 88.88 378 GLY A O 1
ATOM 2589 N N . ASP A 1 379 ? -26.924 3.731 23.499 1.00 89.06 379 ASP A N 1
ATOM 2590 C CA . ASP A 1 379 ? -27.060 2.538 24.326 1.00 89.06 379 ASP A CA 1
ATOM 2591 C C . ASP A 1 379 ? -25.787 1.686 24.356 1.00 89.06 379 ASP A C 1
ATOM 2593 O O . ASP A 1 379 ? -25.064 1.548 23.361 1.00 89.06 379 ASP A O 1
ATOM 2597 N N . ILE A 1 380 ? -25.564 1.040 25.500 1.00 90.44 380 ILE A N 1
ATOM 2598 C CA . ILE A 1 380 ? -24.613 -0.065 25.624 1.00 90.44 380 ILE A CA 1
ATOM 2599 C C . ILE A 1 380 ? -25.401 -1.365 25.755 1.00 90.44 380 ILE A C 1
ATOM 2601 O O . ILE A 1 380 ? -26.187 -1.541 26.685 1.00 90.44 380 ILE A O 1
ATOM 2605 N N . THR A 1 381 ? -25.171 -2.287 24.826 1.00 90.88 381 THR A N 1
ATOM 2606 C CA . THR A 1 381 ? -25.698 -3.650 24.873 1.00 90.88 381 THR A CA 1
ATOM 2607 C C . THR A 1 381 ? -24.556 -4.627 25.102 1.00 90.88 381 THR A C 1
ATOM 2609 O O . THR A 1 381 ? -23.595 -4.633 24.338 1.00 90.88 381 THR A O 1
ATOM 2612 N N . VAL A 1 382 ? -24.653 -5.465 26.135 1.00 93.00 382 VAL A N 1
ATOM 2613 C CA . VAL A 1 382 ? -23.718 -6.585 26.350 1.00 93.00 382 VAL A CA 1
ATOM 2614 C C . VAL A 1 382 ? -24.462 -7.880 26.065 1.00 93.00 382 VAL A C 1
ATOM 2616 O O . VAL A 1 382 ? -25.201 -8.375 26.918 1.00 93.00 382 VAL A O 1
ATOM 2619 N N . GLY A 1 383 ? -24.293 -8.392 24.845 1.00 92.00 383 GLY A N 1
ATOM 2620 C CA . GLY A 1 383 ? -24.922 -9.624 24.372 1.00 92.00 383 GLY A CA 1
ATOM 2621 C C . GLY A 1 383 ? -24.118 -10.890 24.681 1.00 92.00 383 GLY A C 1
ATOM 2622 O O . GLY A 1 383 ? -24.710 -11.956 24.817 1.00 92.00 383 GLY A O 1
ATOM 2623 N N . ALA A 1 384 ? -22.789 -10.786 24.802 1.00 92.56 384 ALA A N 1
ATOM 2624 C CA . ALA A 1 384 ? -21.906 -11.890 25.187 1.00 92.56 384 ALA A CA 1
ATOM 2625 C C . ALA A 1 384 ? -20.563 -11.395 25.761 1.00 92.56 384 ALA A C 1
ATOM 2627 O O . ALA A 1 384 ? -20.110 -10.282 25.464 1.00 92.56 384 ALA A O 1
ATOM 2628 N N . GLY A 1 385 ? -19.921 -12.260 26.552 1.00 93.31 385 GLY A N 1
ATOM 2629 C CA . GLY A 1 385 ? -18.627 -11.996 27.182 1.00 93.31 385 GLY A CA 1
ATOM 2630 C C . GLY A 1 385 ? -18.704 -10.963 28.308 1.00 93.31 385 GLY A C 1
ATOM 2631 O O . GLY A 1 385 ? -19.754 -10.786 28.932 1.00 93.31 385 GLY A O 1
ATOM 2632 N N . THR A 1 386 ? -17.584 -10.280 28.543 1.00 93.56 386 THR A N 1
ATOM 2633 C CA . THR A 1 386 ? -17.429 -9.293 29.623 1.00 93.56 386 THR A CA 1
ATOM 2634 C C . THR A 1 386 ? -17.136 -7.910 29.050 1.00 93.56 386 THR A C 1
ATOM 2636 O O . THR A 1 386 ? -16.329 -7.767 28.125 1.00 93.56 386 THR A O 1
ATOM 2639 N N . LEU A 1 387 ? -17.776 -6.886 29.619 1.00 92.06 387 LEU A N 1
ATOM 2640 C CA . LEU A 1 387 ? -17.390 -5.487 29.446 1.00 92.06 387 LEU A CA 1
ATOM 2641 C C . LEU A 1 387 ? -16.825 -4.962 30.770 1.00 92.06 387 LEU A C 1
ATOM 2643 O O . LEU A 1 387 ? -17.533 -4.902 31.776 1.00 92.06 387 LEU A O 1
ATOM 2647 N N . GLU A 1 388 ? -15.557 -4.569 30.760 1.00 91.38 388 GLU A N 1
ATOM 2648 C CA . GLU A 1 388 ? -14.894 -3.918 31.884 1.00 91.38 388 GLU A CA 1
ATOM 2649 C C . GLU A 1 388 ? -14.845 -2.407 31.668 1.00 91.38 388 GLU A C 1
ATOM 2651 O O . GLU A 1 388 ? -14.528 -1.928 30.576 1.00 91.38 388 GLU A O 1
ATOM 2656 N N . VAL A 1 389 ? -15.121 -1.651 32.728 1.00 85.94 389 VAL A N 1
ATOM 2657 C CA . VAL A 1 389 ? -14.954 -0.195 32.747 1.00 85.94 389 VAL A CA 1
ATOM 2658 C C . VAL A 1 389 ? -13.908 0.128 33.806 1.00 85.94 389 VAL A C 1
ATOM 2660 O O . VAL A 1 389 ? -14.128 -0.096 34.998 1.00 85.94 389 VAL A O 1
ATOM 2663 N N . GLY A 1 390 ? -12.734 0.565 33.346 1.00 73.88 390 GLY A N 1
ATOM 2664 C CA . GLY A 1 390 ? -11.554 0.761 34.193 1.00 73.88 390 GLY A CA 1
ATOM 2665 C C . GLY A 1 390 ? -11.400 2.171 34.764 1.00 73.88 390 GLY A C 1
ATOM 2666 O O . GLY A 1 390 ? -10.737 2.332 35.781 1.00 73.88 390 GLY A O 1
ATOM 2667 N N . ASP A 1 391 ? -12.029 3.172 34.146 1.00 70.44 391 ASP A N 1
ATOM 2668 C CA . ASP A 1 391 ? -11.924 4.587 34.523 1.00 70.44 391 ASP A CA 1
ATOM 2669 C C . ASP A 1 391 ? -13.298 5.224 34.764 1.00 70.44 391 ASP A C 1
ATOM 2671 O O . ASP A 1 391 ? -14.336 4.638 34.451 1.00 70.44 391 ASP A O 1
ATOM 2675 N N . ALA A 1 392 ? -13.311 6.459 35.285 1.00 60.16 392 ALA A N 1
ATOM 2676 C CA . ALA A 1 392 ? -14.522 7.267 35.398 1.00 60.16 392 ALA A CA 1
ATOM 2677 C C . ALA A 1 392 ? -15.177 7.436 34.014 1.00 60.16 392 ALA A C 1
ATOM 2679 O O . ALA A 1 392 ? -14.717 8.215 33.189 1.00 60.16 392 ALA A O 1
ATOM 2680 N N . GLY A 1 393 ? -16.249 6.692 33.755 1.00 57.19 393 GLY A N 1
ATOM 2681 C CA . GLY A 1 393 ? -17.003 6.728 32.507 1.00 57.19 393 GLY A CA 1
ATOM 2682 C C . GLY A 1 393 ? -18.499 6.637 32.780 1.00 57.19 393 GLY A C 1
ATOM 2683 O O . GLY A 1 393 ? -18.931 6.069 33.783 1.00 57.19 393 GLY A O 1
ATOM 2684 N N . ARG A 1 394 ? -19.314 7.216 31.895 1.00 60.94 394 ARG A N 1
ATOM 2685 C CA . ARG A 1 394 ? -20.774 7.113 31.983 1.00 60.94 394 ARG A CA 1
ATOM 2686 C C . ARG A 1 394 ? -21.240 5.906 31.177 1.00 60.94 394 ARG A C 1
ATOM 2688 O O . ARG A 1 394 ? -21.249 5.951 29.953 1.00 60.94 394 ARG A O 1
ATOM 2695 N N . LEU A 1 395 ? -21.670 4.849 31.861 1.00 65.31 395 LEU A N 1
ATOM 2696 C CA . LEU A 1 395 ? -22.615 3.905 31.270 1.00 65.31 395 LEU A CA 1
ATOM 2697 C C . LEU A 1 395 ? -23.963 4.640 31.232 1.00 65.31 395 LEU A C 1
ATOM 2699 O O . LEU A 1 395 ? -24.510 4.966 32.284 1.00 65.31 395 LEU A O 1
ATOM 2703 N N . ASN A 1 396 ? -24.433 5.026 30.044 1.00 66.38 396 ASN A N 1
ATOM 2704 C CA . ASN A 1 396 ? -25.743 5.669 29.894 1.00 66.38 396 ASN A CA 1
ATOM 2705 C C . ASN A 1 396 ? -26.853 4.595 29.935 1.00 66.38 396 ASN A C 1
ATOM 2707 O O . ASN A 1 396 ? -26.728 3.614 30.664 1.00 66.38 396 ASN A O 1
ATOM 2711 N N . ALA A 1 397 ? -27.961 4.768 29.212 1.00 63.19 397 ALA A N 1
ATOM 2712 C CA . ALA A 1 397 ? -28.992 3.732 29.133 1.00 63.19 397 ALA A CA 1
ATOM 2713 C C . ALA A 1 397 ? -28.463 2.465 28.419 1.00 63.19 397 ALA A C 1
ATOM 2715 O O . ALA A 1 397 ? -27.481 2.518 27.674 1.00 63.19 397 ALA A O 1
ATOM 2716 N N . GLY A 1 398 ? -29.076 1.305 28.669 1.00 64.50 398 GLY A N 1
ATOM 2717 C CA . GLY A 1 398 ? -28.651 0.065 28.022 1.00 64.50 398 GLY A CA 1
ATOM 2718 C C . GLY A 1 398 ? -29.314 -1.204 28.548 1.00 64.50 398 GLY A C 1
ATOM 2719 O O . GLY A 1 398 ? -30.005 -1.197 29.568 1.00 64.50 398 GLY A O 1
ATOM 2720 N N . SER A 1 399 ? -29.087 -2.303 27.825 1.00 69.75 399 SER A N 1
ATOM 2721 C CA . SER A 1 399 ? -29.523 -3.656 28.181 1.00 69.75 399 SER A CA 1
ATOM 2722 C C . SER A 1 399 ? -28.301 -4.554 28.362 1.00 69.75 399 SER A C 1
ATOM 2724 O O . SER A 1 399 ? -27.491 -4.712 27.449 1.00 69.75 399 SER A O 1
ATOM 2726 N N . TYR A 1 400 ? -28.176 -5.188 29.525 1.00 74.94 400 TYR A N 1
ATOM 2727 C CA . TYR A 1 400 ? -26.974 -5.927 29.913 1.00 74.94 400 TYR A CA 1
ATOM 2728 C C . TYR A 1 400 ? -27.345 -7.378 30.222 1.00 74.94 400 TYR A C 1
ATOM 2730 O O . TYR A 1 400 ? -27.926 -7.662 31.267 1.00 74.94 400 TYR A O 1
ATOM 2738 N N . ALA A 1 401 ? -27.054 -8.294 29.295 1.00 57.22 401 ALA A N 1
ATOM 2739 C CA . ALA A 1 401 ? -27.262 -9.730 29.503 1.00 57.22 401 ALA A CA 1
ATOM 2740 C C . ALA A 1 401 ? -25.989 -10.439 30.008 1.00 57.22 401 ALA A C 1
ATOM 2742 O O . ALA A 1 401 ? -26.082 -11.519 30.587 1.00 57.22 401 ALA A O 1
ATOM 2743 N N . GLY A 1 402 ? -24.815 -9.833 29.796 1.00 63.91 402 GLY A N 1
ATOM 2744 C CA . GLY A 1 402 ? -23.524 -10.277 30.330 1.00 63.91 402 GLY A CA 1
ATOM 2745 C C . GLY A 1 402 ? -23.068 -9.491 31.563 1.00 63.91 402 GLY A C 1
ATOM 2746 O O . GLY A 1 402 ? -23.686 -8.502 31.964 1.00 63.91 402 GLY A O 1
ATOM 2747 N N . SER A 1 403 ? -21.963 -9.932 32.165 1.00 70.75 403 SER A N 1
ATOM 2748 C CA . SER A 1 403 ? -21.359 -9.262 33.318 1.00 70.75 403 SER A CA 1
ATOM 2749 C C . SER A 1 403 ? -20.743 -7.916 32.927 1.00 70.75 403 SER A C 1
ATOM 2751 O O . SER A 1 403 ? -20.013 -7.810 31.939 1.00 70.75 403 SER A O 1
ATOM 2753 N N . VAL A 1 404 ? -21.013 -6.900 33.748 1.00 72.81 404 VAL A N 1
ATOM 2754 C CA . VAL A 1 404 ? -20.309 -5.615 33.741 1.00 72.81 404 VAL A CA 1
ATOM 2755 C C . VAL A 1 404 ? -19.477 -5.545 35.014 1.00 72.81 404 VAL A C 1
ATOM 2757 O O . VAL A 1 404 ? -20.033 -5.579 36.114 1.00 72.81 404 VAL A O 1
ATOM 2760 N N . THR A 1 405 ? -18.157 -5.451 34.869 1.00 67.50 405 THR A N 1
ATOM 2761 C CA . THR A 1 405 ? -17.234 -5.335 36.007 1.00 67.50 405 THR A CA 1
ATOM 2762 C C . THR A 1 405 ? -16.732 -3.898 36.106 1.00 67.50 405 THR A C 1
ATOM 2764 O O . THR A 1 405 ? -16.212 -3.349 35.133 1.00 67.50 405 THR A O 1
ATOM 2767 N N . ASN A 1 406 ? -16.886 -3.284 37.282 1.00 63.50 406 ASN A N 1
ATOM 2768 C CA . ASN A 1 406 ? -16.314 -1.974 37.593 1.00 63.50 406 ASN A CA 1
ATOM 2769 C C . ASN A 1 406 ? -15.021 -2.162 38.399 1.00 63.50 406 ASN A C 1
ATOM 2771 O O . ASN A 1 406 ? -15.076 -2.688 39.510 1.00 63.50 406 ASN A O 1
ATOM 2775 N N . ASN A 1 407 ? -13.889 -1.713 37.851 1.00 62.91 407 ASN A N 1
ATOM 2776 C CA . ASN A 1 407 ? -12.579 -1.782 38.513 1.00 62.91 407 ASN A CA 1
ATOM 2777 C C . ASN A 1 407 ? -12.147 -0.436 39.143 1.00 62.91 407 ASN A C 1
ATOM 2779 O O . ASN A 1 407 ? -11.033 -0.333 39.657 1.00 62.91 407 ASN A O 1
ATOM 2783 N N . GLY A 1 408 ? -13.007 0.591 39.120 1.00 55.25 408 GLY A N 1
ATOM 2784 C CA . GLY A 1 408 ? -12.778 1.877 39.785 1.00 55.25 408 GLY A CA 1
ATOM 2785 C C . GLY A 1 408 ? -13.015 1.826 41.302 1.00 55.25 408 GLY A C 1
ATOM 2786 O O . GLY A 1 408 ? -13.806 1.023 41.796 1.00 55.25 408 GLY A O 1
ATOM 2787 N N . ALA A 1 409 ? -12.336 2.695 42.058 1.00 52.12 409 ALA A N 1
ATOM 2788 C CA . ALA A 1 409 ? -12.563 2.841 43.498 1.00 52.12 409 ALA A CA 1
ATOM 2789 C C . ALA A 1 409 ? -13.953 3.455 43.769 1.00 52.12 409 ALA A C 1
ATOM 2791 O O . ALA A 1 409 ? -14.293 4.476 43.171 1.00 52.12 409 ALA A O 1
ATOM 2792 N N . LEU A 1 410 ? -14.735 2.805 44.641 1.00 42.12 410 LEU A N 1
ATOM 2793 C CA . LEU A 1 410 ? -16.091 3.203 45.053 1.00 42.12 410 LEU A CA 1
ATOM 2794 C C . LEU A 1 410 ? -16.107 4.408 45.996 1.00 42.12 410 LEU A C 1
ATOM 2796 O O . LEU A 1 410 ? -15.289 4.418 46.947 1.00 42.12 410 LEU A O 1
#

Sequence (410 aa):
GGTVEVKNWTAIGRSGIGLLEISGGLWKNTTAGNFAIGTGTGGNNSGVVTVKGTGTLEVIGRTLAIRESFGTNSQGTLNLSESGVVKATTVDFGLTGGASVGTGTLNVTGGNLWTNTISKTGAGTTAVINLSGGTLGALDNNATWSVGMALTSGTTTIAARDFAGVARSITISGALSGAGSLTKTGNGTLTLSGTNTLTGNVTADTGTLTISGTHQSATSINANNGSTVNFSANNFFTANHSTAAAIARSITASNGGNLVFSSTTEARLGNIQLSGGTFTSNRGISGFDILLADVSTGAATVSVIGSSASAMNGSGGLHLLGLQNFDVADVTSSSTADLVVSLQLADSGTQGANTAGGINKTGAGTMSLTNANNNFTGDITVGAGTLEVGDAGRLNAGSYAGSVTNNGAL

Foldseek 3Di:
DEEDEAAEEAEAQEPHHGEEEFQAYEYEYDDHYEYYFQEYAEADRHGEYEFHHHGEYEAPPHEHEQDAYQYEATGGEYEYDHAGEYEHQEYEDYDEDHQYAYEGEYEPLEHEYEYQEYYYHYHNYHYAAEYAYYEYEYQAANREYQAAYENAHEEYEYECAHPVLHGHEHEYQHEYAYAYEYEYHGQHEYEDAHAYHYAEEYEYAHHEYEYAHAHAYQYEYEFEAHYEYEDAHAQNHHPDLPDARDPNYEHEFANAGEYEYDYAAAYEDAAYEYEQYEYEYAHADDQGYHEYFHRPPTAGEHAYDHQHAYEYYHNHAYAALAEYEYAQAARPVDLDASYEYAHAYAHNHVSNVRHAGEYAYHYAGEYEYEHLRHYGAHEYEHPHHEYEYAYNDDRHHYDYPDDYDYNDDD

pLDDT: mean 87.97, std 12.67, range [42.12, 98.88]

Radius of gyration: 25.63 Å; chains: 1; bounding box: 60×36×83 Å

Secondary structure (DSSP, 8-state):
--EEEESS-EEESTTSEEEEEEEEEEEEE-TT--EEES-BSSS--EEEEEEEEEEEEEEEEEEEEE--BSSTTEEEEEEE-TT-EEEEEEEES--S-S---EEEEEEESSSEEEEEEEE--STTEEEEEEESS-EEE-SSSSEEE-S-EEE-SSEEEEESB-TT--B--EEE-SPEEESSEEEEESSSEEEE-S-BEE-S-EEE-SEEEEE-S-B-S---EEE-TTEEEEE-STTTT-SSTTS---TT-EEEEETT-EEEE--SS-EEE-EEEEEB-EEEE-S-SSSS-EEE--SSSS--EEEE-TTS-EEEESSSEEEESSEEEEEE---SSSSS-SEEE-SEEEE-GGGGTTPPPEEEEESSSEEEE--TT-B--S-EEE-SSEEEE-SS----SEEESSEEEE-S--